Protein AF-A0AAW1T222-F1 (afdb_monomer_lite)

Structure (mmCIF, N/CA/C/O backbone):
data_AF-A0AAW1T222-F1
#
_entry.id   AF-A0AAW1T222-F1
#
loop_
_atom_site.group_PDB
_atom_site.id
_atom_site.type_symbol
_atom_site.label_atom_id
_atom_site.label_alt_id
_atom_site.label_comp_id
_atom_site.label_asym_id
_atom_site.label_entity_id
_atom_site.label_seq_id
_atom_site.pdbx_PDB_ins_code
_atom_site.Cartn_x
_atom_site.Cartn_y
_atom_site.Cartn_z
_atom_site.occupancy
_atom_site.B_iso_or_equiv
_atom_site.auth_seq_id
_atom_site.auth_comp_id
_atom_site.auth_asym_id
_atom_site.auth_atom_id
_atom_site.pdbx_PDB_model_num
ATOM 1 N N . MET A 1 1 ? 51.261 -24.667 -32.903 1.00 33.09 1 MET A N 1
ATOM 2 C CA . MET A 1 1 ? 51.144 -23.563 -33.872 1.00 33.09 1 MET A CA 1
ATOM 3 C C . MET A 1 1 ? 50.035 -23.963 -34.821 1.00 33.09 1 MET A C 1
ATOM 5 O O . MET A 1 1 ? 50.268 -24.843 -35.637 1.00 33.09 1 MET A O 1
ATOM 9 N N . GLY A 1 2 ? 48.823 -23.452 -34.602 1.00 39.09 2 GLY A N 1
ATOM 10 C CA . GLY A 1 2 ? 47.799 -23.446 -35.649 1.00 39.09 2 GLY A CA 1
ATOM 11 C C . GLY A 1 2 ? 48.072 -22.274 -36.590 1.00 39.09 2 GLY A C 1
ATOM 12 O O . GLY A 1 2 ? 48.846 -21.382 -36.234 1.00 39.09 2 GLY A O 1
ATOM 13 N N . GLU A 1 3 ? 47.483 -22.294 -37.777 1.00 41.88 3 GLU A N 1
ATOM 14 C CA . GLU A 1 3 ? 47.611 -21.197 -38.736 1.00 41.88 3 GLU A CA 1
ATOM 15 C C . GLU A 1 3 ? 46.814 -19.981 -38.229 1.00 41.88 3 GLU A C 1
ATOM 17 O O . GLU A 1 3 ? 45.659 -20.112 -37.825 1.00 41.88 3 GLU A O 1
ATOM 22 N N . GLU A 1 4 ? 47.445 -18.802 -38.193 1.00 57.38 4 GLU A N 1
ATOM 23 C CA . GLU A 1 4 ? 46.769 -17.541 -37.858 1.00 57.38 4 GLU A CA 1
ATOM 24 C C . GLU A 1 4 ? 45.898 -17.169 -39.067 1.00 57.38 4 GLU A C 1
ATOM 26 O O . GLU A 1 4 ? 46.411 -16.701 -40.083 1.00 57.38 4 GLU A O 1
ATOM 31 N N . VAL A 1 5 ? 44.596 -17.473 -39.000 1.00 68.50 5 VAL A N 1
ATOM 32 C CA . VAL A 1 5 ? 43.645 -17.220 -40.094 1.00 68.50 5 VAL A CA 1
ATOM 33 C C . VAL A 1 5 ? 43.501 -15.711 -40.283 1.00 68.50 5 VAL A C 1
ATOM 35 O O . VAL A 1 5 ? 42.857 -15.028 -39.488 1.00 68.50 5 VAL A O 1
ATOM 38 N N . VAL A 1 6 ? 44.136 -15.185 -41.330 1.00 77.69 6 VAL A N 1
ATOM 39 C CA . VAL A 1 6 ? 44.062 -13.768 -41.692 1.00 77.69 6 VAL A CA 1
ATOM 40 C C . VAL A 1 6 ? 42.811 -13.529 -42.529 1.00 77.69 6 VAL A C 1
ATOM 42 O O . VAL A 1 6 ? 42.679 -14.069 -43.627 1.00 77.69 6 VAL A O 1
ATOM 45 N N . TYR A 1 7 ? 41.918 -12.687 -42.016 1.00 81.62 7 TYR A N 1
ATOM 46 C CA . TYR A 1 7 ? 40.734 -12.223 -42.729 1.00 81.62 7 TYR A CA 1
ATOM 47 C C . TYR A 1 7 ? 41.057 -10.960 -43.552 1.00 81.62 7 TYR A C 1
ATOM 49 O O . TYR A 1 7 ? 41.559 -9.986 -42.973 1.00 81.62 7 TYR A O 1
ATOM 57 N N . PRO A 1 8 ? 40.778 -10.950 -44.871 1.00 84.81 8 PRO A N 1
ATOM 58 C CA . PRO A 1 8 ? 40.837 -9.748 -45.704 1.00 84.81 8 PRO A CA 1
ATOM 59 C C . PRO A 1 8 ? 39.902 -8.650 -45.188 1.00 84.81 8 PRO A C 1
ATOM 61 O O . PRO A 1 8 ? 38.829 -8.936 -44.658 1.00 84.81 8 PRO A O 1
ATOM 64 N N . LEU A 1 9 ? 40.277 -7.378 -45.348 1.00 83.62 9 LEU A N 1
ATOM 65 C CA . LEU A 1 9 ? 39.460 -6.269 -44.832 1.00 83.62 9 LEU A CA 1
ATOM 66 C C . LEU A 1 9 ? 38.203 -5.964 -45.662 1.00 83.62 9 LEU A C 1
ATOM 68 O O . LEU A 1 9 ? 37.303 -5.297 -45.157 1.00 83.62 9 LEU A O 1
ATOM 72 N N . ASP A 1 10 ? 38.134 -6.419 -46.912 1.00 82.88 10 ASP A N 1
ATOM 73 C CA . ASP A 1 10 ? 37.019 -6.164 -47.832 1.00 82.88 10 ASP A CA 1
ATOM 74 C C . ASP A 1 10 ? 35.800 -7.072 -47.596 1.00 82.88 10 ASP A C 1
ATOM 76 O O . ASP A 1 10 ? 34.720 -6.781 -48.112 1.00 82.88 10 ASP A O 1
ATOM 80 N N . GLN A 1 11 ? 35.940 -8.123 -46.779 1.00 84.81 11 GLN A N 1
ATOM 81 C CA . GLN A 1 11 ? 34.818 -8.978 -46.379 1.00 84.81 11 GLN A CA 1
ATOM 82 C C . GLN A 1 11 ? 33.854 -8.286 -45.395 1.00 84.81 11 GLN A C 1
ATOM 84 O O . GLN A 1 11 ? 32.690 -8.673 -45.324 1.00 84.81 11 GLN A O 1
ATOM 89 N N . PHE A 1 12 ? 34.339 -7.302 -44.625 1.00 88.12 12 PHE A N 1
ATOM 90 C CA . PHE A 1 12 ? 33.607 -6.694 -43.511 1.00 88.12 12 PHE A CA 1
ATOM 91 C C . PHE A 1 12 ? 32.762 -5.497 -43.972 1.00 88.12 12 PHE A C 1
ATOM 93 O O . PHE A 1 12 ? 33.281 -4.500 -44.483 1.00 88.12 12 PHE A O 1
ATOM 100 N N . ALA A 1 13 ? 31.451 -5.564 -43.755 1.00 86.06 13 ALA A N 1
ATOM 101 C CA . ALA A 1 13 ? 30.512 -4.504 -44.104 1.00 86.06 13 ALA A CA 1
ATOM 102 C C . ALA A 1 13 ? 30.487 -3.369 -43.064 1.00 86.06 13 ALA A C 1
ATOM 104 O O . ALA A 1 13 ? 30.820 -3.544 -41.895 1.00 86.06 13 ALA A O 1
ATOM 105 N N . VAL A 1 14 ? 30.029 -2.1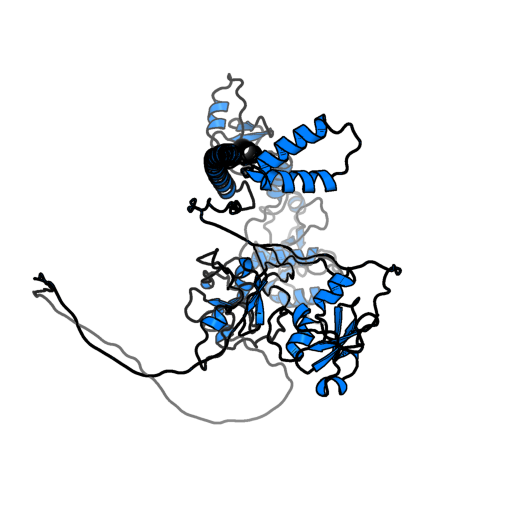81 -43.471 1.00 83.19 14 VAL A N 1
ATOM 106 C CA . VAL A 1 14 ? 29.699 -1.101 -42.522 1.00 83.19 14 VAL A CA 1
ATOM 107 C C . VAL A 1 14 ? 28.505 -1.524 -41.658 1.00 83.19 14 VAL A C 1
ATOM 109 O O . VAL A 1 14 ? 27.576 -2.161 -42.149 1.00 83.19 14 VAL A O 1
ATOM 112 N N . ASP A 1 15 ? 28.539 -1.147 -40.380 1.00 82.38 15 ASP A N 1
ATOM 113 C CA . ASP A 1 15 ? 27.592 -1.519 -39.323 1.00 82.38 15 ASP A CA 1
ATOM 114 C C . ASP A 1 15 ? 27.614 -3.023 -38.932 1.00 82.38 15 ASP A C 1
ATOM 116 O O . ASP A 1 15 ? 26.733 -3.509 -38.206 1.00 82.38 15 ASP A O 1
ATOM 120 N N . GLU A 1 16 ? 28.652 -3.756 -39.357 1.00 86.06 16 GLU A N 1
ATOM 121 C CA . GLU A 1 16 ? 28.957 -5.132 -38.941 1.00 86.06 16 GLU A CA 1
ATOM 122 C C . GLU A 1 16 ? 29.683 -5.181 -37.585 1.00 86.06 16 GLU A C 1
ATOM 124 O O . GLU A 1 16 ? 30.552 -4.354 -37.291 1.00 86.06 16 GLU A O 1
ATOM 129 N N . LEU A 1 17 ? 29.328 -6.168 -36.757 1.00 88.50 17 LEU A N 1
ATOM 130 C CA . LEU A 1 17 ? 29.951 -6.415 -35.457 1.00 88.50 17 LEU A CA 1
ATOM 131 C C . LEU A 1 17 ? 31.226 -7.248 -35.616 1.00 88.50 17 LEU A C 1
ATOM 133 O O . LEU A 1 17 ? 31.202 -8.340 -36.182 1.00 88.50 17 LEU A O 1
ATOM 137 N N . VAL A 1 18 ? 32.328 -6.752 -35.060 1.00 90.38 18 VAL A N 1
ATOM 138 C CA . VAL A 1 18 ? 33.657 -7.359 -35.190 1.00 90.38 18 VAL A CA 1
ATOM 139 C C . VAL A 1 18 ? 34.406 -7.354 -33.864 1.00 90.38 18 VAL A C 1
ATOM 141 O O . VAL A 1 18 ? 34.163 -6.531 -32.979 1.00 90.38 18 VAL A O 1
ATOM 144 N N . LEU A 1 19 ? 35.374 -8.253 -33.739 1.00 87.94 19 LEU A N 1
ATOM 145 C CA . LEU A 1 19 ? 36.413 -8.170 -32.724 1.00 87.94 19 LEU A CA 1
ATOM 146 C C . LEU A 1 19 ? 37.629 -7.479 -33.331 1.00 87.94 19 LEU A C 1
ATOM 148 O O . LEU A 1 19 ? 38.175 -7.947 -34.324 1.00 87.94 19 LEU A O 1
ATOM 152 N N . ALA A 1 20 ? 38.077 -6.381 -32.730 1.00 88.00 20 ALA A N 1
ATOM 153 C CA . ALA A 1 20 ? 39.248 -5.645 -33.199 1.00 88.00 20 ALA A CA 1
ATOM 154 C C . ALA A 1 20 ? 40.284 -5.497 -32.084 1.00 88.00 20 ALA A C 1
ATOM 156 O O . ALA A 1 20 ? 39.931 -5.420 -30.908 1.00 88.00 20 ALA A O 1
ATOM 157 N N . ARG A 1 21 ? 41.568 -5.424 -32.439 1.00 84.31 21 ARG A N 1
ATOM 158 C CA . ARG A 1 21 ? 42.637 -5.042 -31.503 1.00 84.31 21 ARG A CA 1
ATOM 159 C C . ARG A 1 21 ? 43.310 -3.741 -31.927 1.00 84.31 21 ARG A C 1
ATOM 161 O O . ARG A 1 21 ? 43.140 -3.240 -33.039 1.00 84.31 21 ARG A O 1
ATOM 168 N N . ASN A 1 22 ? 44.043 -3.151 -30.996 1.00 72.31 22 ASN A N 1
ATOM 169 C CA . ASN A 1 22 ? 44.872 -1.982 -31.250 1.00 72.31 22 ASN A CA 1
ATOM 170 C C . ASN A 1 22 ? 46.234 -2.413 -31.830 1.00 72.31 22 ASN A C 1
ATOM 172 O O . ASN A 1 22 ? 46.587 -3.588 -31.815 1.00 72.31 22 ASN A O 1
ATOM 176 N N . VAL A 1 23 ? 47.037 -1.458 -32.307 1.00 59.34 23 VAL A N 1
ATOM 177 C CA . VAL A 1 23 ? 48.331 -1.736 -32.970 1.00 59.34 23 VAL A CA 1
ATOM 178 C C . VAL A 1 23 ? 49.370 -2.365 -32.013 1.00 59.34 23 VAL A C 1
ATOM 180 O O . VAL A 1 23 ? 50.325 -3.003 -32.457 1.00 59.34 23 VAL A O 1
ATOM 183 N N . ASN A 1 24 ? 49.172 -2.245 -30.695 1.00 60.25 24 ASN A N 1
ATOM 184 C CA . ASN A 1 24 ? 49.902 -3.024 -29.694 1.00 60.25 24 ASN A CA 1
ATOM 185 C C . ASN A 1 24 ? 49.435 -4.488 -29.712 1.00 60.25 24 ASN A C 1
ATOM 187 O O . ASN A 1 24 ? 48.393 -4.811 -29.151 1.00 60.25 24 ASN A O 1
ATOM 191 N N . ARG A 1 25 ? 50.254 -5.396 -30.258 1.00 55.06 25 ARG A N 1
ATOM 192 C CA . ARG A 1 25 ? 49.974 -6.850 -30.305 1.00 55.06 25 ARG A CA 1
ATOM 193 C C . ARG A 1 25 ? 49.871 -7.554 -28.936 1.00 55.06 25 ARG A C 1
ATOM 195 O O . ARG A 1 25 ? 49.596 -8.747 -28.898 1.00 55.06 25 ARG A O 1
ATOM 202 N N . GLU A 1 26 ? 50.096 -6.839 -27.834 1.00 59.03 26 GLU A N 1
ATOM 203 C CA . GLU A 1 26 ? 49.889 -7.317 -26.456 1.00 59.03 26 GLU A CA 1
ATOM 204 C C . GLU A 1 26 ? 48.487 -6.972 -25.906 1.00 59.03 26 GLU A C 1
ATOM 206 O O . GLU A 1 26 ? 48.083 -7.502 -24.870 1.00 59.03 26 GLU A O 1
ATOM 211 N N . GLU A 1 27 ? 47.724 -6.104 -26.582 1.00 62.50 27 GLU A N 1
ATOM 212 C CA . GLU A 1 27 ? 46.329 -5.809 -26.236 1.00 62.50 27 GLU A CA 1
ATOM 213 C C . GLU A 1 27 ? 45.403 -6.890 -26.842 1.00 62.50 27 GLU A C 1
ATOM 215 O O . GLU A 1 27 ? 45.505 -7.182 -28.038 1.00 62.50 27 GLU A O 1
ATOM 220 N N . PRO A 1 28 ? 44.505 -7.513 -26.050 1.00 72.50 28 PRO A N 1
ATOM 221 C CA . PRO A 1 28 ? 43.578 -8.520 -26.560 1.00 72.50 28 PRO A CA 1
ATOM 222 C C . PRO A 1 28 ? 42.492 -7.889 -27.437 1.00 72.50 28 PRO A C 1
ATOM 224 O O . PRO A 1 28 ? 42.252 -6.680 -27.395 1.00 72.50 28 PRO A O 1
ATOM 227 N N . PHE A 1 29 ? 41.801 -8.733 -28.200 1.00 82.50 29 PHE A N 1
ATOM 228 C CA . PHE A 1 29 ? 40.665 -8.314 -29.011 1.00 82.50 29 PHE A CA 1
ATOM 229 C C . PHE A 1 29 ? 39.520 -7.763 -28.144 1.00 82.50 29 PHE A C 1
ATOM 231 O O . PHE A 1 29 ? 39.229 -8.268 -27.058 1.00 82.50 29 PHE A O 1
ATOM 238 N N . TRP A 1 30 ? 38.875 -6.710 -28.640 1.00 85.19 30 TRP A N 1
ATOM 239 C CA . TRP A 1 30 ? 37.830 -5.951 -27.960 1.00 85.19 30 TRP A CA 1
ATOM 240 C C . TRP A 1 30 ? 36.596 -5.819 -28.871 1.00 85.19 30 TRP A C 1
ATOM 242 O O . TRP A 1 30 ? 36.770 -5.655 -30.085 1.00 85.19 30 TRP A O 1
ATOM 252 N N . PRO A 1 31 ? 35.360 -5.863 -28.335 1.00 88.00 31 PRO A N 1
ATOM 253 C CA . PRO A 1 31 ? 34.158 -5.755 -29.158 1.00 88.00 31 PRO A CA 1
ATOM 254 C C . PRO A 1 31 ? 34.028 -4.385 -29.834 1.00 88.00 31 PRO A C 1
ATOM 256 O O . PRO A 1 31 ? 34.168 -3.337 -29.194 1.00 88.00 31 PRO A O 1
ATOM 259 N N . ALA A 1 32 ? 33.746 -4.390 -31.133 1.00 89.50 32 ALA A N 1
ATOM 260 C CA . ALA A 1 32 ? 33.695 -3.203 -31.973 1.00 89.50 32 ALA A CA 1
ATOM 261 C C . ALA A 1 32 ? 32.631 -3.319 -33.078 1.00 89.50 32 ALA A C 1
ATOM 263 O O . ALA A 1 32 ? 32.049 -4.377 -33.317 1.00 89.50 32 ALA A O 1
ATOM 264 N N . ILE A 1 33 ? 32.393 -2.205 -33.765 1.00 89.62 33 ILE A N 1
ATOM 265 C CA . ILE A 1 33 ? 31.571 -2.123 -34.976 1.00 89.62 33 ILE A CA 1
ATOM 266 C C . ILE A 1 33 ? 32.353 -1.413 -36.082 1.00 89.62 33 ILE A C 1
ATOM 268 O O . ILE A 1 33 ? 33.114 -0.474 -35.818 1.00 89.62 33 ILE A O 1
ATOM 272 N N . VAL A 1 34 ? 32.182 -1.870 -37.319 1.00 89.75 34 VAL A N 1
ATOM 273 C CA . VAL A 1 34 ? 32.767 -1.256 -38.517 1.00 89.75 34 VAL A CA 1
ATOM 274 C C . VAL A 1 34 ? 31.995 0.012 -38.868 1.00 89.75 34 VAL A C 1
ATOM 276 O O . VAL A 1 34 ? 30.774 -0.020 -39.005 1.00 89.75 34 VAL A O 1
ATOM 279 N N . VAL A 1 35 ? 32.691 1.137 -39.035 1.00 85.75 35 VAL A N 1
ATOM 280 C CA . VAL A 1 35 ? 32.060 2.457 -39.193 1.00 85.75 35 VAL A CA 1
ATOM 281 C C . VAL A 1 35 ? 32.476 3.139 -40.493 1.00 85.75 35 VAL A C 1
ATOM 283 O O . VAL A 1 35 ? 33.652 3.163 -40.849 1.00 85.75 35 VAL A O 1
ATOM 286 N N . ASP A 1 36 ? 31.526 3.771 -41.189 1.00 82.88 36 ASP A N 1
ATOM 287 C CA . ASP A 1 36 ? 31.843 4.638 -42.331 1.00 82.88 36 ASP A CA 1
ATOM 288 C C . ASP A 1 36 ? 32.633 5.868 -41.834 1.00 82.88 36 ASP A C 1
ATOM 290 O O . ASP A 1 36 ? 32.078 6.704 -41.105 1.00 82.88 36 ASP A O 1
ATOM 294 N N . PRO A 1 37 ? 33.911 6.043 -42.223 1.00 76.12 37 PRO A N 1
ATOM 295 C CA . PRO A 1 37 ? 34.722 7.125 -41.691 1.00 76.12 37 PRO A CA 1
ATOM 296 C C . PRO A 1 37 ? 34.322 8.499 -42.235 1.00 76.12 37 PRO A C 1
ATOM 298 O O . PRO A 1 37 ? 34.623 9.503 -41.599 1.00 76.12 37 PRO A O 1
ATOM 301 N N . ALA A 1 38 ? 33.642 8.595 -43.378 1.00 73.38 38 ALA A N 1
ATOM 302 C CA . ALA A 1 38 ? 33.171 9.869 -43.911 1.00 73.38 38 ALA A CA 1
ATOM 303 C C . ALA A 1 38 ? 31.903 10.360 -43.192 1.00 73.38 38 ALA A C 1
ATOM 305 O O . ALA A 1 38 ? 31.750 11.573 -43.011 1.00 73.38 38 ALA A O 1
ATOM 306 N N . LYS A 1 39 ? 31.025 9.434 -42.774 1.00 70.56 39 LYS A N 1
ATOM 307 C CA . LYS A 1 39 ? 29.716 9.726 -42.157 1.00 70.56 39 LYS A CA 1
ATOM 308 C C . LYS A 1 39 ? 29.706 9.652 -40.625 1.00 70.56 39 LYS A C 1
ATOM 310 O O . LYS A 1 39 ? 29.118 10.524 -39.991 1.00 70.56 39 LYS A O 1
ATOM 315 N N . GLN A 1 40 ? 30.314 8.620 -40.038 1.00 70.38 40 GLN A N 1
ATOM 316 C CA . GLN A 1 40 ? 30.174 8.285 -38.614 1.00 70.38 40 GLN A CA 1
ATOM 317 C C . GLN A 1 40 ? 31.371 8.746 -37.761 1.00 70.38 40 GLN A C 1
ATOM 319 O O . GLN A 1 40 ? 31.199 9.153 -36.609 1.00 70.38 40 GLN A O 1
ATOM 324 N N . ALA A 1 41 ? 32.595 8.717 -38.303 1.00 71.25 41 ALA A N 1
ATOM 325 C CA . ALA A 1 41 ? 33.795 9.015 -37.518 1.00 71.25 41 ALA A CA 1
ATOM 326 C C . ALA A 1 41 ? 33.982 10.528 -37.232 1.00 71.25 41 ALA A C 1
ATOM 328 O O . ALA A 1 41 ? 33.844 11.372 -38.126 1.00 71.25 41 ALA A O 1
ATOM 329 N N . PRO A 1 42 ? 34.373 10.919 -36.001 1.00 70.25 42 PRO A N 1
ATOM 330 C CA . PRO A 1 42 ? 34.600 12.320 -35.651 1.00 70.25 42 PRO A CA 1
ATOM 331 C C . PRO A 1 42 ? 35.822 12.896 -36.381 1.00 70.25 42 PRO A C 1
ATOM 333 O O . PRO A 1 42 ? 36.771 12.184 -36.707 1.00 70.25 42 PRO A O 1
ATOM 336 N N . GLU A 1 43 ? 35.850 14.215 -36.596 1.00 70.31 43 GLU A N 1
ATOM 337 C CA . GLU A 1 43 ? 36.864 14.885 -37.432 1.00 70.31 43 GLU A CA 1
ATOM 338 C C . GLU A 1 43 ? 38.322 14.558 -37.056 1.00 70.31 43 GLU A C 1
ATOM 340 O O . GLU A 1 43 ? 39.156 14.389 -37.942 1.00 70.31 43 GLU A O 1
ATOM 345 N N . ARG A 1 44 ? 38.629 14.382 -35.763 1.00 74.06 44 ARG A N 1
ATOM 346 C CA . ARG A 1 44 ? 39.961 13.953 -35.297 1.00 74.06 44 ARG A CA 1
ATOM 347 C C . ARG A 1 44 ? 40.403 12.619 -35.916 1.00 74.06 44 ARG A C 1
ATOM 349 O O . ARG A 1 44 ? 41.574 12.477 -36.242 1.00 74.06 44 ARG A O 1
ATOM 356 N N . VAL A 1 45 ? 39.484 11.663 -36.057 1.00 77.25 45 VAL A N 1
ATOM 357 C CA . VAL A 1 45 ? 39.744 10.334 -36.638 1.00 77.25 45 VAL A CA 1
ATOM 358 C C . VAL A 1 45 ? 39.829 10.436 -38.161 1.00 77.25 45 VAL A C 1
ATOM 360 O O . VAL A 1 45 ? 40.747 9.875 -38.750 1.00 77.25 45 VAL A O 1
ATOM 363 N N . ARG A 1 46 ? 38.964 11.247 -38.790 1.00 78.44 46 ARG A N 1
ATOM 364 C CA . ARG A 1 46 ? 38.991 11.524 -40.242 1.00 78.44 46 ARG A CA 1
ATOM 365 C C . ARG A 1 46 ? 40.298 12.184 -40.698 1.00 78.44 46 ARG A C 1
ATOM 367 O O . ARG A 1 46 ? 40.859 11.800 -41.716 1.00 78.44 46 ARG A O 1
ATOM 374 N N . ARG A 1 47 ? 40.843 13.114 -39.904 1.00 74.06 47 ARG A N 1
ATOM 375 C CA . ARG A 1 47 ? 42.180 13.719 -40.103 1.00 74.06 47 ARG A CA 1
ATOM 376 C C . ARG A 1 47 ? 43.349 12.736 -39.914 1.00 74.06 47 ARG A C 1
ATOM 378 O O . ARG A 1 47 ? 44.488 13.110 -40.168 1.00 74.06 47 ARG A O 1
ATOM 385 N N . GLN A 1 48 ? 43.082 11.521 -39.435 1.00 77.19 48 GLN A N 1
ATOM 386 C CA . GLN A 1 48 ? 44.055 10.446 -39.207 1.00 77.19 48 GLN A CA 1
ATOM 387 C C . GLN A 1 48 ? 43.760 9.214 -40.085 1.00 77.19 48 GLN A C 1
ATOM 389 O O . GLN A 1 48 ? 44.266 8.131 -39.798 1.00 77.19 48 GLN A O 1
ATOM 394 N N . MET A 1 49 ? 42.939 9.378 -41.131 1.00 78.69 49 MET A N 1
ATOM 395 C CA . MET A 1 49 ? 42.606 8.328 -42.091 1.00 78.69 49 MET A CA 1
ATOM 396 C C . MET A 1 49 ? 43.860 7.778 -42.768 1.00 78.69 49 MET A C 1
ATOM 398 O O . MET A 1 49 ? 44.688 8.537 -43.272 1.00 78.69 49 MET A O 1
ATOM 402 N N . GLN A 1 50 ? 43.970 6.454 -42.784 1.00 77.94 50 GLN A N 1
ATOM 403 C CA . GLN A 1 50 ? 45.021 5.727 -43.485 1.00 77.94 50 GLN A CA 1
ATOM 404 C C . GLN A 1 50 ? 44.401 5.005 -44.688 1.00 77.94 50 GLN A C 1
ATOM 406 O O . GLN A 1 50 ? 43.266 4.538 -44.570 1.00 77.94 50 GLN A O 1
ATOM 411 N N . PRO A 1 51 ? 45.101 4.919 -45.833 1.00 75.38 51 PRO A N 1
ATOM 412 C CA . PRO A 1 51 ? 44.689 4.027 -46.910 1.00 75.38 51 PRO A CA 1
ATOM 413 C C . PRO A 1 51 ? 44.744 2.571 -46.431 1.00 75.38 51 PRO A C 1
ATOM 415 O O . PRO A 1 51 ? 45.471 2.254 -45.487 1.00 75.38 51 PRO A O 1
ATOM 418 N N . ASP A 1 52 ? 43.971 1.710 -47.091 1.00 81.81 52 ASP A N 1
ATOM 419 C CA . ASP A 1 52 ? 44.036 0.249 -46.953 1.00 81.81 52 ASP A CA 1
ATOM 420 C C . ASP A 1 52 ? 43.853 -0.253 -45.501 1.00 81.81 52 ASP A C 1
ATOM 422 O O . ASP A 1 52 ? 44.431 -1.254 -45.077 1.00 81.81 52 ASP A O 1
ATOM 426 N N . ARG A 1 53 ? 43.038 0.473 -44.717 1.00 86.00 53 ARG A N 1
ATOM 427 C CA . ARG A 1 53 ? 42.689 0.160 -43.324 1.00 86.00 53 ARG A CA 1
ATOM 428 C C . ARG A 1 53 ? 41.206 0.349 -43.038 1.00 86.00 53 ARG A C 1
ATOM 430 O O . ARG A 1 53 ? 40.598 1.329 -43.471 1.00 86.00 53 ARG A O 1
ATOM 437 N N . LEU A 1 54 ? 40.654 -0.544 -42.224 1.00 88.38 54 LEU A N 1
ATOM 438 C CA . LEU A 1 54 ? 39.256 -0.514 -41.805 1.00 88.38 54 LEU A CA 1
ATOM 439 C C . LEU A 1 54 ? 39.083 0.429 -40.607 1.00 88.38 54 LEU A C 1
ATOM 441 O O . LEU A 1 54 ? 39.869 0.386 -39.657 1.00 88.38 54 LEU A O 1
ATOM 445 N N . CYS A 1 55 ? 38.063 1.289 -40.638 1.00 89.19 55 CYS A N 1
ATOM 446 C CA . CYS A 1 55 ? 37.720 2.132 -39.494 1.00 89.19 55 CYS A CA 1
ATOM 447 C C . CYS A 1 55 ? 36.733 1.384 -38.597 1.00 89.19 55 CYS A C 1
ATOM 449 O O . CYS A 1 55 ? 35.648 1.012 -39.043 1.00 89.19 55 CYS A O 1
ATOM 451 N N . VAL A 1 56 ? 37.099 1.181 -37.333 1.00 89.56 56 VAL A N 1
ATOM 452 C CA . VAL A 1 56 ? 36.244 0.515 -36.342 1.00 89.56 56 VAL A CA 1
ATOM 453 C C . VAL A 1 56 ? 36.121 1.367 -35.083 1.00 89.56 56 VAL A C 1
ATOM 455 O O . VAL A 1 56 ? 37.052 2.088 -34.706 1.00 89.56 56 VAL A O 1
ATOM 458 N N . MET A 1 57 ? 34.961 1.292 -34.435 1.00 88.81 57 MET A N 1
ATOM 459 C CA . MET A 1 57 ? 34.670 1.947 -33.161 1.00 88.81 57 MET A CA 1
ATOM 460 C C . MET A 1 57 ? 34.468 0.886 -32.078 1.00 88.81 57 MET A C 1
ATOM 462 O O . MET A 1 57 ? 33.662 -0.024 -32.252 1.00 88.81 57 MET A O 1
ATOM 466 N N . PHE A 1 58 ? 35.168 1.018 -30.953 1.00 88.06 58 PHE A N 1
ATOM 467 C CA . PHE A 1 58 ? 35.048 0.094 -29.823 1.00 88.06 58 PHE A CA 1
ATOM 468 C C . PHE A 1 58 ? 33.798 0.375 -28.983 1.00 88.06 58 PHE A C 1
ATOM 470 O O . PHE A 1 58 ? 33.453 1.538 -28.752 1.00 88.06 58 PHE A O 1
ATOM 477 N N . TYR A 1 59 ? 33.161 -0.683 -28.482 1.00 84.19 59 TYR A N 1
ATOM 478 C CA . TYR A 1 59 ? 32.078 -0.599 -27.500 1.00 84.19 59 TYR A CA 1
ATOM 479 C C . TYR A 1 59 ? 32.604 -0.406 -26.069 1.00 84.19 59 TYR A C 1
ATOM 481 O O . TYR A 1 59 ? 33.767 -0.692 -25.764 1.00 84.19 59 TYR A O 1
ATOM 489 N N . GLY A 1 60 ? 31.733 0.083 -25.183 1.00 76.12 60 GLY A N 1
ATOM 490 C CA . GLY A 1 60 ? 32.068 0.414 -23.798 1.00 76.12 60 GLY A CA 1
ATOM 491 C C . GLY A 1 60 ? 32.733 1.795 -23.620 1.00 76.12 60 GLY A C 1
ATOM 492 O O . GLY A 1 60 ? 32.757 2.626 -24.537 1.00 76.12 60 GLY A O 1
ATOM 493 N N . PRO A 1 61 ? 33.239 2.101 -22.410 1.00 73.62 61 PRO A N 1
ATOM 494 C CA . PRO A 1 61 ? 33.772 3.419 -22.074 1.00 73.62 61 PRO A CA 1
ATOM 495 C C . PRO A 1 61 ? 35.183 3.643 -22.640 1.00 73.62 61 PRO A C 1
ATOM 497 O O . PRO A 1 61 ? 36.080 2.821 -22.468 1.00 73.62 61 PRO A O 1
ATOM 500 N N . ALA A 1 62 ? 35.407 4.810 -23.251 1.00 73.31 62 ALA A N 1
ATOM 501 C CA . ALA A 1 62 ? 36.705 5.180 -23.815 1.00 73.31 62 ALA A CA 1
ATOM 502 C C . ALA A 1 62 ? 37.823 5.247 -22.754 1.00 73.31 62 ALA A C 1
ATOM 504 O O . ALA A 1 62 ? 37.644 5.801 -21.663 1.00 73.31 62 ALA A O 1
ATOM 505 N N . ALA A 1 63 ? 39.025 4.797 -23.124 1.00 66.19 63 ALA A N 1
ATOM 506 C CA . ALA A 1 63 ? 40.217 4.785 -22.271 1.00 66.19 63 ALA A CA 1
ATOM 507 C C . ALA A 1 63 ? 40.664 6.196 -21.835 1.00 66.19 63 ALA A C 1
ATOM 509 O O . ALA A 1 63 ? 41.396 6.361 -20.858 1.00 66.19 63 ALA A O 1
ATOM 510 N N . ASN A 1 64 ? 40.201 7.239 -22.532 1.00 64.69 64 ASN A N 1
ATOM 511 C CA . ASN A 1 64 ? 40.328 8.627 -22.103 1.00 64.69 64 ASN A CA 1
ATOM 512 C C . ASN A 1 64 ? 38.939 9.258 -21.913 1.00 64.69 64 ASN A C 1
ATOM 514 O O . ASN A 1 64 ? 38.231 9.522 -22.883 1.00 64.69 64 ASN A O 1
ATOM 518 N N . LYS A 1 65 ? 38.610 9.601 -20.662 1.00 57.03 65 LYS A N 1
ATOM 519 C CA . LYS A 1 65 ? 37.316 10.166 -20.231 1.00 57.03 65 LYS A CA 1
ATOM 520 C C . LYS A 1 65 ? 36.937 11.521 -20.859 1.00 57.03 65 LYS A C 1
ATOM 522 O O . LYS A 1 65 ? 35.841 12.010 -20.619 1.00 57.03 65 LYS A O 1
ATOM 527 N N . VAL A 1 66 ? 37.821 12.144 -21.644 1.00 53.47 66 VAL A N 1
ATOM 528 C CA . VAL A 1 66 ? 37.551 13.391 -22.391 1.00 53.47 66 VAL A CA 1
ATOM 529 C C . VAL A 1 66 ? 36.816 13.127 -23.721 1.00 53.47 66 VAL A C 1
ATOM 531 O O . VAL A 1 66 ? 36.316 14.066 -24.340 1.00 53.47 66 VAL A O 1
ATOM 534 N N . ARG A 1 67 ? 36.730 11.869 -24.183 1.00 59.44 67 ARG A N 1
ATOM 535 C CA . ARG A 1 67 ? 36.065 11.470 -25.439 1.00 59.44 67 ARG A CA 1
ATOM 536 C C . ARG A 1 67 ? 35.022 10.359 -25.199 1.00 59.44 67 ARG A C 1
ATOM 538 O O . ARG A 1 67 ? 35.229 9.549 -24.305 1.00 59.44 67 ARG A O 1
ATOM 545 N N . PRO A 1 68 ? 33.918 10.298 -25.974 1.00 58.75 68 PRO A N 1
ATOM 546 C CA . PRO A 1 68 ? 32.804 9.381 -25.689 1.00 58.75 68 PRO A CA 1
ATOM 547 C C . PRO A 1 68 ? 33.060 7.925 -26.115 1.00 58.75 68 PRO A C 1
ATOM 549 O O . PRO A 1 68 ? 32.524 7.000 -25.506 1.00 58.75 68 PRO A O 1
ATOM 552 N N . ARG A 1 69 ? 33.864 7.721 -27.166 1.00 75.88 69 ARG A N 1
ATOM 553 C CA . ARG A 1 69 ? 34.224 6.417 -27.740 1.00 75.88 69 ARG A CA 1
ATOM 554 C C . ARG A 1 69 ? 35.652 6.436 -28.277 1.00 75.88 69 ARG A C 1
ATOM 556 O O . ARG A 1 69 ? 36.186 7.504 -28.606 1.00 75.88 69 ARG A O 1
ATOM 563 N N . ASP A 1 70 ? 36.244 5.251 -28.359 1.00 82.06 70 ASP A N 1
ATOM 564 C CA . ASP A 1 70 ? 37.535 5.005 -28.994 1.00 82.06 70 ASP A CA 1
ATOM 565 C C . ASP A 1 70 ? 37.363 4.386 -30.387 1.00 82.06 70 ASP A C 1
ATOM 567 O O . ASP A 1 70 ? 36.377 3.713 -30.671 1.00 82.06 70 ASP A O 1
ATOM 571 N N . PHE A 1 71 ? 38.327 4.668 -31.263 1.00 86.81 71 PHE A N 1
ATOM 572 C CA . PHE A 1 71 ? 38.343 4.258 -32.668 1.00 86.81 71 PHE A CA 1
ATOM 573 C C . PHE A 1 71 ? 39.766 3.837 -33.035 1.00 86.81 71 PHE A C 1
ATOM 575 O O . PHE A 1 71 ? 40.712 4.523 -32.625 1.00 86.81 71 PHE A O 1
ATOM 582 N N . CYS A 1 72 ? 39.928 2.801 -33.858 1.00 87.19 72 CYS A N 1
ATOM 583 C CA . CYS A 1 72 ? 41.210 2.487 -34.493 1.00 87.19 72 CYS A CA 1
ATOM 584 C C . CYS A 1 72 ? 41.084 2.354 -36.019 1.00 87.19 72 CYS A C 1
ATOM 586 O O . CYS A 1 72 ? 39.991 2.290 -36.584 1.00 87.19 72 CYS A O 1
ATOM 588 N N . TRP A 1 73 ? 42.246 2.368 -36.673 1.00 87.88 73 TRP A N 1
ATOM 589 C CA . TRP A 1 73 ? 42.414 2.046 -38.086 1.00 87.88 73 TRP A CA 1
ATOM 590 C C . TRP A 1 73 ? 43.090 0.678 -38.151 1.00 87.88 73 TRP A C 1
ATOM 592 O O . TRP A 1 73 ? 44.317 0.571 -38.025 1.00 87.88 73 TRP A O 1
ATOM 602 N N . ALA A 1 74 ? 42.275 -0.365 -38.252 1.00 86.62 74 ALA A N 1
ATOM 603 C CA . ALA A 1 74 ? 42.724 -1.746 -38.209 1.00 86.62 74 ALA A CA 1
ATOM 604 C C . ALA A 1 74 ? 43.278 -2.198 -39.571 1.00 86.62 74 ALA A C 1
ATOM 606 O O . ALA A 1 74 ? 42.922 -1.660 -40.620 1.00 86.62 74 ALA A O 1
ATOM 607 N N . GLN A 1 75 ? 44.185 -3.169 -39.529 1.00 86.94 75 GLN A N 1
ATOM 608 C CA . GLN A 1 75 ? 44.812 -3.825 -40.681 1.00 86.94 75 GLN A CA 1
ATOM 609 C C . GLN A 1 75 ? 44.393 -5.303 -40.716 1.00 86.94 75 GLN A C 1
ATOM 611 O O . GLN A 1 75 ? 43.821 -5.804 -39.745 1.00 86.94 75 GLN A O 1
ATOM 616 N N . GLU A 1 76 ? 44.705 -6.007 -41.802 1.00 85.38 76 GLU A N 1
ATOM 617 C CA . GLU A 1 76 ? 44.513 -7.460 -41.895 1.00 85.38 76 GLU A CA 1
ATOM 618 C C . GLU A 1 76 ? 45.164 -8.186 -40.701 1.00 85.38 76 GLU A C 1
ATOM 620 O O . GLU A 1 76 ? 46.288 -7.876 -40.295 1.00 85.38 76 GLU A O 1
ATOM 625 N N . GLY A 1 77 ? 44.426 -9.122 -40.099 1.00 82.38 77 GLY A N 1
ATOM 626 C CA . GLY A 1 77 ? 44.835 -9.839 -38.884 1.00 82.38 77 GLY A CA 1
ATOM 627 C C . GLY A 1 77 ? 44.636 -9.082 -37.560 1.00 82.38 77 GLY A C 1
ATOM 628 O O . GLY A 1 77 ? 44.820 -9.681 -36.504 1.00 82.38 77 GLY A O 1
ATOM 629 N N . ASP A 1 78 ? 44.225 -7.807 -37.576 1.00 85.44 78 ASP A N 1
ATOM 630 C CA . ASP A 1 78 ? 43.824 -7.056 -36.369 1.00 85.44 78 ASP A CA 1
ATOM 631 C C . ASP A 1 78 ? 42.289 -6.900 -36.236 1.00 85.44 78 ASP A C 1
ATOM 633 O O . ASP A 1 78 ? 41.817 -6.227 -35.315 1.00 85.44 78 ASP A O 1
ATOM 637 N N . VAL A 1 79 ? 41.520 -7.559 -37.116 1.00 87.75 79 VAL A N 1
ATOM 638 C CA . VAL A 1 79 ? 40.048 -7.685 -37.100 1.00 87.75 79 VAL A CA 1
ATOM 639 C C . VAL A 1 79 ? 39.653 -9.155 -37.289 1.00 87.75 79 VAL A C 1
ATOM 641 O O . VAL A 1 79 ? 40.246 -9.840 -38.123 1.00 87.75 79 VAL A O 1
ATOM 644 N N . LEU A 1 80 ? 38.647 -9.623 -36.548 1.00 88.12 80 LEU A N 1
ATOM 645 C CA . LEU A 1 80 ? 38.003 -10.935 -36.679 1.00 88.12 80 LEU A CA 1
ATOM 646 C C . LEU A 1 80 ? 36.468 -10.749 -36.739 1.00 88.12 80 LEU A C 1
ATOM 648 O O . LEU A 1 80 ? 35.957 -9.837 -36.076 1.00 88.12 80 LEU A O 1
ATOM 652 N N . PRO A 1 81 ? 35.713 -11.591 -37.472 1.00 86.25 81 PRO A N 1
ATOM 653 C CA . PRO A 1 81 ? 34.247 -11.584 -37.411 1.00 86.25 81 PRO A CA 1
ATOM 654 C C . PRO A 1 81 ? 33.777 -11.912 -35.987 1.00 86.25 81 PRO A C 1
ATOM 656 O O . PRO A 1 81 ? 34.352 -12.784 -35.341 1.00 86.25 81 PRO A O 1
ATOM 659 N N . LEU A 1 82 ? 32.755 -11.225 -35.461 1.00 83.56 82 LEU A N 1
ATOM 660 C CA . LEU A 1 82 ? 32.321 -11.484 -34.081 1.00 83.56 82 LEU A CA 1
ATOM 661 C C . LEU A 1 82 ? 31.736 -12.897 -33.918 1.00 83.56 82 LEU A C 1
ATOM 663 O O . LEU A 1 82 ? 32.103 -13.594 -32.973 1.00 83.56 82 LEU A O 1
ATOM 667 N N . SER A 1 83 ? 30.863 -13.313 -34.843 1.00 76.44 83 SER A N 1
ATOM 668 C CA . SER A 1 83 ? 30.091 -14.568 -34.791 1.00 76.44 83 SER A CA 1
ATOM 669 C C . SER A 1 83 ? 30.941 -15.801 -34.497 1.00 76.44 83 SER A C 1
ATOM 671 O O . SER A 1 83 ? 30.567 -16.635 -33.676 1.00 76.44 83 SER A O 1
ATOM 673 N N . ASP A 1 84 ? 32.099 -15.888 -35.145 1.00 76.00 84 ASP A N 1
ATOM 674 C CA . ASP A 1 84 ? 32.913 -17.103 -35.208 1.00 76.00 84 ASP A CA 1
ATOM 675 C C . ASP A 1 84 ? 33.822 -17.249 -33.971 1.00 76.00 84 ASP A C 1
ATOM 677 O O . ASP A 1 84 ? 34.429 -18.296 -33.760 1.00 76.00 84 ASP A O 1
ATOM 681 N N . TYR A 1 85 ? 33.890 -16.200 -33.138 1.00 72.31 85 TYR A N 1
ATOM 682 C CA . TYR A 1 85 ? 34.758 -16.089 -31.963 1.00 72.31 85 TYR A CA 1
ATOM 683 C C . TYR A 1 85 ? 34.000 -15.665 -30.684 1.00 72.31 85 TYR A C 1
ATOM 685 O O . TYR A 1 85 ? 34.633 -15.319 -29.685 1.00 72.31 85 TYR A O 1
ATOM 693 N N . LEU A 1 86 ? 32.658 -15.711 -30.665 1.00 67.31 86 LEU A N 1
ATOM 694 C CA . LEU A 1 86 ? 31.839 -15.402 -29.476 1.00 67.31 86 LEU A CA 1
ATOM 695 C C . LEU A 1 86 ? 32.173 -16.303 -28.269 1.00 67.31 86 LEU A C 1
ATOM 697 O O . LEU A 1 86 ? 32.329 -15.806 -27.151 1.00 67.31 86 LEU A O 1
ATOM 701 N N . ASP A 1 87 ? 32.348 -17.609 -28.480 1.00 63.66 87 ASP A N 1
ATOM 702 C CA . ASP A 1 87 ? 32.700 -18.557 -27.408 1.00 63.66 87 ASP A CA 1
ATOM 703 C C . ASP A 1 87 ? 34.150 -18.362 -26.914 1.00 63.66 87 ASP A C 1
ATOM 705 O O . ASP A 1 87 ? 34.443 -18.454 -25.714 1.00 63.66 87 ASP A O 1
ATOM 709 N N . ASP A 1 88 ? 35.063 -17.995 -27.818 1.00 65.69 88 ASP A N 1
ATOM 710 C CA . ASP A 1 88 ? 36.442 -17.617 -27.483 1.00 65.69 88 ASP A CA 1
ATOM 711 C C . ASP A 1 88 ? 36.501 -16.288 -26.710 1.00 65.69 88 ASP A C 1
ATOM 713 O O . ASP A 1 88 ? 37.367 -16.101 -25.851 1.00 65.69 88 ASP A O 1
ATOM 717 N N . LEU A 1 89 ? 35.569 -15.366 -26.958 1.00 64.44 89 LEU A N 1
ATOM 718 C CA . LEU A 1 89 ? 35.435 -14.098 -26.239 1.00 64.44 89 LEU A CA 1
ATOM 719 C C . LEU A 1 89 ? 34.974 -14.322 -24.788 1.00 64.44 89 LEU A C 1
ATOM 721 O O . LEU A 1 89 ? 35.535 -13.739 -23.855 1.00 64.44 89 LEU A O 1
ATOM 725 N N . GLN A 1 90 ? 34.014 -15.230 -24.576 1.00 59.88 90 GLN A N 1
ATOM 726 C CA . GLN A 1 90 ? 33.616 -15.683 -23.235 1.00 59.88 90 GLN A CA 1
ATOM 727 C C . GLN A 1 90 ? 34.759 -16.430 -22.523 1.00 59.88 90 GLN A C 1
ATOM 729 O O . GLN A 1 90 ? 34.976 -16.254 -21.320 1.00 59.88 90 GLN A O 1
ATOM 734 N N . SER A 1 91 ? 35.553 -17.203 -23.267 1.00 59.56 91 SER A N 1
ATOM 735 C CA . SER A 1 91 ? 36.735 -17.895 -22.739 1.00 59.56 91 SER A CA 1
ATOM 736 C C . SER A 1 91 ? 37.852 -16.919 -22.332 1.00 59.56 91 SER A C 1
ATOM 738 O O . SER A 1 91 ? 38.455 -17.071 -21.267 1.00 59.56 91 SER A O 1
ATOM 740 N N . GLN A 1 92 ? 38.077 -15.850 -23.103 1.00 60.38 92 GLN A N 1
ATOM 741 C CA . GLN A 1 92 ? 38.991 -14.756 -22.744 1.00 60.38 92 GLN A CA 1
ATOM 742 C C . GLN A 1 92 ? 38.531 -14.002 -21.484 1.00 60.38 92 GLN A C 1
ATOM 744 O O . GLN A 1 92 ? 39.357 -13.676 -20.624 1.00 60.38 92 GLN A O 1
ATOM 749 N N . HIS A 1 93 ? 37.221 -13.786 -21.320 1.00 52.38 93 HIS A N 1
ATOM 750 C CA . HIS A 1 93 ? 36.638 -13.207 -20.103 1.00 52.38 93 HIS A CA 1
ATOM 751 C C . HIS A 1 93 ? 36.922 -14.068 -18.855 1.00 52.38 93 HIS A C 1
ATOM 753 O O . HIS A 1 93 ? 37.260 -13.531 -17.800 1.00 52.38 93 HIS A O 1
ATOM 759 N N . ALA A 1 94 ? 36.888 -15.402 -18.971 1.00 48.25 94 ALA A N 1
ATOM 760 C CA . ALA A 1 94 ? 37.203 -16.308 -17.860 1.00 48.25 94 ALA A CA 1
ATOM 761 C C . ALA A 1 94 ? 38.681 -16.259 -17.410 1.00 48.25 94 ALA A C 1
ATOM 763 O O . ALA A 1 94 ? 38.970 -16.479 -16.229 1.00 48.25 94 ALA A O 1
ATOM 764 N N . ILE A 1 95 ? 39.611 -15.952 -18.323 1.00 51.50 95 ILE A N 1
ATOM 765 C CA . ILE A 1 95 ? 41.052 -15.831 -18.036 1.00 51.50 95 ILE A CA 1
ATOM 766 C C . ILE A 1 95 ? 41.362 -14.524 -17.286 1.00 51.50 95 ILE A C 1
ATOM 768 O O . ILE A 1 95 ? 42.200 -14.507 -16.382 1.00 51.50 95 ILE A O 1
ATOM 772 N N . ARG A 1 96 ? 40.671 -13.424 -17.612 1.00 52.84 96 ARG A N 1
ATOM 773 C CA . ARG A 1 96 ? 40.921 -12.081 -17.050 1.00 52.84 96 ARG A CA 1
ATOM 774 C C . ARG A 1 96 ? 40.043 -11.785 -15.830 1.00 52.84 96 ARG A C 1
ATOM 776 O O . ARG A 1 96 ? 39.349 -10.778 -15.766 1.00 52.84 96 ARG A O 1
ATOM 783 N N . LYS A 1 97 ? 40.097 -12.668 -14.829 1.00 43.50 97 LYS A N 1
ATOM 784 C CA . LYS A 1 97 ? 39.238 -12.635 -13.626 1.00 43.50 97 LYS A CA 1
ATOM 785 C C . LYS A 1 97 ? 39.513 -11.479 -12.639 1.00 43.50 97 LYS A C 1
ATOM 787 O O . LYS A 1 97 ? 38.935 -11.456 -11.555 1.00 43.50 97 LYS A O 1
ATOM 792 N N . ASP A 1 98 ? 40.385 -10.541 -13.001 1.00 43.19 98 ASP A N 1
ATOM 793 C CA . ASP A 1 98 ? 40.710 -9.328 -12.248 1.00 43.19 98 ASP A CA 1
ATOM 794 C C . ASP A 1 98 ? 40.834 -8.148 -13.233 1.00 43.19 98 ASP A C 1
ATOM 796 O O . ASP A 1 98 ? 41.794 -8.075 -14.003 1.00 43.19 98 ASP A O 1
ATOM 800 N N . ARG A 1 99 ? 39.832 -7.251 -13.192 1.00 51.03 99 ARG A N 1
ATOM 801 C CA . ARG A 1 99 ? 39.617 -6.050 -14.038 1.00 51.03 99 ARG A CA 1
ATOM 802 C C . ARG A 1 99 ? 39.359 -6.277 -15.544 1.00 51.03 99 ARG A C 1
ATOM 804 O O . ARG A 1 99 ? 39.892 -7.183 -16.165 1.00 51.03 99 ARG A O 1
ATOM 811 N N . ASP A 1 100 ? 38.560 -5.444 -16.222 1.00 58.00 100 ASP A N 1
ATOM 812 C CA . ASP A 1 100 ? 37.855 -4.207 -15.824 1.00 58.00 100 ASP A CA 1
ATOM 813 C C . ASP A 1 100 ? 36.392 -4.244 -16.309 1.00 58.00 100 ASP A C 1
ATOM 815 O O . ASP A 1 100 ? 36.113 -4.717 -17.410 1.00 58.00 100 ASP A O 1
ATOM 819 N N . GLY A 1 101 ? 35.462 -3.649 -15.548 1.00 63.38 101 GLY A N 1
ATOM 820 C CA . GLY A 1 101 ? 34.029 -3.597 -15.906 1.00 63.38 101 GLY A CA 1
ATOM 821 C C . GLY A 1 101 ? 33.708 -2.851 -17.213 1.00 63.38 101 GLY A C 1
ATOM 822 O O . GLY A 1 101 ? 32.606 -2.971 -17.736 1.00 63.38 101 GLY A O 1
ATOM 823 N N . ALA A 1 102 ? 34.684 -2.132 -17.776 1.00 71.31 102 ALA A N 1
ATOM 824 C CA . ALA A 1 102 ? 34.619 -1.572 -19.124 1.00 71.31 102 ALA A CA 1
ATOM 825 C C . ALA A 1 102 ? 34.441 -2.650 -20.211 1.00 71.31 102 ALA A C 1
ATOM 827 O O . ALA A 1 102 ? 33.754 -2.404 -21.199 1.00 71.31 102 ALA A O 1
ATOM 828 N N . PHE A 1 103 ? 35.033 -3.837 -20.027 1.00 75.06 103 PHE A N 1
ATOM 829 C CA . PHE A 1 103 ? 34.885 -4.951 -20.966 1.00 75.06 103 PHE A CA 1
ATOM 830 C C . PHE A 1 103 ? 33.493 -5.580 -20.852 1.00 75.06 103 PHE A C 1
ATOM 832 O O . PHE A 1 103 ? 32.840 -5.799 -21.864 1.00 75.06 103 PHE A O 1
ATOM 839 N N . THR A 1 104 ? 32.988 -5.778 -19.629 1.00 73.44 104 THR A N 1
ATOM 840 C CA . THR A 1 104 ? 31.610 -6.243 -19.392 1.00 73.44 104 THR A CA 1
ATOM 841 C C . THR A 1 104 ? 30.588 -5.307 -20.045 1.00 73.44 104 THR A C 1
ATOM 843 O O . THR A 1 104 ? 29.725 -5.774 -20.776 1.00 73.44 104 THR A O 1
ATOM 846 N N . GLN A 1 105 ? 30.759 -3.987 -19.901 1.00 73.38 105 GLN A N 1
ATOM 847 C CA . GLN A 1 105 ? 29.915 -2.988 -20.572 1.00 73.38 105 GLN A CA 1
ATOM 848 C C . GLN A 1 105 ? 30.013 -3.047 -22.105 1.00 73.38 105 GLN A C 1
ATOM 850 O O . GLN A 1 105 ? 29.008 -2.875 -22.785 1.00 73.38 105 GLN A O 1
ATOM 855 N N . ALA A 1 106 ? 31.195 -3.322 -22.670 1.00 79.38 106 ALA A N 1
ATOM 856 C CA . ALA A 1 106 ? 31.343 -3.510 -24.114 1.00 79.38 106 ALA A CA 1
ATOM 857 C C . ALA A 1 106 ? 30.585 -4.753 -24.623 1.00 79.38 106 ALA A C 1
ATOM 859 O O . ALA A 1 106 ? 29.992 -4.713 -25.698 1.00 79.38 106 ALA A O 1
ATOM 860 N N . ILE A 1 107 ? 30.567 -5.833 -23.835 1.00 76.81 107 ILE A N 1
ATOM 861 C CA . ILE A 1 107 ? 29.804 -7.056 -24.122 1.00 76.81 107 ILE A CA 1
ATOM 862 C C . ILE A 1 107 ? 28.289 -6.809 -23.988 1.00 76.81 107 ILE A C 1
ATOM 864 O O . ILE A 1 107 ? 27.525 -7.250 -24.844 1.00 76.81 107 ILE A O 1
ATOM 868 N N . GLU A 1 108 ? 27.845 -6.077 -22.963 1.00 75.31 108 GLU A N 1
ATOM 869 C CA . GLU A 1 108 ? 26.437 -5.684 -22.776 1.00 75.31 108 GLU A CA 1
ATOM 870 C C . GLU A 1 108 ? 25.929 -4.796 -23.928 1.00 75.31 108 GLU A C 1
ATOM 872 O O . GLU A 1 108 ? 24.848 -5.038 -24.465 1.00 75.31 108 GLU A O 1
ATOM 877 N N . GLU A 1 109 ? 26.724 -3.809 -24.365 1.00 76.50 109 GLU A N 1
ATOM 878 C CA . GLU A 1 109 ? 26.398 -2.958 -25.521 1.00 76.50 109 GLU A CA 1
ATOM 879 C C . GLU A 1 109 ? 26.249 -3.770 -26.823 1.00 76.50 109 GLU A C 1
ATOM 881 O O . GLU A 1 109 ? 25.364 -3.472 -27.626 1.00 76.50 109 GLU A O 1
ATOM 886 N N . VAL A 1 110 ? 27.048 -4.826 -27.015 1.00 78.69 110 VAL A N 1
ATOM 887 C CA . VAL A 1 110 ? 26.945 -5.726 -28.179 1.00 78.69 110 VAL A CA 1
ATOM 888 C C . VAL A 1 110 ? 25.666 -6.564 -28.159 1.00 78.69 110 VAL A C 1
ATOM 890 O O . VAL A 1 110 ? 24.948 -6.569 -29.158 1.00 78.69 110 VAL A O 1
ATOM 893 N N . HIS A 1 111 ? 25.315 -7.192 -27.031 1.00 75.75 111 HIS A N 1
ATOM 894 C CA . HIS A 1 111 ? 24.086 -7.997 -26.929 1.00 75.75 111 HIS A CA 1
ATOM 895 C C . HIS A 1 111 ? 22.823 -7.170 -27.241 1.00 75.75 111 HIS A C 1
ATOM 897 O O . HIS A 1 111 ? 21.885 -7.669 -27.860 1.00 75.75 111 HIS A O 1
ATOM 903 N N . LEU A 1 112 ? 22.798 -5.885 -26.866 1.00 69.44 112 LEU A N 1
ATOM 904 C CA . LEU A 1 112 ? 21.698 -4.971 -27.206 1.00 69.44 112 LEU A CA 1
ATOM 905 C C . LEU A 1 112 ? 21.624 -4.677 -28.718 1.00 69.44 112 LEU A C 1
ATOM 907 O O . LEU A 1 112 ? 20.531 -4.578 -29.281 1.00 69.44 112 LEU A O 1
ATOM 911 N N . VAL A 1 113 ? 22.773 -4.573 -29.390 1.00 72.00 113 VAL A N 1
ATOM 912 C CA . VAL A 1 113 ? 22.881 -4.339 -30.842 1.00 72.00 113 VAL A CA 1
ATOM 913 C C . VAL A 1 113 ? 22.531 -5.591 -31.663 1.00 72.00 113 VAL A C 1
ATOM 915 O O . VAL A 1 113 ? 21.999 -5.465 -32.772 1.00 72.00 113 VAL A O 1
ATOM 918 N N . GLU A 1 114 ? 22.769 -6.788 -31.124 1.00 68.88 114 GLU A N 1
ATOM 919 C CA . GLU A 1 114 ? 22.275 -8.060 -31.674 1.00 68.88 114 GLU A CA 1
ATOM 920 C C . GLU A 1 114 ? 20.766 -8.235 -31.450 1.00 68.88 114 GLU A C 1
ATOM 922 O O . GLU A 1 114 ? 20.048 -8.608 -32.377 1.00 68.88 114 GLU A O 1
ATOM 927 N N . ALA A 1 115 ? 20.249 -7.840 -30.281 1.00 66.94 115 ALA A N 1
ATOM 928 C CA . ALA A 1 115 ? 18.814 -7.798 -29.975 1.00 66.94 115 ALA A CA 1
ATOM 929 C C . ALA A 1 115 ? 18.024 -6.712 -30.750 1.00 66.94 115 ALA A C 1
ATOM 931 O O . ALA A 1 115 ? 16.843 -6.489 -30.484 1.00 66.94 115 ALA A O 1
ATOM 932 N N . GLY A 1 116 ? 18.652 -6.037 -31.720 1.00 59.53 116 GLY A N 1
ATOM 933 C CA . GLY A 1 116 ? 18.004 -5.115 -32.658 1.00 59.53 116 GLY A CA 1
ATOM 934 C C . GLY A 1 116 ? 17.931 -3.649 -32.216 1.00 59.53 116 GLY A C 1
ATOM 935 O O . GLY A 1 116 ? 17.438 -2.816 -32.978 1.00 59.53 116 GLY A O 1
ATOM 936 N N . PHE A 1 117 ? 18.453 -3.283 -31.041 1.00 61.00 117 PHE A N 1
ATOM 937 C CA . PHE A 1 117 ? 18.441 -1.902 -30.538 1.00 61.00 117 PHE A CA 1
ATOM 938 C C . PHE A 1 117 ? 19.575 -1.070 -31.171 1.00 61.00 117 PHE A C 1
ATOM 940 O O . PHE A 1 117 ? 20.574 -0.750 -30.530 1.00 61.00 117 PHE A O 1
ATOM 947 N N . ARG A 1 118 ? 19.440 -0.752 -32.468 1.00 59.66 118 ARG A N 1
ATOM 948 C CA . ARG A 1 118 ? 20.549 -0.284 -33.326 1.00 59.66 118 ARG A CA 1
ATOM 949 C C . ARG A 1 118 ? 20.690 1.225 -33.578 1.00 59.66 118 ARG A C 1
ATOM 951 O O . ARG A 1 118 ? 21.684 1.615 -34.185 1.00 59.66 118 ARG A O 1
ATOM 958 N N . GLU A 1 119 ? 19.777 2.089 -33.124 1.00 49.69 119 GLU A N 1
ATOM 959 C CA . GLU A 1 119 ? 19.817 3.525 -33.471 1.00 49.69 119 GLU A CA 1
ATOM 960 C C . GLU A 1 119 ? 19.970 4.496 -32.276 1.00 49.69 119 GLU A C 1
ATOM 962 O O . GLU A 1 119 ? 19.232 4.363 -31.299 1.00 49.69 119 GLU A O 1
ATOM 967 N N . PRO A 1 120 ? 20.802 5.566 -32.368 1.00 47.72 120 PRO A N 1
ATOM 968 C CA . PRO A 1 120 ? 21.838 5.853 -33.373 1.00 47.72 120 PRO A CA 1
ATOM 969 C C . PRO A 1 120 ? 23.241 6.127 -32.787 1.00 47.72 120 PRO A C 1
ATOM 971 O O . PRO A 1 120 ? 23.430 6.954 -31.888 1.00 47.72 120 PRO A O 1
ATOM 974 N N . LEU A 1 121 ? 24.267 5.530 -33.403 1.00 44.19 121 LEU A N 1
ATOM 975 C CA . LEU A 1 121 ? 25.688 5.767 -33.113 1.00 44.19 121 LEU A CA 1
ATOM 976 C C . LEU A 1 121 ? 26.193 7.131 -33.639 1.00 44.19 121 LEU A C 1
ATOM 978 O O . LEU A 1 121 ? 27.030 7.203 -34.533 1.00 44.19 121 LEU A O 1
ATOM 982 N N . ILE A 1 122 ? 25.718 8.245 -33.065 1.00 40.78 122 ILE A N 1
ATOM 983 C CA . ILE A 1 122 ? 26.233 9.600 -33.367 1.00 40.78 122 ILE A CA 1
ATOM 984 C C . ILE A 1 122 ? 26.646 10.329 -32.079 1.00 40.78 122 ILE A C 1
ATOM 986 O O . ILE A 1 122 ? 26.060 11.330 -31.653 1.00 40.78 122 ILE A O 1
ATOM 990 N N . GLY A 1 123 ? 27.739 9.851 -31.474 1.00 41.03 123 GLY A N 1
ATOM 991 C CA . GLY A 1 123 ? 28.351 10.449 -30.277 1.00 41.03 123 GLY A CA 1
ATOM 992 C C . GLY A 1 123 ? 28.785 11.917 -30.440 1.00 41.03 123 GLY A C 1
ATOM 993 O O . GLY A 1 123 ? 28.942 12.626 -29.447 1.00 41.03 123 GLY A O 1
ATOM 994 N N . ALA A 1 124 ? 28.925 12.402 -31.680 1.00 37.56 124 ALA A N 1
ATOM 995 C CA . ALA A 1 124 ? 29.216 13.803 -31.982 1.00 37.56 124 ALA A CA 1
ATOM 996 C C . ALA A 1 124 ? 28.050 14.747 -31.629 1.00 37.56 124 ALA A C 1
ATOM 998 O O . ALA A 1 124 ? 28.283 15.812 -31.064 1.00 37.56 124 ALA A O 1
ATOM 999 N N . MET A 1 125 ? 26.799 14.349 -31.897 1.00 35.50 125 MET A N 1
ATOM 1000 C CA . MET A 1 125 ? 25.632 15.131 -31.468 1.00 35.50 125 MET A CA 1
ATOM 1001 C C . MET A 1 125 ? 25.289 14.883 -30.001 1.00 35.50 125 MET A C 1
ATOM 1003 O O . MET A 1 125 ? 24.813 15.803 -29.344 1.00 35.50 125 MET A O 1
ATOM 1007 N N . ALA A 1 126 ? 25.571 13.691 -29.460 1.00 39.59 126 ALA A N 1
ATOM 1008 C CA . ALA A 1 126 ? 25.381 13.416 -28.037 1.00 39.59 126 ALA A CA 1
ATOM 1009 C C . ALA A 1 126 ? 26.189 14.385 -27.154 1.00 39.59 126 ALA A C 1
ATOM 1011 O O . ALA A 1 126 ? 25.606 15.007 -26.274 1.00 39.59 126 ALA A O 1
ATOM 1012 N N . ALA A 1 127 ? 27.481 14.592 -27.437 1.00 40.97 127 ALA A N 1
ATOM 1013 C CA . ALA A 1 127 ? 28.354 15.427 -26.607 1.00 40.97 127 ALA A CA 1
ATOM 1014 C C . ALA A 1 127 ? 27.930 16.910 -26.546 1.00 40.97 127 ALA A C 1
ATOM 1016 O O . ALA A 1 127 ? 27.956 17.514 -25.472 1.00 40.97 127 ALA A O 1
ATOM 1017 N N . ASP A 1 128 ? 27.509 17.514 -27.663 1.00 39.56 128 ASP A N 1
ATOM 1018 C CA . ASP A 1 128 ? 27.019 18.901 -27.645 1.00 39.56 128 ASP A CA 1
ATOM 1019 C C . ASP A 1 128 ? 25.567 19.004 -27.152 1.00 39.56 128 ASP A C 1
ATOM 1021 O O . ASP A 1 128 ? 25.234 19.962 -26.454 1.00 39.56 128 ASP A O 1
ATOM 1025 N N . ARG A 1 129 ? 24.721 17.990 -27.395 1.00 40.81 129 ARG A N 1
ATOM 1026 C CA . ARG A 1 129 ? 23.384 17.883 -26.784 1.00 40.81 129 ARG A CA 1
ATOM 1027 C C . ARG A 1 129 ? 23.492 17.839 -25.259 1.00 40.81 129 ARG A C 1
ATOM 1029 O O . ARG A 1 129 ? 22.845 18.627 -24.580 1.00 40.81 129 ARG A O 1
ATOM 1036 N N . GLU A 1 130 ? 24.362 16.992 -24.723 1.00 47.88 130 GLU A N 1
ATOM 1037 C CA . GLU A 1 130 ? 24.643 16.841 -23.291 1.00 47.88 130 GLU A CA 1
ATOM 1038 C C . GLU A 1 130 ? 25.216 18.131 -22.675 1.00 47.88 130 GLU A C 1
ATOM 1040 O O . GLU A 1 130 ? 24.768 18.559 -21.613 1.00 47.88 130 GLU A O 1
ATOM 1045 N N . ARG A 1 131 ? 26.095 18.851 -23.389 1.00 47.00 131 ARG A N 1
ATOM 1046 C CA . ARG A 1 131 ? 26.570 20.198 -23.000 1.00 47.00 131 ARG A CA 1
ATOM 1047 C C . ARG A 1 131 ? 25.501 21.295 -23.041 1.00 47.00 131 ARG A C 1
ATOM 1049 O O . ARG A 1 131 ? 25.694 22.333 -22.405 1.00 47.00 131 ARG A O 1
ATOM 1056 N N . LEU A 1 132 ? 24.423 21.111 -23.803 1.00 47.78 132 LEU A N 1
ATOM 1057 C CA . LEU A 1 132 ? 23.300 22.050 -23.894 1.00 47.78 132 LEU A CA 1
ATOM 1058 C C . LEU A 1 132 ? 22.210 21.727 -22.860 1.00 47.78 132 LEU A C 1
ATOM 1060 O O . LEU A 1 132 ? 21.678 22.655 -22.250 1.00 47.78 132 LEU A O 1
ATOM 1064 N N . TYR A 1 133 ? 21.972 20.445 -22.557 1.00 51.50 133 TYR A N 1
ATOM 1065 C CA . TYR A 1 133 ? 21.228 20.017 -21.363 1.00 51.50 133 TYR A CA 1
ATOM 1066 C C . TYR A 1 133 ? 21.924 20.486 -20.077 1.00 51.50 133 TYR A C 1
ATOM 1068 O O . TYR A 1 133 ? 21.280 21.109 -19.241 1.00 51.50 133 TYR A O 1
ATOM 1076 N N . ALA A 1 134 ? 23.250 20.333 -19.965 1.00 49.16 134 ALA A N 1
ATOM 1077 C CA . ALA A 1 134 ? 24.061 20.832 -18.843 1.00 49.16 134 ALA A CA 1
ATOM 1078 C C . ALA A 1 134 ? 24.193 22.375 -18.769 1.00 49.16 134 ALA A C 1
ATOM 1080 O O . ALA A 1 134 ? 25.001 22.899 -18.001 1.00 49.16 134 ALA A O 1
ATOM 1081 N N . LYS A 1 135 ? 23.431 23.110 -19.590 1.00 54.69 135 LYS A N 1
ATOM 1082 C CA . LYS A 1 135 ? 23.285 24.576 -19.567 1.00 54.69 135 LYS A CA 1
ATOM 1083 C C . LYS A 1 135 ? 21.816 25.011 -19.661 1.00 54.69 135 LYS A C 1
ATOM 1085 O O . LYS A 1 135 ? 21.550 26.152 -20.038 1.00 54.69 135 LYS A O 1
ATOM 1090 N N . ASP A 1 136 ? 20.886 24.094 -19.389 1.00 55.66 136 ASP A N 1
ATOM 1091 C CA . ASP A 1 136 ? 19.437 24.319 -19.374 1.00 55.66 136 ASP A CA 1
ATOM 1092 C C . ASP A 1 136 ? 18.850 24.888 -20.681 1.00 55.66 136 ASP A C 1
ATOM 1094 O O . ASP A 1 136 ? 17.793 25.521 -20.716 1.00 55.66 136 ASP A O 1
ATOM 1098 N N . LYS A 1 137 ? 19.518 24.611 -21.809 1.00 65.56 137 LYS A N 1
ATOM 1099 C CA . LYS A 1 137 ? 19.162 25.132 -23.137 1.00 65.56 137 LYS A CA 1
ATOM 1100 C C . LYS A 1 137 ? 18.185 24.235 -23.894 1.00 65.56 137 LYS A C 1
ATOM 1102 O O . LYS A 1 137 ? 18.393 23.934 -25.065 1.00 65.56 137 LYS A O 1
ATOM 1107 N N . TYR A 1 138 ? 17.109 23.811 -23.236 1.00 72.25 138 TYR A N 1
ATOM 1108 C CA . TYR A 1 138 ? 16.075 22.954 -23.824 1.00 72.25 138 TYR A CA 1
ATOM 1109 C C . TYR A 1 138 ? 14.677 23.282 -23.290 1.00 72.25 138 TYR A C 1
ATOM 1111 O O . TYR A 1 138 ? 14.509 23.764 -22.169 1.00 72.25 138 TYR A O 1
ATOM 1119 N N . CYS A 1 139 ? 13.656 23.006 -24.100 1.00 76.50 139 CYS A N 1
ATOM 1120 C CA . CYS A 1 139 ? 12.264 23.183 -23.707 1.00 76.50 139 CYS A CA 1
ATOM 1121 C C . CYS A 1 139 ? 11.721 21.939 -22.992 1.00 76.50 139 CYS A C 1
ATOM 1123 O O . CYS A 1 139 ? 11.380 20.958 -23.650 1.00 76.50 139 CYS A O 1
ATOM 1125 N N . ARG A 1 140 ? 11.536 22.029 -21.667 1.00 71.06 140 ARG A N 1
ATOM 1126 C CA . ARG A 1 140 ? 11.018 20.976 -20.755 1.00 71.06 140 ARG A CA 1
ATOM 1127 C C . ARG A 1 140 ? 9.628 20.378 -21.075 1.00 71.06 140 ARG A C 1
ATOM 1129 O O . ARG A 1 140 ? 9.100 19.620 -20.269 1.00 71.06 140 ARG A O 1
ATOM 1136 N N . VAL A 1 141 ? 8.990 20.761 -22.182 1.00 75.50 141 VAL A N 1
ATOM 1137 C CA . VAL A 1 141 ? 7.676 20.238 -22.620 1.00 75.50 141 VAL A CA 1
ATOM 1138 C C . VAL A 1 141 ? 7.794 19.367 -23.876 1.00 75.50 141 VAL A C 1
ATOM 1140 O O . VAL A 1 141 ? 6.928 18.538 -24.133 1.00 75.50 141 VAL A O 1
ATOM 1143 N N . CYS A 1 142 ? 8.862 19.527 -24.663 1.00 75.56 142 CYS A N 1
ATOM 1144 C CA . CYS A 1 142 ? 9.082 18.752 -25.888 1.00 75.56 142 CYS A CA 1
ATOM 1145 C C . CYS A 1 142 ? 10.528 18.253 -26.051 1.00 75.56 142 CYS A C 1
ATOM 1147 O O . CYS A 1 142 ? 10.876 17.778 -27.130 1.00 75.56 142 CYS A O 1
ATOM 1149 N N . ASP A 1 143 ? 11.375 18.466 -25.038 1.00 69.69 143 ASP A N 1
ATOM 1150 C CA . ASP A 1 143 ? 12.804 18.136 -24.958 1.00 69.69 143 ASP A CA 1
ATOM 1151 C C . ASP A 1 143 ? 13.629 18.469 -26.211 1.00 69.69 143 ASP A C 1
ATOM 1153 O O . ASP A 1 143 ? 14.616 17.819 -26.552 1.00 69.69 143 ASP A O 1
ATOM 1157 N N . LYS A 1 144 ? 13.254 19.566 -26.877 1.00 70.25 144 LYS A N 1
ATOM 1158 C CA . LYS A 1 144 ? 14.038 20.157 -27.964 1.00 70.25 144 LYS A CA 1
ATOM 1159 C C . LYS A 1 144 ? 14.996 21.192 -27.395 1.00 70.25 144 LYS A C 1
ATOM 1161 O O . LYS A 1 144 ? 14.578 22.125 -26.706 1.00 70.25 144 LYS A O 1
ATOM 1166 N N . VAL A 1 145 ? 16.275 21.000 -27.700 1.00 64.69 145 VAL A N 1
ATOM 1167 C CA . VAL A 1 145 ? 17.359 21.957 -27.457 1.00 64.69 145 VAL A CA 1
ATOM 1168 C C . VAL A 1 145 ? 17.144 23.198 -28.331 1.00 64.69 145 VAL A C 1
ATOM 1170 O O . VAL A 1 145 ? 16.789 23.053 -29.500 1.00 64.69 145 VAL A O 1
ATOM 1173 N N . TRP A 1 146 ? 17.348 24.395 -27.773 1.00 65.19 146 TRP A N 1
ATOM 1174 C CA . TRP A 1 146 ? 17.108 25.677 -28.455 1.00 65.19 146 TRP A CA 1
ATOM 1175 C C . TRP A 1 146 ? 18.405 26.453 -28.725 1.00 65.19 146 TRP A C 1
ATOM 1177 O O . TRP A 1 146 ? 19.405 26.304 -28.014 1.00 65.19 146 TRP A O 1
ATOM 1187 N N . MET A 1 147 ? 18.396 27.289 -29.764 1.00 57.03 147 MET A N 1
ATOM 1188 C CA . MET A 1 147 ? 19.529 28.118 -30.181 1.00 57.03 147 MET A CA 1
ATOM 1189 C C . MET A 1 147 ? 19.305 29.595 -29.811 1.00 57.03 147 MET A C 1
ATOM 1191 O O . MET A 1 147 ? 18.186 30.081 -29.930 1.00 57.03 147 MET A O 1
ATOM 1195 N N . PRO A 1 148 ? 20.346 30.376 -29.446 1.00 56.12 148 PRO A N 1
ATOM 1196 C CA . PRO A 1 148 ? 20.214 31.796 -29.062 1.00 56.12 148 PRO A CA 1
ATOM 1197 C C . PRO A 1 148 ? 19.549 32.748 -30.081 1.00 56.12 148 PRO A C 1
ATOM 1199 O O . PRO A 1 148 ? 19.377 33.928 -29.789 1.00 56.12 148 PRO A O 1
ATOM 1202 N N . THR A 1 149 ? 19.215 32.264 -31.276 1.00 58.97 149 THR A N 1
ATOM 1203 C CA . THR A 1 149 ? 18.465 32.952 -32.335 1.00 58.97 149 THR A CA 1
ATOM 1204 C C . THR A 1 149 ? 16.943 32.830 -32.214 1.00 58.97 149 THR A C 1
ATOM 1206 O O . THR A 1 149 ? 16.226 33.562 -32.900 1.00 58.97 149 THR A O 1
ATOM 1209 N N . ASP A 1 150 ? 16.442 31.909 -31.389 1.00 65.25 150 ASP A N 1
ATOM 1210 C CA . ASP A 1 150 ? 15.049 31.462 -31.425 1.00 65.25 150 ASP A CA 1
ATOM 1211 C C . ASP A 1 150 ? 14.131 32.426 -30.660 1.00 65.25 150 ASP A C 1
ATOM 1213 O O . ASP A 1 150 ? 14.178 32.543 -29.438 1.00 65.25 150 ASP A O 1
ATOM 1217 N N . LYS A 1 151 ? 13.265 33.137 -31.393 1.00 68.94 151 LYS A N 1
ATOM 1218 C CA . LYS A 1 151 ? 12.417 34.220 -30.851 1.00 68.94 151 LYS A CA 1
ATOM 1219 C C . LYS A 1 151 ? 11.071 33.761 -30.278 1.00 68.94 151 LYS A C 1
ATOM 1221 O O . LYS A 1 151 ? 10.292 34.589 -29.818 1.00 68.94 151 LYS A O 1
ATOM 1226 N N . ASN A 1 152 ? 10.784 32.461 -30.315 1.00 82.00 152 ASN A N 1
ATOM 1227 C CA . ASN A 1 152 ? 9.458 31.903 -30.030 1.00 82.00 152 ASN A CA 1
ATOM 1228 C C . ASN A 1 152 ? 9.386 31.253 -28.636 1.00 82.00 152 ASN A C 1
ATOM 1230 O O . ASN A 1 152 ? 8.703 30.243 -28.471 1.00 82.00 152 ASN A O 1
ATOM 1234 N N . MET A 1 153 ? 10.117 31.778 -27.646 1.00 80.94 153 MET A N 1
ATOM 1235 C CA . MET A 1 153 ? 10.239 31.175 -26.311 1.00 80.94 153 MET A CA 1
ATOM 1236 C C . MET A 1 153 ? 10.087 32.186 -25.169 1.00 80.94 153 MET A C 1
ATOM 1238 O O . MET A 1 153 ? 10.465 33.346 -25.310 1.00 80.94 153 MET A O 1
ATOM 1242 N N . VAL A 1 154 ? 9.589 31.719 -24.019 1.00 83.19 154 VAL A N 1
ATOM 1243 C CA . VAL A 1 154 ? 9.432 32.504 -22.779 1.00 83.19 154 VAL A CA 1
ATOM 1244 C C . VAL A 1 154 ? 10.113 31.797 -21.612 1.00 83.19 154 VAL A C 1
ATOM 1246 O O . VAL A 1 154 ? 9.845 30.616 -21.377 1.00 83.19 154 VAL A O 1
ATOM 1249 N N . GLY A 1 155 ? 10.968 32.514 -20.882 1.00 81.44 155 GLY A N 1
ATOM 1250 C CA . GLY A 1 155 ? 11.546 32.068 -19.612 1.00 81.44 155 GLY A CA 1
ATOM 1251 C C . GLY A 1 155 ? 10.526 32.130 -18.470 1.00 81.44 155 GLY A C 1
ATOM 1252 O O . GLY A 1 155 ? 9.725 33.054 -18.403 1.00 81.44 155 GLY A O 1
ATOM 1253 N N . CYS A 1 156 ? 10.529 31.130 -17.591 1.00 83.06 156 CYS A N 1
ATOM 1254 C CA . CYS A 1 156 ? 9.609 31.018 -16.457 1.00 83.06 156 CYS A CA 1
ATOM 1255 C C . CYS A 1 156 ? 10.124 31.754 -15.207 1.00 83.06 156 CYS A C 1
ATOM 1257 O O . CYS A 1 156 ? 11.126 31.320 -14.644 1.00 83.06 156 CYS A O 1
ATOM 1259 N N . ASP A 1 157 ? 9.376 32.734 -14.682 1.00 84.75 157 ASP A N 1
ATOM 1260 C CA . ASP A 1 157 ? 9.708 33.593 -13.516 1.00 84.75 157 ASP A CA 1
ATOM 1261 C C . ASP A 1 157 ? 9.870 32.869 -12.148 1.00 84.75 157 ASP A C 1
ATOM 1263 O O . ASP A 1 157 ? 9.871 33.488 -11.086 1.00 84.75 157 ASP A O 1
ATOM 1267 N N . GLU A 1 158 ? 9.955 31.538 -12.138 1.00 80.25 158 GLU A N 1
ATOM 1268 C CA . GLU A 1 158 ? 10.172 30.704 -10.942 1.00 80.25 158 GLU A CA 1
ATOM 1269 C C . GLU A 1 158 ? 11.354 29.733 -11.086 1.00 80.25 158 GLU A C 1
ATOM 1271 O O . GLU A 1 158 ? 11.886 29.258 -10.084 1.00 80.25 158 GLU A O 1
ATOM 1276 N N . CYS A 1 159 ? 11.752 29.389 -12.313 1.00 78.06 159 CYS A N 1
ATOM 1277 C CA . CYS A 1 159 ? 12.781 28.372 -12.548 1.00 78.06 159 CYS A CA 1
ATOM 1278 C C . CYS A 1 159 ? 13.686 28.658 -13.750 1.00 78.06 159 CYS A C 1
ATOM 1280 O O . CYS A 1 159 ? 14.484 27.799 -14.107 1.00 78.06 159 CYS A O 1
ATOM 1282 N N . ASP A 1 160 ? 13.535 29.816 -14.397 1.00 75.75 160 ASP A N 1
ATOM 1283 C CA . ASP A 1 160 ? 14.328 30.315 -15.527 1.00 75.75 160 ASP A CA 1
ATOM 1284 C C . ASP A 1 160 ? 14.337 29.436 -16.798 1.00 75.75 160 ASP A C 1
ATOM 1286 O O . ASP A 1 160 ? 14.961 29.789 -17.801 1.00 75.75 160 ASP A O 1
ATOM 1290 N N . PHE A 1 161 ? 13.588 28.324 -16.821 1.00 78.69 161 PHE A N 1
ATOM 1291 C CA . PHE A 1 161 ? 13.450 27.461 -17.999 1.00 78.69 161 PHE A CA 1
ATOM 1292 C C . PHE A 1 161 ? 12.579 28.079 -19.089 1.00 78.69 161 PHE A C 1
ATOM 1294 O O . PHE A 1 161 ? 11.520 28.652 -18.823 1.00 78.69 161 PHE A O 1
ATOM 1301 N N . TRP A 1 162 ? 13.009 27.872 -20.333 1.00 82.50 162 TRP A N 1
ATOM 1302 C CA . TRP A 1 162 ? 12.409 28.460 -21.525 1.00 82.50 162 TRP A CA 1
ATOM 1303 C C . TRP A 1 162 ? 11.421 27.501 -22.195 1.00 82.50 162 TRP A C 1
ATOM 1305 O O . TRP A 1 162 ? 11.728 26.334 -22.446 1.00 82.50 162 TRP A O 1
ATOM 1315 N N . ILE A 1 163 ? 10.222 27.996 -22.504 1.00 83.06 163 ILE A N 1
ATOM 1316 C CA . ILE A 1 163 ? 9.117 27.225 -23.091 1.00 83.06 163 ILE A CA 1
ATOM 1317 C C . ILE A 1 163 ? 8.701 27.842 -24.429 1.00 83.06 163 ILE A C 1
ATOM 1319 O O . ILE A 1 163 ? 8.535 29.057 -24.506 1.00 83.06 163 ILE A O 1
ATOM 1323 N N . HIS A 1 164 ? 8.521 27.026 -25.474 1.00 85.12 164 HIS A N 1
ATOM 1324 C CA . HIS A 1 164 ? 8.066 27.511 -26.784 1.00 85.12 164 HIS A CA 1
ATOM 1325 C C . HIS A 1 164 ? 6.599 27.979 -26.771 1.00 85.12 164 HIS A C 1
ATOM 1327 O O . HIS A 1 164 ? 5.764 27.373 -26.099 1.00 85.12 164 HIS A O 1
ATOM 1333 N N . ASP A 1 165 ? 6.255 28.953 -27.621 1.00 83.88 165 ASP A N 1
ATOM 1334 C CA . ASP A 1 165 ? 4.879 29.445 -27.836 1.00 83.88 165 ASP A CA 1
ATOM 1335 C C . ASP A 1 165 ? 3.890 28.328 -28.231 1.00 83.88 165 ASP A C 1
ATOM 1337 O O . ASP A 1 165 ? 2.726 28.328 -27.844 1.00 83.88 165 ASP A O 1
ATOM 1341 N N . HIS A 1 166 ? 4.360 27.347 -28.997 1.00 85.69 166 HIS A N 1
ATOM 1342 C CA . HIS A 1 166 ? 3.581 26.190 -29.432 1.00 85.69 166 HIS A CA 1
ATOM 1343 C C . HIS A 1 166 ? 3.627 25.010 -28.447 1.00 85.69 166 HIS A C 1
ATOM 1345 O O . HIS A 1 166 ? 2.998 23.989 -28.707 1.00 85.69 166 HIS A O 1
ATOM 1351 N N . CYS A 1 167 ? 4.374 25.122 -27.342 1.00 83.50 167 CYS A N 1
ATOM 1352 C CA . CYS A 1 167 ? 4.399 24.125 -26.266 1.00 83.50 167 CYS A CA 1
ATOM 1353 C C . CYS A 1 167 ? 3.546 24.530 -25.053 1.00 83.50 167 CYS A C 1
ATOM 1355 O O . CYS A 1 167 ? 3.221 23.669 -24.242 1.00 83.50 167 CYS A O 1
ATOM 1357 N N . ASP A 1 168 ? 3.171 25.805 -24.918 1.00 87.62 168 ASP A N 1
ATOM 1358 C CA . ASP A 1 168 ? 2.217 26.251 -23.904 1.00 87.62 168 ASP A CA 1
ATOM 1359 C C . ASP A 1 168 ? 1.446 27.502 -24.352 1.00 87.62 168 ASP A C 1
ATOM 1361 O O . ASP A 1 168 ? 2.031 28.495 -24.786 1.00 87.62 168 ASP A O 1
ATOM 1365 N N . GLU A 1 169 ? 0.120 27.493 -24.198 1.00 86.88 169 GLU A N 1
ATOM 1366 C CA . GLU A 1 169 ? -0.720 28.615 -24.633 1.00 86.88 169 GLU A CA 1
ATOM 1367 C C . GLU A 1 169 ? -0.444 29.898 -23.831 1.00 86.88 169 GLU A C 1
ATOM 1369 O O . GLU A 1 169 ? -0.502 30.997 -24.387 1.00 86.88 169 GLU A O 1
ATOM 1374 N N . GLN A 1 170 ? -0.057 29.796 -22.552 1.00 85.06 170 GLN A N 1
ATOM 1375 C CA . GLN A 1 170 ? 0.298 30.984 -21.770 1.00 85.06 170 GLN A CA 1
ATOM 1376 C C . GLN A 1 170 ? 1.645 31.578 -22.212 1.00 85.06 170 GLN A C 1
ATOM 1378 O O . GLN A 1 170 ? 1.756 32.802 -22.265 1.00 85.06 170 GLN A O 1
ATOM 1383 N N . ALA A 1 171 ? 2.617 30.763 -22.648 1.00 85.44 171 ALA A N 1
ATOM 1384 C CA . ALA A 1 171 ? 3.834 31.266 -23.303 1.00 85.44 171 ALA A CA 1
ATOM 1385 C C . ALA A 1 171 ? 3.500 32.041 -24.595 1.00 85.44 171 ALA A C 1
ATOM 1387 O O . ALA A 1 171 ? 4.032 33.125 -24.844 1.00 85.44 171 ALA A O 1
ATOM 1388 N N . LYS A 1 172 ? 2.542 31.539 -25.386 1.00 86.38 172 LYS A N 1
ATOM 1389 C CA . LYS A 1 172 ? 2.040 32.208 -26.600 1.00 86.38 172 LYS A CA 1
ATOM 1390 C C . LYS A 1 172 ? 1.370 33.552 -26.335 1.00 86.38 172 LYS A C 1
ATOM 1392 O O . LYS A 1 172 ? 1.440 34.450 -27.176 1.00 86.38 172 LYS A O 1
ATOM 1397 N N . LEU A 1 173 ? 0.697 33.687 -25.195 1.00 85.50 173 LEU A N 1
ATOM 1398 C CA . LEU A 1 173 ? 0.075 34.937 -24.759 1.00 85.50 173 LEU A CA 1
ATOM 1399 C C . LEU A 1 173 ? 1.110 35.914 -24.182 1.00 85.50 173 LEU A C 1
ATOM 1401 O O . LEU A 1 173 ? 1.029 37.106 -24.473 1.00 85.50 173 LEU A O 1
ATOM 1405 N N . ALA A 1 174 ? 2.106 35.423 -23.441 1.00 84.12 174 ALA A N 1
ATOM 1406 C CA . ALA A 1 174 ? 3.200 36.236 -22.910 1.00 84.12 174 ALA A CA 1
ATOM 1407 C C . ALA A 1 174 ? 4.060 36.859 -24.030 1.00 84.12 174 ALA A C 1
ATOM 1409 O O . ALA A 1 174 ? 4.285 38.066 -24.013 1.00 84.12 174 ALA A O 1
ATOM 1410 N N . LEU A 1 175 ? 4.428 36.095 -25.071 1.00 81.44 175 LEU A N 1
ATOM 1411 C CA . LEU A 1 175 ? 5.157 36.622 -26.245 1.00 81.44 175 LEU A CA 1
ATOM 1412 C C . LEU A 1 175 ? 4.412 37.731 -26.997 1.00 81.44 175 LEU A C 1
ATOM 1414 O O . LEU A 1 175 ? 5.040 38.585 -27.618 1.00 81.44 175 LEU A O 1
ATOM 1418 N N . LYS A 1 176 ? 3.076 37.708 -26.978 1.00 79.38 176 LYS A N 1
ATOM 1419 C CA . LYS A 1 176 ? 2.239 38.697 -27.673 1.00 79.38 176 LYS A CA 1
ATOM 1420 C C . LYS A 1 176 ? 1.985 39.955 -26.847 1.00 79.38 176 LYS A C 1
ATOM 1422 O O . LYS A 1 176 ? 1.728 41.005 -27.426 1.00 79.38 176 LYS A O 1
ATOM 1427 N N . ASN A 1 177 ? 2.066 39.856 -25.522 1.00 71.38 177 ASN A N 1
ATOM 1428 C CA . ASN A 1 177 ? 1.778 40.939 -24.587 1.00 71.38 177 ASN A CA 1
ATOM 1429 C C . ASN A 1 177 ? 3.067 41.460 -23.935 1.00 71.38 177 ASN A C 1
ATOM 1431 O O . ASN A 1 177 ? 3.202 41.460 -22.712 1.00 71.38 177 ASN A O 1
ATOM 1435 N N . THR A 1 178 ? 3.995 41.978 -24.746 1.00 61.41 178 THR A N 1
ATOM 1436 C CA . THR A 1 178 ? 5.277 42.577 -24.305 1.00 61.41 178 THR A CA 1
ATOM 1437 C C . THR A 1 178 ? 5.123 43.895 -23.519 1.00 61.41 178 THR A C 1
ATOM 1439 O O . THR A 1 178 ? 6.038 44.713 -23.478 1.00 61.41 178 THR A O 1
ATOM 1442 N N . SER A 1 179 ? 3.940 44.145 -22.959 1.00 60.16 179 SER A N 1
ATOM 1443 C CA . SER A 1 179 ? 3.522 45.367 -22.271 1.00 60.16 179 SER A CA 1
ATOM 1444 C C . SER A 1 179 ? 2.717 45.076 -20.996 1.00 60.16 179 SER A C 1
ATOM 1446 O O . SER A 1 179 ? 2.021 45.957 -20.498 1.00 60.16 179 SER A O 1
ATOM 1448 N N . SER A 1 180 ? 2.745 43.836 -20.494 1.00 59.41 180 SER A N 1
ATOM 1449 C CA . SER A 1 180 ? 2.140 43.473 -19.211 1.00 59.41 180 SER A CA 1
ATOM 1450 C C . SER A 1 180 ? 3.174 42.858 -18.275 1.00 59.41 180 SER A C 1
ATOM 1452 O O . SER A 1 180 ? 3.694 41.790 -18.588 1.00 59.41 180 SER A O 1
ATOM 1454 N N . ASP A 1 181 ? 3.369 43.464 -17.101 1.00 70.06 181 ASP A N 1
ATOM 1455 C CA . ASP A 1 181 ? 4.215 42.971 -15.996 1.00 70.06 181 ASP A CA 1
ATOM 1456 C C . ASP A 1 181 ? 3.606 41.738 -15.286 1.00 70.06 181 ASP A C 1
ATOM 1458 O O . ASP A 1 181 ? 3.555 41.644 -14.059 1.00 70.06 181 ASP A O 1
ATOM 1462 N N . LYS A 1 182 ? 3.047 40.799 -16.057 1.00 78.31 182 LYS A N 1
ATOM 1463 C CA . LYS A 1 182 ? 2.453 39.560 -15.554 1.00 78.31 182 LYS A CA 1
ATOM 1464 C C . LYS A 1 182 ? 3.488 38.440 -15.666 1.00 78.31 182 LYS A C 1
ATOM 1466 O O . LYS A 1 182 ? 3.803 38.070 -16.796 1.00 78.31 182 LYS A O 1
ATOM 1471 N N . PRO A 1 183 ? 3.973 37.876 -14.545 1.00 83.00 183 PRO A N 1
ATOM 1472 C CA . PRO A 1 183 ? 4.939 36.789 -14.593 1.00 83.00 183 PRO A CA 1
ATOM 1473 C C . PRO A 1 183 ? 4.330 35.548 -15.252 1.00 83.00 183 PRO A C 1
ATOM 1475 O O . PRO A 1 183 ? 3.166 35.198 -15.020 1.00 83.00 183 PRO A O 1
ATOM 1478 N N . TYR A 1 184 ? 5.136 34.881 -16.067 1.00 85.94 184 TYR A N 1
ATOM 1479 C CA . TYR A 1 184 ? 4.820 33.632 -16.730 1.00 85.94 184 TYR A CA 1
ATOM 1480 C C . TYR A 1 184 ? 5.398 32.456 -15.937 1.00 85.94 184 TYR A C 1
ATOM 1482 O O . TYR A 1 184 ? 6.601 32.347 -15.704 1.00 85.94 184 TYR A O 1
ATOM 1490 N N . PHE A 1 185 ? 4.531 31.511 -15.577 1.00 86.50 185 PHE A N 1
ATOM 1491 C CA . PHE A 1 185 ? 4.931 30.258 -14.944 1.00 86.50 185 PHE A CA 1
ATOM 1492 C C . PHE A 1 185 ? 4.732 29.102 -15.924 1.00 86.50 185 PHE A C 1
ATOM 1494 O O . PHE A 1 185 ? 3.639 28.926 -16.465 1.00 86.50 185 PHE A O 1
ATOM 1501 N N . CYS A 1 186 ? 5.771 28.293 -16.141 1.00 84.88 186 CYS A N 1
ATOM 1502 C CA . CYS A 1 186 ? 5.704 27.115 -17.006 1.00 84.88 186 CYS A CA 1
ATOM 1503 C C . CYS A 1 186 ? 4.738 26.046 -16.454 1.00 84.88 186 CYS A C 1
ATOM 1505 O O . CYS A 1 186 ? 4.489 26.026 -15.244 1.00 84.88 186 CYS A O 1
ATOM 1507 N N . PRO A 1 187 ? 4.242 25.105 -17.287 1.00 84.56 187 PRO A N 1
ATOM 1508 C CA . PRO A 1 187 ? 3.309 24.060 -16.849 1.00 84.56 187 PRO A CA 1
ATOM 1509 C C . PRO A 1 187 ? 3.746 23.303 -15.582 1.00 84.56 187 PRO A C 1
ATOM 1511 O O . PRO A 1 187 ? 2.923 23.047 -14.705 1.00 84.56 187 PRO A O 1
ATOM 1514 N N . VAL A 1 188 ? 5.047 23.023 -15.434 1.00 82.69 188 VAL A N 1
ATOM 1515 C CA . VAL A 1 188 ? 5.613 22.340 -14.256 1.00 82.69 188 VAL A CA 1
ATOM 1516 C C . VAL A 1 188 ? 5.510 23.200 -12.988 1.00 82.69 188 VAL A C 1
ATOM 1518 O O . VAL A 1 188 ? 5.125 22.695 -11.936 1.00 82.69 188 VAL A O 1
ATOM 1521 N N . CYS A 1 189 ? 5.816 24.497 -13.068 1.00 82.12 189 CYS A N 1
ATOM 1522 C CA . CYS A 1 189 ? 5.697 25.420 -11.934 1.00 82.12 189 CYS A CA 1
ATOM 1523 C C . CYS A 1 189 ? 4.231 25.710 -11.578 1.00 82.12 189 CYS A C 1
ATOM 1525 O O . CYS A 1 189 ? 3.884 25.729 -10.399 1.00 82.12 189 CYS A O 1
ATOM 1527 N N . ARG A 1 190 ? 3.338 25.826 -12.572 1.00 87.38 190 ARG A N 1
ATOM 1528 C CA . ARG A 1 190 ? 1.886 25.934 -12.328 1.00 87.38 190 ARG A CA 1
ATOM 1529 C C . ARG A 1 190 ? 1.357 24.702 -11.590 1.00 87.38 190 ARG A C 1
ATOM 1531 O O . ARG A 1 190 ? 0.767 24.852 -10.523 1.00 87.38 190 ARG A O 1
ATOM 1538 N N . GLY A 1 191 ? 1.689 23.498 -12.065 1.00 85.12 191 GLY A N 1
ATOM 1539 C CA . GLY A 1 191 ? 1.341 22.243 -11.391 1.00 85.12 191 GLY A CA 1
ATOM 1540 C C . GLY A 1 191 ? 1.880 22.153 -9.957 1.00 85.12 191 GLY A C 1
ATOM 1541 O O . GLY A 1 191 ? 1.145 21.763 -9.051 1.00 85.12 191 GLY A O 1
ATOM 1542 N N . LYS A 1 192 ? 3.123 22.596 -9.710 1.00 83.56 192 LYS A N 1
ATOM 1543 C CA . LYS A 1 192 ? 3.697 22.688 -8.353 1.00 83.56 192 LYS A CA 1
ATOM 1544 C C . LYS A 1 192 ? 2.943 23.668 -7.447 1.00 83.56 192 LYS A C 1
ATOM 1546 O O . LYS A 1 192 ? 2.700 23.339 -6.288 1.00 83.56 192 LYS A O 1
ATOM 1551 N N . ARG A 1 193 ? 2.541 24.842 -7.949 1.00 85.31 193 ARG A N 1
ATOM 1552 C CA . ARG A 1 193 ? 1.743 25.819 -7.180 1.00 85.31 193 ARG A CA 1
ATOM 1553 C C . ARG A 1 193 ? 0.348 25.295 -6.858 1.00 85.31 193 ARG A C 1
ATOM 1555 O O . ARG A 1 193 ? -0.103 25.433 -5.725 1.00 85.31 193 ARG A O 1
ATOM 1562 N N . GLU A 1 194 ? -0.314 24.652 -7.816 1.00 85.19 194 GLU A N 1
ATOM 1563 C CA . GLU A 1 194 ? -1.614 24.009 -7.596 1.00 85.19 194 GLU A CA 1
ATOM 1564 C C . GLU A 1 194 ? -1.523 22.862 -6.580 1.00 85.19 194 GLU A C 1
ATOM 1566 O O . GLU A 1 194 ? -2.391 22.734 -5.717 1.00 85.19 194 GLU A O 1
ATOM 1571 N N . ALA A 1 195 ? -0.462 22.051 -6.645 1.00 84.81 195 ALA A N 1
ATOM 1572 C CA . ALA A 1 195 ? -0.176 21.007 -5.665 1.00 84.81 195 ALA A CA 1
ATOM 1573 C C . ALA A 1 195 ? 0.049 21.584 -4.257 1.00 84.81 195 ALA A C 1
ATOM 1575 O O . ALA A 1 195 ? -0.574 21.126 -3.299 1.00 84.81 195 ALA A O 1
ATOM 1576 N N . ALA A 1 196 ? 0.875 22.628 -4.136 1.00 84.19 196 ALA A N 1
ATOM 1577 C CA . ALA A 1 196 ? 1.128 23.310 -2.869 1.00 84.19 196 ALA A CA 1
ATOM 1578 C C . ALA A 1 196 ? -0.149 23.936 -2.278 1.00 84.19 196 ALA A C 1
ATOM 1580 O O . ALA A 1 196 ? -0.390 23.807 -1.080 1.00 84.19 196 ALA A O 1
ATOM 1581 N N . GLY A 1 197 ? -1.004 24.544 -3.110 1.00 87.69 197 GLY A N 1
ATOM 1582 C CA . GLY A 1 197 ? -2.300 25.083 -2.685 1.00 87.69 197 GLY A CA 1
ATOM 1583 C C . GLY A 1 197 ? -3.268 24.003 -2.188 1.00 87.69 197 GLY A C 1
ATOM 1584 O O . GLY A 1 197 ? -3.886 24.169 -1.137 1.00 87.69 197 GLY A O 1
ATOM 1585 N N . LYS A 1 198 ? -3.353 22.861 -2.888 1.00 87.38 198 LYS A N 1
ATOM 1586 C CA . LYS A 1 198 ? -4.148 21.694 -2.455 1.00 87.38 198 LYS A CA 1
ATOM 1587 C C . LYS A 1 198 ? -3.652 21.135 -1.116 1.00 87.38 198 LYS A C 1
ATOM 1589 O O . LYS A 1 198 ? -4.466 20.829 -0.248 1.00 87.38 198 LYS A O 1
ATOM 1594 N N . LEU A 1 199 ? -2.333 21.047 -0.926 1.00 87.06 199 LEU A N 1
ATOM 1595 C CA . LEU A 1 199 ? -1.725 20.570 0.318 1.00 87.06 199 LEU A CA 1
ATOM 1596 C C . LEU A 1 199 ? -1.921 21.558 1.483 1.00 87.06 199 LEU A C 1
ATOM 1598 O O . LEU A 1 199 ? -2.214 21.133 2.599 1.00 87.06 199 LEU A O 1
ATOM 1602 N N . ALA A 1 200 ? -1.829 22.868 1.234 1.00 90.00 200 ALA A N 1
ATOM 1603 C CA . ALA A 1 200 ? -2.119 23.897 2.233 1.00 90.00 200 ALA A CA 1
ATOM 1604 C C . ALA A 1 200 ? -3.577 23.819 2.721 1.00 90.00 200 ALA A C 1
ATOM 1606 O O . ALA A 1 200 ? -3.812 23.711 3.923 1.00 90.00 200 ALA A O 1
ATOM 1607 N N . ALA A 1 201 ? -4.543 23.755 1.797 1.00 89.94 201 ALA A N 1
ATOM 1608 C CA . ALA A 1 201 ? -5.960 23.610 2.135 1.00 89.94 201 ALA A CA 1
ATOM 1609 C C . ALA A 1 201 ? -6.258 22.306 2.905 1.00 89.94 201 ALA A C 1
ATOM 1611 O O . ALA A 1 201 ? -7.102 22.288 3.801 1.00 89.94 201 ALA A O 1
ATOM 1612 N N . LEU A 1 202 ? -5.550 21.210 2.600 1.00 91.50 202 LEU A N 1
ATOM 1613 C CA . LEU A 1 202 ? -5.665 19.955 3.349 1.00 91.50 202 LEU A CA 1
ATOM 1614 C C . LEU A 1 202 ? -5.151 20.089 4.793 1.00 91.50 202 LEU A C 1
ATOM 1616 O O . LEU A 1 202 ? -5.801 19.602 5.718 1.00 91.50 202 LEU A O 1
ATOM 1620 N N . ASN A 1 203 ? -4.025 20.780 4.994 1.00 89.19 203 ASN A N 1
ATOM 1621 C CA . ASN A 1 203 ? -3.473 21.055 6.323 1.00 89.19 203 ASN A CA 1
ATOM 1622 C C . ASN A 1 203 ? -4.405 21.960 7.151 1.00 89.19 203 ASN A C 1
ATOM 1624 O O . ASN A 1 203 ? -4.612 21.709 8.338 1.00 89.19 203 ASN A O 1
ATOM 1628 N N . GLU A 1 204 ? -5.018 22.973 6.530 1.00 92.56 204 GLU A N 1
ATOM 1629 C CA . GLU A 1 204 ? -6.034 23.824 7.166 1.00 92.56 204 GLU A CA 1
ATOM 1630 C C . GLU A 1 204 ? -7.275 23.016 7.578 1.00 92.56 204 GLU A C 1
ATOM 1632 O O . GLU A 1 204 ? -7.736 23.125 8.717 1.00 92.56 204 GLU A O 1
ATOM 1637 N N . ALA A 1 205 ? -7.770 22.133 6.704 1.00 91.19 205 ALA A N 1
ATOM 1638 C CA . ALA A 1 205 ? -8.875 21.229 7.022 1.00 91.19 205 ALA A CA 1
ATOM 1639 C C . ALA A 1 205 ? -8.524 20.254 8.166 1.00 91.19 205 ALA A C 1
ATOM 1641 O O . ALA A 1 205 ? -9.356 20.006 9.040 1.00 91.19 205 ALA A O 1
ATOM 1642 N N . GLN A 1 206 ? -7.284 19.751 8.223 1.00 90.81 206 GLN A N 1
ATOM 1643 C CA . GLN A 1 206 ? -6.802 18.908 9.323 1.00 90.81 206 GLN A CA 1
ATOM 1644 C C . GLN A 1 206 ? -6.716 19.673 10.654 1.00 90.81 206 GLN A C 1
ATOM 1646 O O . GLN A 1 206 ? -7.057 19.127 11.708 1.00 90.81 206 GLN A O 1
ATOM 1651 N N . ALA A 1 207 ? -6.290 20.938 10.622 1.00 90.75 207 ALA A N 1
ATOM 1652 C CA . ALA A 1 207 ? -6.252 21.803 11.798 1.00 90.75 207 ALA A CA 1
ATOM 1653 C C . ALA A 1 207 ? -7.670 22.104 12.317 1.00 90.75 207 ALA A C 1
ATOM 1655 O O . ALA A 1 207 ? -7.936 21.914 13.504 1.00 90.75 207 ALA A O 1
ATOM 1656 N N . ALA A 1 208 ? -8.600 22.467 11.427 1.00 90.75 208 ALA A N 1
ATOM 1657 C CA . ALA A 1 208 ? -10.005 22.700 11.767 1.00 90.75 208 ALA A CA 1
ATOM 1658 C C . ALA A 1 208 ? -10.682 21.445 12.351 1.00 90.75 208 ALA A C 1
ATOM 1660 O O . ALA A 1 208 ? -11.378 21.527 13.362 1.00 90.75 208 ALA A O 1
ATOM 1661 N N . LEU A 1 209 ? -10.420 20.268 11.771 1.00 90.06 209 LEU A N 1
ATOM 1662 C CA . LEU A 1 209 ? -10.876 18.979 12.298 1.00 90.06 209 LEU A CA 1
ATOM 1663 C C . LEU A 1 209 ? -10.296 18.683 13.693 1.00 90.06 209 LEU A C 1
ATOM 1665 O O . LEU A 1 209 ? -10.975 18.098 14.535 1.00 90.06 209 LEU A O 1
ATOM 1669 N N . THR A 1 210 ? -9.052 19.088 13.958 1.00 88.81 210 THR A N 1
ATOM 1670 C CA . THR A 1 210 ? -8.393 18.879 15.257 1.00 88.81 210 THR A CA 1
ATOM 1671 C C . THR A 1 210 ? -8.978 19.783 16.347 1.00 88.81 210 THR A C 1
ATOM 1673 O O . THR A 1 210 ? -9.235 19.304 17.452 1.00 88.81 210 THR A O 1
ATOM 1676 N N . ASP A 1 211 ? -9.237 21.058 16.041 1.00 89.88 211 ASP A N 1
ATOM 1677 C CA . ASP A 1 211 ? -9.844 22.014 16.981 1.00 89.88 211 ASP A CA 1
ATOM 1678 C C . ASP A 1 211 ? -11.317 21.676 17.282 1.00 89.88 211 ASP A C 1
ATOM 1680 O O . ASP A 1 211 ? -11.737 21.647 18.441 1.00 89.88 211 ASP A O 1
ATOM 1684 N N . ALA A 1 212 ? -12.083 21.288 16.256 1.00 89.50 212 ALA A N 1
ATOM 1685 C CA . ALA A 1 212 ? -13.499 20.936 16.369 1.00 89.50 212 ALA A CA 1
ATOM 1686 C C . ALA A 1 212 ? -13.785 19.608 17.111 1.00 89.50 212 ALA A C 1
ATOM 1688 O O . ALA A 1 212 ? -14.940 19.177 17.167 1.00 89.50 212 ALA A O 1
ATOM 1689 N N . GLN A 1 213 ? -12.778 18.915 17.662 1.00 88.56 213 GLN A N 1
ATOM 1690 C CA . GLN A 1 213 ? -12.957 17.575 18.228 1.00 88.56 213 GLN A CA 1
ATOM 1691 C C . GLN A 1 213 ? -13.876 17.576 19.480 1.00 88.56 213 GLN A C 1
ATOM 1693 O O . GLN A 1 213 ? -13.508 18.101 20.538 1.00 88.56 213 GLN A O 1
ATOM 1698 N N . PRO A 1 214 ? -15.063 16.932 19.426 1.00 90.06 214 PRO A N 1
ATOM 1699 C CA . PRO A 1 214 ? -16.118 17.126 20.419 1.00 90.06 214 PRO A CA 1
ATOM 1700 C C . PRO A 1 214 ? -15.797 16.434 21.750 1.00 90.06 214 PRO A C 1
ATOM 1702 O O . PRO A 1 214 ? -15.631 15.210 21.842 1.00 90.06 214 PRO A O 1
ATOM 1705 N N . ARG A 1 215 ? -15.756 17.218 22.833 1.00 87.38 215 ARG A N 1
ATOM 1706 C CA . ARG A 1 215 ? -15.418 16.723 24.177 1.00 87.38 215 ARG A CA 1
ATOM 1707 C C . ARG A 1 215 ? -16.564 15.885 24.754 1.00 87.38 215 ARG A C 1
ATOM 1709 O O . ARG A 1 215 ? -17.704 16.338 24.816 1.00 87.38 215 ARG A O 1
ATOM 1716 N N . LYS A 1 216 ? -16.242 14.670 25.225 1.00 85.69 216 LYS A N 1
ATOM 1717 C CA . LYS A 1 216 ? -17.204 13.699 25.791 1.00 85.69 216 LYS A CA 1
ATOM 1718 C C . LYS A 1 216 ? -18.100 14.360 26.860 1.00 85.69 216 LYS A C 1
ATOM 1720 O O . LYS A 1 216 ? -17.555 15.005 27.759 1.00 85.69 216 LYS A O 1
ATOM 1725 N N . PRO A 1 217 ? -19.431 14.161 26.820 1.00 90.69 217 PRO A N 1
ATOM 1726 C CA . PRO A 1 217 ? -20.367 14.897 27.662 1.00 90.69 217 PRO A CA 1
ATOM 1727 C C . PRO A 1 217 ? -20.210 14.522 29.138 1.00 90.69 217 PRO A C 1
ATOM 1729 O O . PRO A 1 217 ? -19.933 13.368 29.491 1.00 90.69 217 PRO A O 1
ATOM 1732 N N . SER A 1 218 ? -20.403 15.502 30.018 1.00 89.94 218 SER A N 1
ATOM 1733 C CA . SER A 1 218 ? -20.303 15.282 31.461 1.00 89.94 218 SER A CA 1
ATOM 1734 C C . SER A 1 218 ? -21.593 14.690 32.032 1.00 89.94 218 SER A C 1
ATOM 1736 O O . SER A 1 218 ? -22.671 15.267 31.911 1.00 89.94 218 SER A O 1
ATOM 1738 N N . SER A 1 219 ? -21.482 13.537 32.698 1.00 92.12 219 SER A N 1
ATOM 1739 C CA . SER A 1 219 ? -22.593 12.928 33.436 1.00 92.12 219 SER A CA 1
ATOM 1740 C C . SER A 1 219 ? -22.965 13.746 34.678 1.00 92.12 219 SER A C 1
ATOM 1742 O O . SER A 1 219 ? -22.137 14.486 35.213 1.00 92.12 219 SER A O 1
ATOM 1744 N N . ALA A 1 220 ? -24.189 13.564 35.184 1.00 91.25 220 ALA A N 1
ATOM 1745 C CA . ALA A 1 220 ? -24.710 14.288 36.349 1.00 91.25 220 ALA A CA 1
ATOM 1746 C C . ALA A 1 220 ? -23.758 14.229 37.560 1.00 91.25 220 ALA A C 1
ATOM 1748 O O . ALA A 1 220 ? -23.423 15.263 38.135 1.00 91.25 220 ALA A O 1
ATOM 1749 N N . TYR A 1 221 ? -23.220 13.038 37.854 1.00 90.62 221 TYR A N 1
ATOM 1750 C CA . TYR A 1 221 ? -22.209 12.835 38.895 1.00 90.62 221 TYR A CA 1
ATOM 1751 C C . TYR A 1 221 ? -20.913 13.627 38.654 1.00 90.62 221 TYR A C 1
ATOM 1753 O O . TYR A 1 221 ? -20.360 14.173 39.599 1.00 90.62 221 TYR A O 1
ATOM 1761 N N . LYS A 1 222 ? -20.417 13.730 37.410 1.00 91.31 222 LYS A N 1
ATOM 1762 C CA . LYS A 1 222 ? -19.200 14.508 37.098 1.00 91.31 222 LYS A CA 1
ATOM 1763 C C . LYS A 1 222 ? -19.416 16.011 37.267 1.00 91.31 222 LYS A C 1
ATOM 1765 O O . LYS A 1 222 ? -18.523 16.700 37.752 1.00 91.31 222 LYS A O 1
ATOM 1770 N N . LEU A 1 223 ? -20.589 16.502 36.870 1.00 92.06 223 LEU A N 1
ATOM 1771 C CA . LEU A 1 223 ? -20.968 17.908 37.017 1.00 92.06 223 LEU A CA 1
ATOM 1772 C C . LEU A 1 223 ? -21.070 18.276 38.501 1.00 92.06 223 LEU A C 1
ATOM 1774 O O . LEU A 1 223 ? -20.398 19.204 38.942 1.00 92.06 223 LEU A O 1
ATOM 1778 N N . PHE A 1 224 ? -21.800 17.470 39.277 1.00 93.38 224 PHE A N 1
ATOM 1779 C CA . PHE A 1 224 ? -21.852 17.568 40.734 1.00 93.38 224 PHE A CA 1
ATOM 1780 C C . PHE A 1 224 ? -20.460 17.490 41.376 1.00 93.38 224 PHE A C 1
ATOM 1782 O O . PHE A 1 224 ? -20.098 18.368 42.153 1.00 93.38 224 PHE A O 1
ATOM 1789 N N . ALA A 1 225 ? -19.649 16.489 41.021 1.00 88.69 225 ALA A N 1
ATOM 1790 C CA . ALA A 1 225 ? -18.312 16.311 41.579 1.00 88.69 225 ALA A CA 1
ATOM 1791 C C . ALA A 1 225 ? -17.426 17.540 41.339 1.00 88.69 225 ALA A C 1
ATOM 1793 O O . ALA A 1 225 ? -16.774 17.995 42.271 1.00 88.69 225 ALA A O 1
ATOM 1794 N N . SER A 1 226 ? -17.446 18.123 40.135 1.00 88.38 226 SER A N 1
ATOM 1795 C CA . SER A 1 226 ? -16.701 19.355 39.844 1.00 88.38 226 SER A CA 1
ATOM 1796 C C . SER A 1 226 ? -17.219 20.559 40.641 1.00 88.38 226 SER A C 1
ATOM 1798 O O . SER A 1 226 ? -16.430 21.405 41.055 1.00 88.38 226 SER A O 1
ATOM 1800 N N . GLU A 1 227 ? -18.529 20.646 40.878 1.00 90.19 227 GLU A N 1
ATOM 1801 C CA . GLU A 1 227 ? -19.164 21.741 41.621 1.00 90.19 227 GLU A CA 1
ATOM 1802 C C . GLU A 1 227 ? -18.838 21.668 43.123 1.00 90.19 227 GLU A C 1
ATOM 1804 O O . GLU A 1 227 ? -18.368 22.659 43.686 1.00 90.19 227 GLU A O 1
ATOM 1809 N N . ILE A 1 228 ? -18.943 20.480 43.733 1.00 85.50 228 ILE A N 1
ATOM 1810 C CA . ILE A 1 228 ? -18.532 20.226 45.125 1.00 85.50 228 ILE A CA 1
ATOM 1811 C C . ILE A 1 228 ? -17.015 20.371 45.299 1.00 85.50 228 ILE A C 1
ATOM 1813 O O . ILE A 1 228 ? -16.579 21.000 46.258 1.00 85.50 228 ILE A O 1
ATOM 1817 N N . GLN A 1 229 ? -16.192 19.872 44.369 1.00 84.38 229 GLN A N 1
ATOM 1818 C CA . GLN A 1 229 ? -14.736 20.086 44.406 1.00 84.38 229 GLN A CA 1
ATOM 1819 C C . GLN A 1 229 ? -14.395 21.581 44.390 1.00 84.38 229 GLN A C 1
ATOM 1821 O O . GLN A 1 229 ? -13.590 22.035 45.197 1.00 84.38 229 GLN A O 1
ATOM 1826 N N . LYS A 1 230 ? -15.059 22.377 43.542 1.00 85.38 230 LYS A N 1
ATOM 1827 C CA . LYS A 1 230 ? -14.879 23.838 43.499 1.00 85.38 230 LYS A CA 1
ATOM 1828 C C . LYS A 1 230 ? -15.401 24.565 44.738 1.00 85.38 230 LYS A C 1
ATOM 1830 O O . LYS A 1 230 ? -14.988 25.700 44.948 1.00 85.38 230 LYS A O 1
ATOM 1835 N N . GLN A 1 231 ? -16.343 24.009 45.496 1.00 82.44 231 GLN A N 1
ATOM 1836 C CA . GLN A 1 231 ? -16.765 24.558 46.793 1.00 82.44 231 GLN A CA 1
ATOM 1837 C C . GLN A 1 231 ? -15.726 24.204 47.860 1.00 82.44 231 GLN A C 1
ATOM 1839 O O . GLN A 1 231 ? -15.083 25.089 48.412 1.00 82.44 231 GLN A O 1
ATOM 1844 N N . TYR A 1 232 ? -15.417 22.917 48.007 1.00 75.88 232 TYR A N 1
ATOM 1845 C CA . TYR A 1 232 ? -14.451 22.416 48.979 1.00 75.88 232 TYR A CA 1
ATOM 1846 C C . TYR A 1 232 ? -13.047 23.031 48.816 1.00 75.88 232 TYR A C 1
ATOM 1848 O O . TYR A 1 232 ? -12.404 23.341 49.808 1.00 75.88 232 TYR A O 1
ATOM 1856 N N . SER A 1 233 ? -12.577 23.299 47.591 1.00 73.75 233 SER A N 1
ATOM 1857 C CA . SER A 1 233 ? -11.307 24.014 47.351 1.00 73.75 233 SER A CA 1
ATOM 1858 C C . SER A 1 233 ? -11.342 25.528 47.631 1.00 73.75 233 SER A C 1
ATOM 1860 O O . SER A 1 233 ? -10.287 26.158 47.604 1.00 73.75 233 SER A O 1
ATOM 1862 N N . ARG A 1 234 ? -12.516 26.125 47.878 1.00 74.31 234 ARG A N 1
ATOM 1863 C CA . ARG A 1 234 ? -12.657 27.487 48.427 1.00 74.31 234 ARG A CA 1
ATOM 1864 C C . ARG A 1 234 ? -12.736 27.466 49.953 1.00 74.31 234 ARG A C 1
ATOM 1866 O O . ARG A 1 234 ? -12.118 28.311 50.590 1.00 74.31 234 ARG A O 1
ATOM 1873 N N . ASP A 1 235 ? -13.444 26.488 50.512 1.00 70.25 235 ASP A N 1
ATOM 1874 C CA . ASP A 1 235 ? -13.719 26.408 51.950 1.00 70.25 235 ASP A CA 1
ATOM 1875 C C . ASP A 1 235 ? -12.538 25.797 52.739 1.00 70.25 235 ASP A C 1
ATOM 1877 O O . ASP A 1 235 ? -12.218 26.235 53.844 1.00 70.25 235 ASP A O 1
ATOM 1881 N N . ALA A 1 236 ? -11.838 24.809 52.167 1.00 61.72 236 ALA A N 1
ATOM 1882 C CA . ALA A 1 236 ? -10.688 24.145 52.780 1.00 61.72 236 ALA A CA 1
ATOM 1883 C C . ALA A 1 236 ? -9.365 24.843 52.412 1.00 61.72 236 ALA A C 1
ATOM 1885 O O . ALA A 1 236 ? -8.702 24.510 51.425 1.00 61.72 236 ALA A O 1
ATOM 1886 N N . GLY A 1 237 ? -8.946 25.804 53.239 1.00 57.22 237 GLY A N 1
ATOM 1887 C CA . GLY A 1 237 ? -7.704 26.560 53.053 1.00 57.22 237 GLY A CA 1
ATOM 1888 C C . GLY A 1 237 ? -6.433 25.695 53.032 1.00 57.22 237 GLY A C 1
ATOM 1889 O O . GLY A 1 237 ? -5.872 25.386 54.077 1.00 57.22 237 GLY A O 1
ATOM 1890 N N . ARG A 1 238 ? -5.944 25.357 51.828 1.00 52.44 238 ARG A N 1
ATOM 1891 C CA . ARG A 1 238 ? -4.611 24.782 51.508 1.00 52.44 238 ARG A CA 1
ATOM 1892 C C . ARG A 1 238 ? -4.159 23.492 52.234 1.00 52.44 238 ARG A C 1
ATOM 1894 O O . ARG A 1 238 ? -3.021 23.087 52.016 1.00 52.44 238 ARG A O 1
ATOM 1901 N N . GLY A 1 239 ? -5.006 22.820 53.022 1.00 55.09 239 GLY A N 1
ATOM 1902 C CA . GLY A 1 239 ? -4.584 21.697 53.886 1.00 55.09 239 GLY A CA 1
ATOM 1903 C C . GLY A 1 239 ? -5.285 20.337 53.727 1.00 55.09 239 GLY A C 1
ATOM 1904 O O . GLY A 1 239 ? -4.918 19.413 54.445 1.00 55.09 239 GLY A O 1
ATOM 1905 N N . ALA A 1 240 ? -6.286 20.178 52.853 1.00 57.03 240 ALA A N 1
ATOM 1906 C CA . ALA A 1 240 ? -7.094 18.947 52.793 1.00 57.03 240 ALA A CA 1
ATOM 1907 C C . ALA A 1 240 ? -6.579 17.901 51.779 1.00 57.03 240 ALA A C 1
ATOM 1909 O O . ALA A 1 240 ? -6.200 18.245 50.658 1.00 57.03 240 ALA A O 1
ATOM 1910 N N . GLU A 1 241 ? -6.611 16.612 52.146 1.00 58.84 241 GLU A N 1
ATOM 1911 C CA . GLU A 1 241 ? -6.118 15.515 51.301 1.00 58.84 241 GLU A CA 1
ATOM 1912 C C . GLU A 1 241 ? -7.117 15.131 50.186 1.00 58.84 241 GLU A C 1
ATOM 1914 O O . GLU A 1 241 ? -8.323 14.988 50.401 1.00 58.84 241 GLU A O 1
ATOM 1919 N N . LEU A 1 242 ? -6.606 14.882 48.973 1.00 58.53 242 LEU A N 1
ATOM 1920 C CA . LEU A 1 242 ? -7.401 14.516 47.788 1.00 58.53 242 LEU A CA 1
ATOM 1921 C C . LEU A 1 242 ? -8.245 13.231 47.969 1.00 58.53 242 LEU A C 1
ATOM 1923 O O . LEU A 1 242 ? -9.275 13.054 47.304 1.00 58.53 242 LEU A O 1
ATOM 1927 N N . ARG A 1 243 ? -7.828 12.332 48.874 1.00 58.94 243 ARG A N 1
ATOM 1928 C CA . ARG A 1 243 ? -8.579 11.120 49.238 1.00 58.94 243 ARG A CA 1
ATOM 1929 C C . ARG A 1 243 ? -9.903 11.437 49.921 1.00 58.94 243 ARG A C 1
ATOM 1931 O O . ARG A 1 243 ? -10.928 10.887 49.514 1.00 58.94 243 ARG A O 1
ATOM 1938 N N . ASP A 1 244 ? -9.896 12.335 50.900 1.00 69.12 244 ASP A N 1
ATOM 1939 C CA . ASP A 1 244 ? -11.098 12.680 51.658 1.00 69.12 244 ASP A CA 1
ATOM 1940 C C . ASP A 1 244 ? -12.111 13.406 50.779 1.00 69.12 244 ASP A C 1
ATOM 1942 O O . ASP A 1 244 ? -13.292 13.065 50.796 1.00 69.12 244 ASP A O 1
ATOM 1946 N N . LEU A 1 245 ? -11.650 14.304 49.904 1.00 74.38 245 LEU A N 1
ATOM 1947 C CA . LEU A 1 245 ? -12.503 14.981 48.925 1.00 74.38 245 LEU A CA 1
ATOM 1948 C C . LEU A 1 245 ? -13.260 13.991 48.018 1.00 74.38 245 LEU A C 1
ATOM 1950 O O . LEU A 1 245 ? -14.451 14.161 47.759 1.00 74.38 245 LEU A O 1
ATOM 1954 N N . SER A 1 246 ? -12.604 12.913 47.580 1.00 77.81 246 SER A N 1
ATOM 1955 C CA . SER A 1 246 ? -13.249 11.873 46.763 1.00 77.81 246 SER A CA 1
ATOM 1956 C C . SER A 1 246 ? -14.326 11.101 47.538 1.00 77.81 246 SER A C 1
ATOM 1958 O O . SER A 1 246 ? -15.356 10.732 46.969 1.00 77.81 246 SER A O 1
ATOM 1960 N N . LYS A 1 247 ? -14.117 10.888 48.844 1.00 82.44 247 LYS A N 1
ATOM 1961 C CA . LYS A 1 247 ? -15.095 10.258 49.738 1.00 82.44 247 LYS A CA 1
ATOM 1962 C C . LYS A 1 247 ? -16.279 11.190 50.019 1.00 82.44 247 LYS A C 1
ATOM 1964 O O . LYS A 1 247 ? -17.416 10.773 49.823 1.00 82.44 247 LYS A O 1
ATOM 1969 N N . VAL A 1 248 ? -16.014 12.450 50.375 1.00 82.06 248 VAL A N 1
ATOM 1970 C CA . VAL A 1 248 ? -17.023 13.499 50.618 1.00 82.06 248 VAL A CA 1
ATOM 1971 C C . VAL A 1 248 ? -17.938 13.671 49.405 1.00 82.06 248 VAL A C 1
ATOM 1973 O O . VAL A 1 248 ? -19.154 13.643 49.557 1.00 82.06 248 VAL A O 1
ATOM 1976 N N . VAL A 1 249 ? -17.390 13.756 48.187 1.00 86.50 249 VAL A N 1
ATOM 1977 C CA . VAL A 1 249 ? -18.202 13.801 46.955 1.00 86.50 249 VAL A CA 1
ATOM 1978 C C . VAL A 1 249 ? -19.082 12.550 46.818 1.00 86.50 249 VAL A C 1
ATOM 1980 O O . VAL A 1 249 ? -20.263 12.661 46.491 1.00 86.50 249 VAL A O 1
ATOM 1983 N N . GLY A 1 250 ? -18.546 11.358 47.094 1.00 86.06 250 GLY A N 1
ATOM 1984 C CA . GLY A 1 250 ? -19.309 10.110 47.027 1.00 86.06 250 GLY A CA 1
ATOM 1985 C C . GLY A 1 250 ? -20.446 10.018 48.053 1.00 86.06 250 GLY A C 1
ATOM 1986 O O . GLY A 1 250 ? -21.531 9.546 47.712 1.00 86.06 250 GLY A O 1
ATOM 1987 N N . ASP A 1 251 ? -20.214 10.467 49.288 1.00 85.56 251 ASP A N 1
ATOM 1988 C CA . ASP A 1 251 ? -21.216 10.486 50.360 1.00 85.56 251 ASP A CA 1
ATOM 1989 C C . ASP A 1 251 ? -22.287 11.561 50.114 1.00 85.56 251 ASP A C 1
ATOM 1991 O O . ASP A 1 251 ? -23.479 11.250 50.139 1.00 85.56 251 ASP A O 1
ATOM 1995 N N . THR A 1 252 ? -21.902 12.791 49.758 1.00 87.06 252 THR A N 1
ATOM 1996 C CA . THR A 1 252 ? -22.863 13.866 49.462 1.00 87.06 252 THR A CA 1
ATOM 1997 C C . THR A 1 252 ? -23.711 13.552 48.223 1.00 87.06 252 THR A C 1
ATOM 1999 O O . THR A 1 252 ? -24.902 13.847 48.228 1.00 87.06 252 THR A O 1
ATOM 2002 N N . TRP A 1 253 ? -23.173 12.875 47.193 1.00 89.38 253 TRP A N 1
ATOM 2003 C CA . TRP A 1 253 ? -23.984 12.414 46.049 1.00 89.38 253 TRP A CA 1
ATOM 2004 C C . TRP A 1 253 ? -25.069 11.406 46.459 1.00 89.38 253 TRP A C 1
ATOM 2006 O O . TRP A 1 253 ? -26.171 11.438 45.913 1.00 89.38 253 TRP A O 1
ATOM 2016 N N . ARG A 1 254 ? -24.784 10.524 47.430 1.00 89.62 254 ARG A N 1
ATOM 2017 C CA . ARG A 1 254 ? -25.780 9.590 47.988 1.00 89.62 254 ARG A CA 1
ATOM 2018 C C . ARG A 1 254 ? -26.847 10.297 48.830 1.00 89.62 254 ARG A C 1
ATOM 2020 O O . ARG A 1 254 ? -27.967 9.806 48.891 1.00 89.62 254 ARG A O 1
ATOM 2027 N N . GLY A 1 255 ? -26.505 11.423 49.459 1.00 87.94 255 GLY A N 1
ATOM 2028 C CA . GLY A 1 255 ? -27.411 12.220 50.295 1.00 87.94 255 GLY A CA 1
ATOM 2029 C C . GLY A 1 255 ? -28.293 13.236 49.554 1.00 87.94 255 GLY A C 1
ATOM 2030 O O . GLY A 1 255 ? -29.154 13.843 50.190 1.00 87.94 255 GLY A O 1
ATOM 2031 N N . LEU A 1 256 ? -28.099 13.443 48.244 1.00 89.88 256 LEU A N 1
ATOM 2032 C CA . LEU A 1 256 ? -28.886 14.397 47.447 1.00 89.88 256 LEU A CA 1
ATOM 2033 C C . LEU A 1 256 ? -30.382 14.063 47.444 1.00 89.88 256 LEU A C 1
ATOM 2035 O O . LEU A 1 256 ? -30.788 12.932 47.165 1.00 89.88 256 LEU A O 1
ATOM 2039 N N . ARG A 1 257 ? -31.224 15.082 47.637 1.00 91.44 257 ARG A N 1
ATOM 2040 C CA . ARG A 1 257 ? -32.680 14.956 47.499 1.00 91.44 257 ARG A CA 1
ATOM 2041 C C . ARG A 1 257 ? -33.051 14.783 46.017 1.00 91.44 257 ARG A C 1
ATOM 2043 O O . ARG A 1 257 ? -32.378 15.357 45.156 1.00 91.44 257 ARG A O 1
ATOM 2050 N N . PRO A 1 258 ? -34.167 14.105 45.676 1.00 90.69 258 PRO A N 1
ATOM 2051 C CA . PRO A 1 258 ? -34.554 13.866 44.280 1.00 90.69 258 PRO A CA 1
ATOM 2052 C C . PRO A 1 258 ? -34.600 15.127 43.399 1.00 90.69 258 PRO A C 1
ATOM 2054 O O . PRO A 1 258 ? -34.113 15.104 42.274 1.00 90.69 258 PRO A O 1
ATOM 2057 N N . LYS A 1 259 ? -35.095 16.259 43.928 1.00 89.06 259 LYS A N 1
ATOM 2058 C CA . LYS A 1 259 ? -35.122 17.552 43.211 1.00 89.06 259 LYS A CA 1
ATOM 2059 C C . LYS A 1 259 ? -33.724 18.118 42.922 1.00 89.06 259 LYS A C 1
ATOM 2061 O O . LYS A 1 259 ? -33.504 18.706 41.869 1.00 89.06 259 LYS A O 1
ATOM 2066 N N . GLU A 1 260 ? -32.782 17.941 43.845 1.00 88.62 260 GLU A N 1
ATOM 2067 C CA . GLU A 1 260 ? -31.399 18.417 43.702 1.00 88.62 260 GLU A CA 1
ATOM 2068 C C . GLU A 1 260 ? -30.630 17.537 42.713 1.00 88.62 260 GLU A C 1
ATOM 2070 O O . GLU A 1 260 ? -29.838 18.034 41.916 1.00 88.62 260 GLU A O 1
ATOM 2075 N N . ARG A 1 261 ? -30.911 16.230 42.712 1.00 89.50 261 ARG A N 1
ATOM 2076 C CA . ARG A 1 261 ? -30.362 15.278 41.746 1.00 89.50 261 ARG A CA 1
ATOM 2077 C C . ARG A 1 261 ? -30.894 15.508 40.327 1.00 89.50 261 ARG A C 1
ATOM 2079 O O . ARG A 1 261 ? -30.089 15.571 39.400 1.00 89.50 261 ARG A O 1
ATOM 2086 N N . GLU A 1 262 ? -32.201 15.718 40.156 1.00 92.50 262 GLU A N 1
ATOM 2087 C CA . GLU A 1 262 ? -32.816 16.048 38.857 1.00 92.50 262 GLU A CA 1
ATOM 2088 C C . GLU A 1 262 ? -32.204 17.319 38.236 1.00 92.50 262 GLU A C 1
ATOM 2090 O O . GLU A 1 262 ? -31.991 17.360 37.030 1.00 92.50 262 GLU A O 1
ATOM 2095 N N . HIS A 1 263 ? -31.798 18.319 39.030 1.00 92.88 263 HIS A N 1
ATOM 2096 C CA . HIS A 1 263 ? -31.043 19.485 38.531 1.00 92.88 263 HIS A CA 1
ATOM 2097 C C . HIS A 1 263 ? -29.702 19.101 37.876 1.00 92.88 263 HIS A C 1
ATOM 2099 O O . HIS A 1 263 ? -29.374 19.596 36.795 1.00 92.88 263 HIS A O 1
ATOM 2105 N N . TYR A 1 264 ? -28.937 18.176 38.465 1.00 92.81 264 TYR A N 1
ATOM 2106 C CA . TYR A 1 264 ? -27.705 17.666 37.844 1.00 92.81 264 TYR A CA 1
ATOM 2107 C C . TYR A 1 264 ? -27.980 16.755 36.643 1.00 92.81 264 TYR A C 1
ATOM 2109 O O . TYR A 1 264 ? -27.215 16.774 35.676 1.00 92.81 264 TYR A O 1
ATOM 2117 N N . GLU A 1 265 ? -29.076 15.996 36.659 1.00 92.50 265 GLU A N 1
ATOM 2118 C CA . GLU A 1 265 ? -29.502 15.190 35.513 1.00 92.50 265 GLU A CA 1
ATOM 2119 C C . GLU A 1 265 ? -29.977 16.081 34.346 1.00 92.50 265 GLU A C 1
ATOM 2121 O O . GLU A 1 265 ? -29.608 15.822 33.202 1.00 92.50 265 GLU A O 1
ATOM 2126 N N . GLN A 1 266 ? -30.640 17.213 34.603 1.00 94.38 266 GLN A N 1
ATOM 2127 C CA . GLN A 1 266 ? -30.953 18.234 33.594 1.00 94.38 266 GLN A CA 1
ATOM 2128 C C . GLN A 1 266 ? -29.704 18.947 33.056 1.00 94.38 266 GLN A C 1
ATOM 2130 O O . GLN A 1 266 ? -29.589 19.121 31.838 1.00 94.38 266 GLN A O 1
ATOM 2135 N N . LYS A 1 267 ? -28.734 19.310 33.914 1.00 92.88 267 LYS A N 1
ATOM 2136 C CA . LYS A 1 267 ? -27.419 19.810 33.460 1.00 92.88 267 LYS A CA 1
ATOM 2137 C C . LYS A 1 267 ? -26.738 18.785 32.528 1.00 92.88 267 LYS A C 1
ATOM 2139 O O . LYS A 1 267 ? -26.238 19.162 31.471 1.00 92.88 267 LYS A O 1
ATOM 2144 N N . ALA A 1 268 ? -26.794 17.490 32.855 1.00 93.38 268 ALA A N 1
ATOM 2145 C CA . ALA A 1 268 ? -26.231 16.414 32.031 1.00 93.38 268 ALA A CA 1
ATOM 2146 C C . ALA A 1 268 ? -26.995 16.171 30.712 1.00 93.38 268 ALA A C 1
ATOM 2148 O O . ALA A 1 268 ? -26.372 15.894 29.684 1.00 93.38 268 ALA A O 1
ATOM 2149 N N . ARG A 1 269 ? -28.330 16.316 30.698 1.00 92.62 269 ARG A N 1
ATOM 2150 C CA . ARG A 1 269 ? -29.142 16.284 29.464 1.00 92.62 269 ARG A CA 1
ATOM 2151 C C . ARG A 1 269 ? -28.733 17.420 28.513 1.00 92.62 269 ARG A C 1
ATOM 2153 O O . ARG A 1 269 ? -28.548 17.167 27.325 1.00 92.62 269 ARG A O 1
ATOM 2160 N N . LYS A 1 270 ? -28.493 18.635 29.031 1.00 93.56 270 LYS A N 1
ATOM 2161 C CA . LYS A 1 270 ? -27.981 19.780 28.245 1.00 93.56 270 LYS A CA 1
ATOM 2162 C C . LYS A 1 270 ? -26.568 19.536 27.697 1.00 93.56 270 LYS A C 1
ATOM 2164 O O . LYS A 1 270 ? -26.345 19.737 26.508 1.00 93.56 270 LYS A O 1
ATOM 2169 N N . GLU A 1 271 ? -25.649 19.026 28.517 1.00 91.38 271 GLU A N 1
ATOM 2170 C CA . GLU A 1 271 ? -24.302 18.613 28.076 1.00 91.38 271 GLU A CA 1
ATOM 2171 C C . GLU A 1 271 ? -24.335 17.540 26.976 1.00 91.38 271 GLU A C 1
ATOM 2173 O O . GLU A 1 271 ? -23.565 17.592 26.018 1.00 91.38 271 GLU A O 1
ATOM 2178 N N . THR A 1 272 ? -25.256 16.581 27.086 1.00 90.69 272 THR A N 1
ATOM 2179 C CA . THR A 1 272 ? -25.447 15.533 26.073 1.00 90.69 272 THR A CA 1
ATOM 2180 C C . THR A 1 272 ? -25.974 16.121 24.763 1.00 90.69 272 THR A C 1
ATOM 2182 O O . THR A 1 272 ? -25.486 15.754 23.697 1.00 90.69 272 THR A O 1
ATOM 2185 N N . ALA A 1 273 ? -26.916 17.069 24.822 1.00 92.44 273 ALA A N 1
ATOM 2186 C CA . ALA A 1 273 ? -27.408 17.774 23.639 1.00 92.44 273 ALA A CA 1
ATOM 2187 C C . ALA A 1 273 ? -26.295 18.583 22.946 1.00 92.44 273 ALA A C 1
ATOM 2189 O O . ALA A 1 273 ? -26.135 18.451 21.734 1.00 92.44 273 ALA A O 1
ATOM 2190 N N . ARG A 1 274 ? -25.481 19.331 23.713 1.00 93.62 274 ARG A N 1
ATOM 2191 C CA . ARG A 1 274 ? -24.315 20.083 23.209 1.00 93.62 274 ARG A CA 1
ATOM 2192 C C . ARG A 1 274 ? -23.341 19.170 22.455 1.00 93.62 274 ARG A C 1
ATOM 2194 O O . ARG A 1 274 ? -23.031 19.437 21.295 1.00 93.62 274 ARG A O 1
ATOM 2201 N N . TYR A 1 275 ? -22.934 18.061 23.077 1.00 92.00 275 TYR A N 1
ATOM 2202 C CA . TYR A 1 275 ? -22.047 17.074 22.453 1.00 92.00 275 TYR A CA 1
ATOM 2203 C C . TYR A 1 275 ? -22.627 16.487 21.154 1.00 92.00 275 TYR A C 1
ATOM 2205 O O . TYR A 1 275 ? -21.891 16.285 20.193 1.00 92.00 275 TYR A O 1
ATOM 2213 N N . LEU A 1 276 ? -23.940 16.235 21.090 1.00 90.31 276 LEU A N 1
ATOM 2214 C CA . LEU A 1 276 ? -24.590 15.719 19.879 1.00 90.31 276 LEU A CA 1
ATOM 2215 C C . LEU A 1 276 ? -24.692 16.762 18.750 1.00 90.31 276 LEU A C 1
ATOM 2217 O O . LEU A 1 276 ? -24.691 16.375 17.583 1.00 90.31 276 LEU A O 1
ATOM 2221 N N . SER A 1 277 ? -24.762 18.064 19.054 1.00 90.75 277 SER A N 1
ATOM 2222 C CA . SER A 1 277 ? -24.631 19.119 18.034 1.00 90.75 277 SER A CA 1
ATOM 2223 C C . SER A 1 277 ? -23.197 19.266 17.526 1.00 90.75 277 SER A C 1
ATOM 2225 O O . SER A 1 277 ? -22.996 19.198 16.316 1.00 90.75 277 SER A O 1
ATOM 2227 N N . GLU A 1 278 ? -22.218 19.382 18.428 1.00 92.75 278 GLU A N 1
ATOM 2228 C CA . GLU A 1 278 ? -20.793 19.505 18.078 1.00 92.75 278 GLU A CA 1
ATOM 2229 C C . GLU A 1 278 ? -20.313 18.295 17.278 1.00 92.75 278 GLU A C 1
ATOM 2231 O O . GLU A 1 278 ? -19.607 18.433 16.284 1.00 92.75 278 GLU A O 1
ATOM 2236 N N . ARG A 1 279 ? -20.752 17.089 17.660 1.00 91.94 279 ARG A N 1
ATOM 2237 C CA . ARG A 1 279 ? -20.384 15.872 16.942 1.00 91.94 279 ARG A CA 1
ATOM 2238 C C . ARG A 1 279 ? -20.908 15.836 15.509 1.00 91.94 279 ARG A C 1
ATOM 2240 O O . ARG A 1 279 ? -20.184 15.351 14.656 1.00 91.94 279 ARG A O 1
ATOM 2247 N N . ARG A 1 280 ? -22.102 16.361 15.210 1.00 90.44 280 ARG A N 1
ATOM 2248 C CA . ARG A 1 280 ? -22.562 16.440 13.809 1.00 90.44 280 ARG A CA 1
ATOM 2249 C C . ARG A 1 280 ? -21.667 17.363 12.982 1.00 90.44 280 ARG A C 1
ATOM 2251 O O . ARG A 1 280 ? -21.246 16.974 11.905 1.00 90.44 280 ARG A O 1
ATOM 2258 N N . GLN A 1 281 ? -21.303 18.522 13.532 1.00 90.62 281 GLN A N 1
ATOM 2259 C CA . GLN A 1 281 ? -20.374 19.454 12.882 1.00 90.62 281 GLN A CA 1
ATOM 2260 C C . GLN A 1 281 ? -18.994 18.812 12.654 1.00 90.62 281 GLN A C 1
ATOM 2262 O O . GLN A 1 281 ? -18.422 18.955 11.578 1.00 90.62 281 GLN A O 1
ATOM 2267 N N . TYR A 1 282 ? -18.491 18.046 13.627 1.00 92.06 282 TYR A N 1
ATOM 2268 C CA . TYR A 1 282 ? -17.259 17.266 13.491 1.00 92.06 282 TYR A CA 1
ATOM 2269 C C . TYR A 1 282 ? -17.366 16.150 12.441 1.00 92.06 282 TYR A C 1
ATOM 2271 O O . TYR A 1 282 ? -16.472 16.010 11.613 1.00 92.06 282 TYR A O 1
ATOM 2279 N N . ASP A 1 283 ? -18.451 15.371 12.450 1.00 90.12 283 ASP A N 1
ATOM 2280 C CA . ASP A 1 283 ? -18.673 14.266 11.512 1.00 90.12 283 ASP A CA 1
ATOM 2281 C C . ASP A 1 283 ? -18.839 14.798 10.058 1.00 90.12 283 ASP A C 1
ATOM 2283 O O . ASP A 1 283 ? -18.413 14.138 9.109 1.00 90.12 283 ASP A O 1
ATOM 2287 N N . ASP A 1 284 ? -19.356 16.021 9.868 1.00 90.81 284 ASP A N 1
ATOM 2288 C CA . ASP A 1 284 ? -19.401 16.710 8.565 1.00 90.81 284 ASP A CA 1
ATOM 2289 C C . ASP A 1 284 ? -18.038 17.297 8.138 1.00 90.81 284 ASP A C 1
ATOM 2291 O O . ASP A 1 284 ? -17.634 17.115 6.987 1.00 90.81 284 ASP A O 1
ATOM 2295 N N . LEU A 1 285 ? -17.270 17.913 9.049 1.00 91.62 285 LEU A N 1
ATOM 2296 C CA . LEU A 1 285 ? -15.884 18.343 8.778 1.00 91.62 285 LEU A CA 1
ATOM 2297 C C . LEU A 1 285 ? -14.976 17.154 8.422 1.00 91.62 285 LEU A C 1
ATOM 2299 O O . LEU A 1 285 ? -14.169 17.237 7.496 1.00 91.62 285 LEU A O 1
ATOM 2303 N N . GLN A 1 286 ? -15.142 16.024 9.115 1.00 92.56 286 GLN A N 1
ATOM 2304 C CA . GLN A 1 286 ? -14.438 14.770 8.840 1.00 92.56 286 GLN A CA 1
ATOM 2305 C C . GLN A 1 286 ? -14.722 14.270 7.418 1.00 92.56 286 GLN A C 1
ATOM 2307 O O . GLN A 1 286 ? -13.816 13.750 6.762 1.00 92.56 286 GLN A O 1
ATOM 2312 N N . ARG A 1 287 ? -15.953 14.447 6.922 1.00 91.56 287 ARG A N 1
ATOM 2313 C CA . ARG A 1 287 ? -16.346 14.104 5.550 1.00 91.56 287 ARG A CA 1
ATOM 2314 C C . ARG A 1 287 ? -15.605 14.973 4.531 1.00 91.56 287 ARG A C 1
ATOM 2316 O O . ARG A 1 287 ? -14.898 14.425 3.690 1.00 91.56 287 ARG A O 1
ATOM 2323 N N . MET A 1 288 ? -15.675 16.299 4.681 1.00 90.75 288 MET A N 1
ATOM 2324 C CA . MET A 1 288 ? -14.989 17.258 3.799 1.00 90.75 288 MET A CA 1
ATOM 2325 C C . MET A 1 288 ? -13.474 17.013 3.753 1.00 90.75 288 MET A C 1
ATOM 2327 O O . MET A 1 288 ? -12.887 16.947 2.675 1.00 90.75 288 MET A O 1
ATOM 2331 N N . TYR A 1 289 ? -12.843 16.797 4.913 1.00 92.88 289 TYR A N 1
ATOM 2332 C CA . TYR A 1 289 ? -11.425 16.440 4.997 1.00 92.88 289 TYR A CA 1
ATOM 2333 C C . TYR A 1 289 ? -11.109 15.136 4.246 1.00 92.88 289 TYR A C 1
ATOM 2335 O O . TYR A 1 289 ? -10.128 15.073 3.509 1.00 92.88 289 TYR A O 1
ATOM 2343 N N . THR A 1 290 ? -11.951 14.106 4.383 1.00 90.56 290 THR A N 1
ATOM 2344 C CA . THR A 1 290 ? -11.753 12.814 3.702 1.00 90.56 290 THR A CA 1
ATOM 2345 C C . THR A 1 290 ? -11.882 12.953 2.181 1.00 90.56 290 THR A C 1
ATOM 2347 O O . THR A 1 290 ? -11.074 12.386 1.447 1.00 90.56 290 THR A O 1
ATOM 2350 N N . GLU A 1 291 ? -12.844 13.742 1.697 1.00 91.06 291 GLU A N 1
ATOM 2351 C CA . GLU A 1 291 ? -13.026 14.047 0.270 1.00 91.06 291 GLU A CA 1
ATOM 2352 C C . GLU A 1 291 ? -11.813 14.807 -0.302 1.00 91.06 291 GLU A C 1
ATOM 2354 O O . GLU A 1 291 ? -11.251 14.405 -1.326 1.00 91.06 291 GLU A O 1
ATOM 2359 N N . MET A 1 292 ? -11.335 15.843 0.400 1.00 89.88 292 MET A N 1
ATOM 2360 C CA . MET A 1 292 ? -10.124 16.592 0.032 1.00 89.88 292 MET A CA 1
ATOM 2361 C C . MET A 1 292 ? -8.871 15.704 0.021 1.00 89.88 292 MET A C 1
ATOM 2363 O O . MET A 1 292 ? -8.086 15.754 -0.926 1.00 89.88 292 MET A O 1
ATOM 2367 N N . HIS A 1 293 ? -8.698 14.851 1.034 1.00 91.06 293 HIS A N 1
ATOM 2368 C CA . HIS A 1 293 ? -7.562 13.935 1.141 1.00 91.06 293 HIS A CA 1
ATOM 2369 C C . HIS A 1 293 ? -7.593 12.842 0.062 1.00 91.06 293 HIS A C 1
ATOM 2371 O O . HIS A 1 293 ? -6.544 12.472 -0.466 1.00 91.06 293 HIS A O 1
ATOM 2377 N N . SER A 1 294 ? -8.776 12.335 -0.302 1.00 88.25 294 SER A N 1
ATOM 2378 C CA . SER A 1 294 ? -8.918 11.370 -1.400 1.00 88.25 294 SER A CA 1
ATOM 2379 C C . SER A 1 294 ? -8.603 12.018 -2.750 1.00 88.25 294 SER A C 1
ATOM 2381 O O . SER A 1 294 ? -7.940 11.404 -3.582 1.00 88.25 294 SER A O 1
ATOM 2383 N N . SER A 1 295 ? -9.011 13.275 -2.954 1.00 88.44 295 SER A N 1
ATOM 2384 C CA . SER A 1 295 ? -8.664 14.062 -4.146 1.00 88.44 295 SER A CA 1
ATOM 2385 C C . SER A 1 295 ? -7.151 14.309 -4.252 1.00 88.44 295 SER A C 1
ATOM 2387 O O . SER A 1 295 ? -6.556 14.073 -5.302 1.00 88.44 295 SER A O 1
ATOM 2389 N N . ALA A 1 296 ? -6.496 14.690 -3.149 1.00 86.00 296 ALA A N 1
ATOM 2390 C CA . ALA A 1 296 ? -5.043 14.872 -3.096 1.00 86.00 296 ALA A CA 1
ATOM 2391 C C . ALA A 1 296 ? -4.264 13.561 -3.337 1.00 86.00 296 ALA A C 1
ATOM 2393 O O . ALA A 1 296 ? -3.270 13.569 -4.062 1.00 86.00 296 ALA A O 1
ATOM 2394 N N . PHE A 1 297 ? -4.744 12.434 -2.798 1.00 85.38 297 PHE A N 1
ATOM 2395 C CA . PHE A 1 297 ? -4.187 11.100 -3.051 1.00 85.38 297 PHE A CA 1
ATOM 2396 C C . PHE A 1 297 ? -4.302 10.701 -4.533 1.00 85.38 297 PHE A C 1
ATOM 2398 O O . PHE A 1 297 ? -3.299 10.362 -5.156 1.00 85.38 297 PHE A O 1
ATOM 2405 N N . HIS A 1 298 ? -5.486 10.825 -5.147 1.00 81.25 298 HIS A N 1
ATOM 2406 C CA . HIS A 1 298 ? -5.663 10.530 -6.578 1.00 81.25 298 HIS A CA 1
ATOM 2407 C C . HIS A 1 298 ? -4.896 11.485 -7.508 1.00 81.25 298 HIS A C 1
ATOM 2409 O O . HIS A 1 298 ? -4.569 11.107 -8.629 1.00 81.25 298 HIS A O 1
ATOM 2415 N N . ALA A 1 299 ? -4.571 12.695 -7.047 1.00 80.00 299 ALA A N 1
ATOM 2416 C CA . ALA A 1 299 ? -3.696 13.632 -7.750 1.00 80.00 299 ALA A CA 1
ATOM 2417 C C . ALA A 1 299 ? -2.188 13.343 -7.563 1.00 80.00 299 ALA A C 1
ATOM 2419 O O . ALA A 1 299 ? -1.366 14.142 -8.010 1.00 80.00 299 ALA A O 1
ATOM 2420 N N . GLY A 1 300 ? -1.811 12.244 -6.893 1.00 81.19 300 GLY A N 1
ATOM 2421 C CA . GLY A 1 300 ? -0.414 11.862 -6.658 1.00 81.19 300 GLY A CA 1
ATOM 2422 C C . GLY A 1 300 ? 0.331 12.763 -5.668 1.00 81.19 300 GLY A C 1
ATOM 2423 O O . GLY A 1 300 ? 1.558 12.776 -5.659 1.00 81.19 300 GLY A O 1
ATOM 2424 N N . LEU A 1 301 ? -0.389 13.543 -4.851 1.00 82.75 301 LEU A N 1
ATOM 2425 C CA . LEU A 1 301 ? 0.203 14.499 -3.903 1.00 82.75 301 LEU A CA 1
ATOM 2426 C C . LEU A 1 301 ? 0.468 13.896 -2.517 1.00 82.75 301 LEU A C 1
ATOM 2428 O O . LEU A 1 301 ? 1.066 14.555 -1.670 1.00 82.75 301 LEU A O 1
ATOM 2432 N N . LEU A 1 302 ? -0.015 12.675 -2.274 1.00 78.06 302 LEU A N 1
ATOM 2433 C CA . LEU A 1 302 ? 0.099 11.941 -1.016 1.00 78.06 302 LEU A CA 1
ATOM 2434 C C . LEU A 1 302 ? 0.337 10.462 -1.325 1.00 78.06 302 LEU A C 1
ATOM 2436 O O . LEU A 1 302 ? -0.364 9.887 -2.153 1.00 78.06 302 LEU A O 1
ATOM 2440 N N . GLU A 1 303 ? 1.268 9.834 -0.612 1.00 73.56 303 GLU A N 1
ATOM 2441 C CA . GLU A 1 303 ? 1.587 8.405 -0.763 1.00 73.56 303 GLU A CA 1
ATOM 2442 C C . GLU A 1 303 ? 0.562 7.488 -0.069 1.00 73.56 303 GLU A C 1
ATOM 2444 O O . GLU A 1 303 ? 0.505 6.290 -0.336 1.00 73.56 303 GLU A O 1
ATOM 2449 N N . GLN A 1 304 ? -0.255 8.038 0.837 1.00 67.06 304 GLN A N 1
ATOM 2450 C CA . GLN A 1 304 ? -1.141 7.278 1.722 1.00 67.06 304 GLN A CA 1
ATOM 2451 C C . GLN A 1 304 ? -2.618 7.607 1.476 1.00 67.06 304 GLN A C 1
ATOM 2453 O O . GLN A 1 304 ? -3.007 8.767 1.328 1.00 67.06 304 GLN A O 1
ATOM 2458 N N . LYS A 1 305 ? -3.457 6.568 1.478 1.00 69.69 305 LYS A N 1
ATOM 2459 C CA . LYS A 1 305 ? -4.922 6.676 1.425 1.00 69.69 305 LYS A CA 1
ATOM 2460 C C . LYS A 1 305 ? -5.456 7.147 2.794 1.00 69.69 305 LYS A C 1
ATOM 2462 O O . LYS A 1 305 ? -4.941 6.678 3.808 1.00 69.69 305 LYS A O 1
ATOM 2467 N N . PRO A 1 306 ? -6.483 8.019 2.870 1.00 65.38 306 PRO A N 1
ATOM 2468 C CA . PRO A 1 306 ? -6.986 8.517 4.153 1.00 65.38 306 PRO A CA 1
ATOM 2469 C C . PRO A 1 306 ? -7.528 7.400 5.060 1.00 65.38 306 PRO A C 1
ATOM 2471 O O . PRO A 1 306 ? -8.479 6.699 4.707 1.00 65.38 306 PRO A O 1
ATOM 2474 N N . GLU A 1 307 ? -6.964 7.273 6.264 1.00 56.38 307 GLU A N 1
ATOM 2475 C CA . GLU A 1 307 ? -7.470 6.368 7.301 1.00 56.38 307 GLU A CA 1
ATOM 2476 C C . GLU A 1 307 ? -8.760 6.908 7.942 1.00 56.38 307 GLU A C 1
ATOM 2478 O O . GLU A 1 307 ? -8.735 7.776 8.820 1.00 56.38 307 GLU A O 1
ATOM 2483 N N . LEU A 1 308 ? -9.903 6.326 7.576 1.00 52.62 308 LEU A N 1
ATOM 2484 C CA . LEU A 1 308 ? -11.178 6.531 8.269 1.00 52.62 308 LEU A CA 1
ATOM 2485 C C . LEU A 1 308 ? -11.173 5.849 9.648 1.00 52.62 308 LEU A C 1
ATOM 2487 O O . LEU A 1 308 ? -11.744 4.777 9.836 1.00 52.62 308 LEU A O 1
ATOM 2491 N N . LYS A 1 309 ? -10.533 6.478 10.639 1.00 47.72 309 LYS A N 1
ATOM 2492 C CA . LYS A 1 309 ? -10.489 5.986 12.025 1.00 47.72 309 LYS A CA 1
ATOM 2493 C C . LYS A 1 309 ? -11.887 6.055 12.666 1.00 47.72 309 LYS A C 1
ATOM 2495 O O . LYS A 1 309 ? -12.372 7.155 12.939 1.00 47.72 309 LYS A O 1
ATOM 2500 N N . PRO A 1 310 ? -12.555 4.916 12.951 1.00 43.00 310 PRO A N 1
ATOM 2501 C CA . PRO A 1 310 ? -13.937 4.925 13.419 1.00 43.00 310 PRO A CA 1
ATOM 2502 C C . PRO A 1 310 ? -14.021 5.513 14.831 1.00 43.00 310 PRO A C 1
ATOM 2504 O O . PRO A 1 310 ? -13.524 4.941 15.805 1.00 43.00 310 PRO A O 1
ATOM 2507 N N . ASN A 1 311 ? -14.671 6.671 14.955 1.00 47.44 311 ASN A N 1
ATOM 2508 C CA . ASN A 1 311 ? -14.812 7.387 16.219 1.00 47.44 311 ASN A CA 1
ATOM 2509 C C . ASN A 1 311 ? -15.679 6.571 17.202 1.00 47.44 311 ASN A C 1
ATOM 2511 O O . ASN A 1 311 ? -16.911 6.588 17.124 1.00 47.44 311 ASN A O 1
ATOM 2515 N N . LYS A 1 312 ? -15.030 5.857 18.143 1.00 39.53 312 LYS A N 1
ATOM 2516 C CA . LYS A 1 312 ? -15.621 4.882 19.098 1.00 39.53 312 LYS A CA 1
ATOM 2517 C C . LYS A 1 312 ? -16.580 5.495 20.150 1.00 39.53 312 LYS A C 1
ATOM 2519 O O . LYS A 1 312 ? -16.747 4.965 21.251 1.00 39.53 312 LYS A O 1
ATOM 2524 N N . GLY A 1 313 ? -17.229 6.619 19.847 1.00 40.97 313 GLY A N 1
ATOM 2525 C CA . GLY A 1 313 ? -18.310 7.203 20.636 1.00 40.97 313 GLY A CA 1
ATOM 2526 C C . GLY A 1 313 ? -19.623 6.438 20.452 1.00 40.97 313 GLY A C 1
ATOM 2527 O O . GLY A 1 313 ? -20.398 6.758 19.551 1.00 40.97 313 GLY A O 1
ATOM 2528 N N . ARG A 1 314 ? -19.877 5.454 21.324 1.00 33.34 314 ARG A N 1
ATOM 2529 C CA . ARG A 1 314 ? -21.138 4.689 21.401 1.00 33.34 314 ARG A CA 1
ATOM 2530 C C . ARG A 1 314 ? -22.365 5.627 21.425 1.00 33.34 314 ARG A C 1
ATOM 2532 O O . ARG A 1 314 ? -22.331 6.598 22.184 1.00 33.34 314 ARG A O 1
ATOM 2539 N N . PRO A 1 315 ? -23.451 5.342 20.678 1.00 36.34 315 PRO A N 1
ATOM 2540 C CA . PRO A 1 315 ? -24.676 6.135 20.762 1.00 36.34 315 PRO A CA 1
ATOM 2541 C C . PRO A 1 315 ? -25.267 6.097 22.184 1.00 36.34 315 PRO A C 1
ATOM 2543 O O . PRO A 1 315 ? -25.119 5.088 22.887 1.00 36.34 315 PRO A O 1
ATOM 2546 N N . PRO A 1 316 ? -25.940 7.172 22.635 1.00 36.91 316 PRO A N 1
ATOM 2547 C CA . PRO A 1 316 ? -26.576 7.192 23.946 1.00 36.91 316 PRO A CA 1
ATOM 2548 C C . PRO A 1 316 ? -27.692 6.140 24.009 1.00 36.91 316 PRO A C 1
ATOM 2550 O O . PRO A 1 316 ? -28.572 6.103 23.149 1.00 36.91 316 PRO A O 1
ATOM 2553 N N . LYS A 1 317 ? -27.688 5.299 25.054 1.00 32.97 317 LYS A N 1
ATOM 2554 C CA . LYS A 1 317 ? -28.863 4.478 25.382 1.00 32.97 317 LYS A CA 1
ATOM 2555 C C . LYS A 1 317 ? -30.059 5.410 25.616 1.00 32.97 317 LYS A C 1
ATOM 2557 O O . LYS A 1 317 ? -29.909 6.425 26.297 1.00 32.97 317 LYS A O 1
ATOM 2562 N N . ARG A 1 318 ? -31.242 5.040 25.109 1.00 28.83 318 ARG A N 1
ATOM 2563 C CA . ARG A 1 318 ? -32.501 5.668 25.542 1.00 28.83 318 ARG A CA 1
ATOM 2564 C C . ARG A 1 318 ? -32.623 5.558 27.073 1.00 28.83 318 ARG A C 1
ATOM 2566 O O . ARG A 1 318 ? -32.198 4.537 27.621 1.00 28.83 318 ARG A O 1
ATOM 2573 N N . PRO A 1 319 ? -33.181 6.571 27.758 1.00 32.62 319 PRO A N 1
ATOM 2574 C CA . PRO A 1 319 ? -33.510 6.438 29.169 1.00 32.62 319 PRO A CA 1
ATOM 2575 C C . PRO A 1 319 ? -34.561 5.336 29.344 1.00 32.62 319 PRO A C 1
ATOM 2577 O O . PRO A 1 319 ? -35.510 5.255 28.565 1.00 32.62 319 PRO A O 1
ATOM 2580 N N . ALA A 1 320 ? -34.365 4.503 30.359 1.00 33.72 320 ALA A N 1
ATOM 2581 C CA . ALA A 1 320 ? -35.380 3.610 30.900 1.00 33.72 320 ALA A CA 1
ATOM 2582 C C . ALA A 1 320 ? -35.813 4.158 32.265 1.00 33.72 320 ALA A C 1
ATOM 2584 O O . ALA A 1 320 ? -35.025 4.833 32.938 1.00 33.72 320 ALA A O 1
ATOM 2585 N N . GLU A 1 321 ? -37.060 3.900 32.644 1.00 30.44 321 GLU A N 1
ATOM 2586 C CA . GLU A 1 321 ? -37.625 4.350 33.916 1.00 30.44 321 GLU A CA 1
ATOM 2587 C C . GLU A 1 321 ? -37.007 3.613 35.115 1.00 30.44 321 GLU A C 1
ATOM 2589 O O . GLU A 1 321 ? -36.315 2.602 34.970 1.00 30.44 321 GLU A O 1
ATOM 2594 N N . GLN A 1 322 ? -37.185 4.189 36.303 1.00 34.25 322 GLN A N 1
ATOM 2595 C CA . GLN A 1 322 ? -36.563 3.732 37.544 1.00 34.25 322 GLN A CA 1
ATOM 2596 C C . GLN A 1 322 ? -37.575 2.961 38.387 1.00 34.25 322 GLN A C 1
ATOM 2598 O O . GLN A 1 322 ? -38.686 3.449 38.570 1.00 34.25 322 GLN A O 1
ATOM 2603 N N . ASP A 1 323 ? -37.141 1.867 39.011 1.00 28.36 323 ASP A N 1
ATOM 2604 C CA . ASP A 1 323 ? -37.661 1.504 40.330 1.00 28.36 323 ASP A CA 1
ATOM 2605 C C . ASP A 1 323 ? -36.581 0.833 41.209 1.00 28.36 323 ASP A C 1
ATOM 2607 O O . ASP A 1 323 ? -35.448 0.619 40.768 1.00 28.36 323 ASP A O 1
ATOM 2611 N N . SER A 1 324 ? -36.896 0.619 42.487 1.00 27.66 324 SER A N 1
ATOM 2612 C CA . SER A 1 324 ? -35.946 0.492 43.615 1.00 27.66 324 SER A CA 1
ATOM 2613 C C . SER A 1 324 ? -35.912 -0.935 44.222 1.00 27.66 324 SER A C 1
ATOM 2615 O O . SER A 1 324 ? -36.629 -1.799 43.722 1.00 27.66 324 SER A O 1
ATOM 2617 N N . PRO A 1 325 ? -35.209 -1.233 45.350 1.00 37.69 325 PRO A N 1
ATOM 2618 C CA . PRO A 1 325 ? -34.064 -0.596 46.034 1.00 37.69 325 PRO A CA 1
ATOM 2619 C C . PRO A 1 325 ? -32.874 -1.592 46.254 1.00 37.69 325 PRO A C 1
ATOM 2621 O O . PRO A 1 325 ? -32.833 -2.660 45.654 1.00 37.69 325 PRO A O 1
ATOM 2624 N N . ALA A 1 326 ? -31.892 -1.276 47.122 1.00 34.09 326 ALA A N 1
ATOM 2625 C CA . ALA A 1 326 ? -30.709 -2.118 47.418 1.00 34.09 326 ALA A CA 1
ATOM 2626 C C . ALA A 1 326 ? -30.428 -2.313 48.938 1.00 34.09 326 ALA A C 1
ATOM 2628 O O . ALA A 1 326 ? -30.831 -1.447 49.718 1.00 34.09 326 ALA A O 1
ATOM 2629 N N . PRO A 1 327 ? -29.676 -3.361 49.372 1.00 34.31 327 PRO A N 1
ATOM 2630 C CA . PRO A 1 327 ? -29.240 -3.515 50.774 1.00 34.31 327 PRO A CA 1
ATOM 2631 C C . PRO A 1 327 ? -27.713 -3.696 51.043 1.00 34.31 327 PRO A C 1
ATOM 2633 O O . PRO A 1 327 ? -27.053 -4.592 50.530 1.00 34.31 327 PRO A O 1
ATOM 2636 N N . SER A 1 328 ? -27.198 -2.879 51.972 1.00 29.03 328 SER A N 1
ATOM 2637 C CA . SER A 1 328 ? -26.333 -3.215 53.136 1.00 29.03 328 SER A CA 1
ATOM 2638 C C . SER A 1 328 ? -25.038 -4.075 53.060 1.00 29.03 328 SER A C 1
ATOM 2640 O O . SER A 1 328 ? -25.050 -5.286 53.245 1.00 29.03 328 SER A O 1
ATOM 2642 N N . ALA A 1 329 ? -23.897 -3.369 53.026 1.00 32.75 329 ALA A N 1
ATOM 2643 C CA . ALA A 1 329 ? -22.704 -3.433 53.914 1.00 32.75 329 ALA A CA 1
ATOM 2644 C C . ALA A 1 329 ? -22.219 -4.726 54.648 1.00 32.75 329 ALA A C 1
ATOM 2646 O O . ALA A 1 329 ? -22.958 -5.368 55.392 1.00 32.75 329 ALA A O 1
ATOM 2647 N N . LYS A 1 330 ? -20.881 -4.937 54.659 1.00 26.92 330 LYS A N 1
ATOM 2648 C CA . LYS A 1 330 ? -20.109 -5.696 55.687 1.00 26.92 330 LYS A CA 1
ATOM 2649 C C . LYS A 1 330 ? -18.777 -4.994 56.072 1.00 26.92 330 LYS A C 1
ATOM 2651 O O . LYS A 1 330 ? -18.378 -4.027 55.430 1.00 26.92 330 LYS A O 1
ATOM 2656 N N . ARG A 1 331 ? -18.145 -5.431 57.179 1.00 25.73 331 ARG A N 1
ATOM 2657 C CA . ARG A 1 331 ? -17.049 -4.759 57.942 1.00 25.73 331 ARG A CA 1
ATOM 2658 C C . ARG A 1 331 ? -15.610 -5.255 57.601 1.00 25.73 331 ARG A C 1
ATOM 2660 O O . ARG A 1 331 ? -15.491 -6.237 56.875 1.00 25.73 331 ARG A O 1
ATOM 2667 N N . PRO A 1 332 ? -14.530 -4.572 58.065 1.00 33.50 332 PRO A N 1
ATOM 2668 C CA . PRO A 1 332 ? -13.164 -4.722 57.524 1.00 33.50 332 PRO A CA 1
ATOM 2669 C C . PRO A 1 332 ? -12.300 -5.841 58.148 1.00 33.50 332 PRO A C 1
ATOM 2671 O O . PRO A 1 332 ? -12.650 -6.420 59.174 1.00 33.50 332 PRO A O 1
ATOM 2674 N N . ALA A 1 333 ? -11.134 -6.082 57.531 1.00 27.42 333 ALA A N 1
ATOM 2675 C CA . ALA A 1 333 ? -10.095 -7.042 57.931 1.00 27.42 333 ALA A CA 1
ATOM 2676 C C . ALA A 1 333 ? -8.890 -6.370 58.660 1.00 27.42 333 ALA A C 1
ATOM 2678 O O . ALA A 1 333 ? -8.720 -5.155 58.528 1.00 27.42 333 ALA A O 1
ATOM 2679 N N . PRO A 1 334 ? -8.070 -7.121 59.433 1.00 31.59 334 PRO A N 1
ATOM 2680 C CA . PRO A 1 334 ? -7.025 -6.578 60.321 1.00 31.59 334 PRO A CA 1
ATOM 2681 C C . PRO A 1 334 ? -5.656 -6.324 59.647 1.00 31.59 334 PRO A C 1
ATOM 2683 O O . PRO A 1 334 ? -5.474 -6.564 58.455 1.00 31.59 334 PRO A O 1
ATOM 2686 N N . SER A 1 335 ? -4.687 -5.816 60.422 1.00 30.88 335 SER A N 1
ATOM 2687 C CA . SER A 1 335 ? -3.438 -5.198 59.948 1.00 30.88 335 SER A CA 1
ATOM 2688 C C . SER A 1 335 ? -2.130 -5.908 60.356 1.00 30.88 335 SER A C 1
ATOM 2690 O O . SER A 1 335 ? -1.959 -6.331 61.496 1.00 30.88 335 SER A O 1
ATOM 2692 N N . GLY A 1 336 ? -1.149 -5.893 59.439 1.00 26.52 336 GLY A N 1
ATOM 2693 C CA . GLY A 1 336 ? 0.285 -6.138 59.694 1.00 26.52 336 GLY A CA 1
ATOM 2694 C C . GLY A 1 336 ? 0.797 -7.571 59.444 1.00 26.52 336 GLY A C 1
ATOM 2695 O O . GLY A 1 336 ? -0.010 -8.487 59.296 1.00 26.52 336 GLY A O 1
ATOM 2696 N N . PRO A 1 337 ? 2.132 -7.796 59.410 1.00 34.94 337 PRO A N 1
ATOM 2697 C CA . PRO A 1 337 ? 3.242 -6.831 59.464 1.00 34.94 337 PRO A CA 1
ATOM 2698 C C . PRO A 1 337 ? 3.960 -6.651 58.102 1.00 34.94 337 PRO A C 1
ATOM 2700 O O . PRO A 1 337 ? 3.624 -7.291 57.107 1.00 34.94 337 PRO A O 1
ATOM 2703 N N . SER A 1 338 ? 4.981 -5.788 58.045 1.00 35.38 338 SER A N 1
ATOM 2704 C CA . SER A 1 338 ? 5.799 -5.554 56.843 1.00 35.38 338 SER A CA 1
ATOM 2705 C C . SER A 1 338 ? 6.894 -6.613 56.625 1.00 35.38 338 SER A C 1
ATOM 2707 O O . SER A 1 338 ? 7.439 -7.183 57.571 1.00 35.38 338 SER A O 1
ATOM 2709 N N . ARG A 1 339 ? 7.264 -6.842 55.356 1.00 32.19 339 ARG A N 1
ATOM 2710 C CA . ARG A 1 339 ? 8.505 -7.517 54.926 1.00 32.19 339 ARG A CA 1
ATOM 2711 C C . ARG A 1 339 ? 9.059 -6.830 53.670 1.00 32.19 339 ARG A C 1
ATOM 2713 O O . ARG A 1 339 ? 8.304 -6.199 52.935 1.00 32.19 339 ARG A O 1
ATOM 2720 N N . GLY A 1 340 ? 10.375 -6.918 53.465 1.00 34.47 340 GLY A N 1
ATOM 2721 C CA . GLY A 1 340 ? 11.089 -6.253 52.365 1.00 34.47 340 GLY A CA 1
ATOM 2722 C C . GLY A 1 340 ? 10.768 -6.803 50.962 1.00 34.47 340 GLY A C 1
ATOM 2723 O O . GLY A 1 340 ? 10.038 -7.789 50.840 1.00 34.47 340 GLY A O 1
ATOM 2724 N N . PRO A 1 341 ? 11.314 -6.183 49.896 1.00 37.72 341 PRO A N 1
ATOM 2725 C CA . PRO A 1 341 ? 10.987 -6.526 48.512 1.00 37.72 341 PRO A CA 1
ATOM 2726 C C . PRO A 1 341 ? 11.284 -8.007 48.201 1.00 37.72 341 PRO A C 1
ATOM 2728 O O . PRO A 1 341 ? 12.367 -8.502 48.533 1.00 37.72 341 PRO A O 1
ATOM 2731 N N . PRO A 1 342 ? 10.346 -8.740 47.571 1.00 44.75 342 PRO A N 1
ATOM 2732 C CA . PRO A 1 342 ? 10.474 -10.179 47.384 1.00 44.75 342 PRO A CA 1
ATOM 2733 C C . PRO A 1 342 ? 11.530 -10.515 46.326 1.00 44.75 342 PRO A C 1
ATOM 2735 O O . PRO A 1 342 ? 11.386 -10.163 45.155 1.00 44.75 342 PRO A O 1
ATOM 2738 N N . LYS A 1 343 ? 12.562 -11.273 46.715 1.00 63.09 343 LYS A N 1
ATOM 2739 C CA . LYS A 1 343 ? 13.478 -11.911 45.757 1.00 63.09 343 LYS A CA 1
ATOM 2740 C C . LYS A 1 343 ? 12.683 -12.891 44.888 1.00 63.09 343 LYS A C 1
ATOM 2742 O O . LYS A 1 343 ? 12.072 -13.823 45.407 1.00 63.09 343 LYS A O 1
ATOM 2747 N N . ILE A 1 344 ? 12.684 -12.672 43.575 1.00 75.75 344 ILE A N 1
ATOM 2748 C CA . ILE A 1 344 ? 11.976 -13.519 42.608 1.00 75.75 344 ILE A CA 1
ATOM 2749 C C . ILE A 1 344 ? 12.697 -14.880 42.514 1.00 75.75 344 ILE A C 1
ATOM 2751 O O . ILE A 1 344 ? 13.909 -14.893 42.288 1.00 75.75 344 ILE A O 1
ATOM 2755 N N . PRO A 1 345 ? 12.001 -16.023 42.670 1.00 79.88 345 PRO A N 1
ATOM 2756 C CA . PRO A 1 345 ? 12.612 -17.344 42.517 1.00 79.88 345 PRO A CA 1
ATOM 2757 C C . PRO A 1 345 ? 13.107 -17.591 41.086 1.00 79.88 345 PRO A C 1
ATOM 2759 O O . PRO A 1 345 ? 12.411 -17.280 40.121 1.00 79.88 345 PRO A O 1
ATOM 2762 N N . ALA A 1 346 ? 14.287 -18.200 40.940 1.00 81.75 346 ALA A N 1
ATOM 2763 C CA . ALA A 1 346 ? 14.875 -18.494 39.628 1.00 81.75 346 ALA A CA 1
ATOM 2764 C C . ALA A 1 346 ? 14.119 -19.590 38.849 1.00 81.75 346 ALA A C 1
ATOM 2766 O O . ALA A 1 346 ? 14.039 -19.537 37.621 1.00 81.75 346 ALA A O 1
ATOM 2767 N N . LYS A 1 347 ? 13.560 -20.570 39.569 1.00 88.50 347 LYS A N 1
ATOM 2768 C CA . LYS A 1 347 ? 12.770 -21.702 39.066 1.00 88.50 347 LYS A CA 1
ATOM 2769 C C . LYS A 1 347 ? 11.547 -21.888 39.987 1.00 88.50 347 LYS A C 1
ATOM 2771 O O . LYS A 1 347 ? 11.674 -21.736 41.200 1.00 88.50 347 LYS A O 1
ATOM 2776 N N . VAL A 1 348 ? 10.376 -22.169 39.412 1.00 90.94 348 VAL A N 1
ATOM 2777 C CA . VAL A 1 348 ? 9.062 -22.288 40.080 1.00 90.94 348 VAL A CA 1
ATOM 2778 C C . VAL A 1 348 ? 8.343 -23.524 39.542 1.00 90.94 348 VAL A C 1
ATOM 2780 O O . VAL A 1 348 ? 8.241 -23.678 38.325 1.00 90.94 348 VAL A O 1
ATOM 2783 N N . ARG A 1 349 ? 7.834 -24.405 40.411 1.00 90.38 349 ARG A N 1
ATOM 2784 C CA . ARG A 1 349 ? 7.133 -25.623 39.964 1.00 90.38 349 ARG A CA 1
ATOM 2785 C C . ARG A 1 349 ? 5.681 -25.350 39.593 1.00 90.38 349 ARG A C 1
ATOM 2787 O O . ARG A 1 349 ? 4.938 -24.731 40.354 1.00 90.38 349 ARG A O 1
ATOM 2794 N N . VAL A 1 350 ? 5.290 -25.828 38.417 1.00 92.31 350 VAL A N 1
ATOM 2795 C CA . VAL A 1 350 ? 4.006 -25.554 37.767 1.00 92.31 350 VAL A CA 1
ATOM 2796 C C . VAL A 1 350 ? 3.386 -26.828 37.198 1.00 92.31 350 VAL A C 1
ATOM 2798 O O . VAL A 1 350 ? 4.097 -27.769 36.853 1.00 92.31 350 VAL A O 1
ATOM 2801 N N . LEU A 1 351 ? 2.062 -26.831 37.062 1.00 89.81 351 LEU A N 1
ATOM 2802 C CA . LEU A 1 351 ? 1.312 -27.798 36.267 1.00 89.81 351 LEU A CA 1
ATOM 2803 C C . LEU A 1 351 ? 0.561 -27.104 35.121 1.00 89.81 351 LEU A C 1
ATOM 2805 O O . LEU A 1 351 ? 0.171 -25.941 35.254 1.00 89.81 351 LEU A O 1
ATOM 2809 N N . CYS A 1 352 ? 0.312 -27.826 34.032 1.00 88.06 352 CYS A N 1
ATOM 2810 C CA . CYS A 1 352 ? -0.692 -27.492 33.022 1.00 88.06 352 CYS A CA 1
ATOM 2811 C C . CYS A 1 352 ? -1.436 -28.785 32.650 1.00 88.06 352 CYS A C 1
ATOM 2813 O O . CYS A 1 352 ? -0.802 -29.790 32.328 1.00 88.06 352 CYS A O 1
ATOM 2815 N N . GLY A 1 353 ? -2.767 -28.798 32.772 1.00 83.38 353 GLY A N 1
ATOM 2816 C CA . GLY A 1 353 ? -3.542 -30.044 32.720 1.00 83.38 353 GLY A CA 1
ATOM 2817 C C . GLY A 1 353 ? -3.093 -31.013 33.822 1.00 83.38 353 GLY A C 1
ATOM 2818 O O . GLY A 1 353 ? -3.246 -30.717 35.005 1.00 83.38 353 GLY A O 1
ATOM 2819 N N . THR A 1 354 ? -2.504 -32.142 33.430 1.00 82.62 354 THR A N 1
ATOM 2820 C CA . THR A 1 354 ? -1.870 -33.139 34.316 1.00 82.62 354 THR A CA 1
ATOM 2821 C C . THR A 1 354 ? -0.335 -33.084 34.308 1.00 82.62 354 THR A C 1
ATOM 2823 O O . THR A 1 354 ? 0.317 -33.733 35.129 1.00 82.62 354 THR A O 1
ATOM 2826 N N . THR A 1 355 ? 0.265 -32.325 33.389 1.00 88.88 355 THR A N 1
ATOM 2827 C CA . THR A 1 355 ? 1.708 -32.336 33.129 1.00 88.88 355 THR A CA 1
ATOM 2828 C C . THR A 1 355 ? 2.448 -31.348 34.020 1.00 88.88 355 THR A C 1
ATOM 2830 O O . THR A 1 355 ? 2.064 -30.184 34.147 1.00 88.88 355 THR A O 1
ATOM 2833 N N . HIS A 1 356 ? 3.549 -31.813 34.610 1.00 90.62 356 HIS A N 1
ATOM 2834 C CA . HIS A 1 356 ? 4.415 -31.026 35.482 1.00 90.62 356 HIS A CA 1
ATOM 2835 C C . HIS A 1 356 ? 5.539 -30.334 34.701 1.00 90.62 356 HIS A C 1
ATOM 2837 O O . HIS A 1 356 ? 6.011 -30.819 33.668 1.00 90.62 356 HIS A O 1
ATOM 2843 N N . GLY A 1 357 ? 5.982 -29.189 35.212 1.00 91.12 357 GLY A N 1
ATOM 2844 C CA . GLY A 1 357 ? 7.090 -28.434 34.650 1.00 91.12 357 GLY A CA 1
ATOM 2845 C C . GLY A 1 357 ? 7.699 -27.434 35.628 1.00 91.12 357 GLY A C 1
ATOM 2846 O O . GLY A 1 357 ? 7.191 -27.173 36.721 1.00 91.12 357 GLY A O 1
ATOM 2847 N N . LEU A 1 358 ? 8.811 -26.845 35.203 1.00 92.38 358 LEU A N 1
ATOM 2848 C CA . LEU A 1 358 ? 9.633 -25.939 35.988 1.00 92.38 358 LEU A CA 1
ATOM 2849 C C . LEU A 1 358 ? 9.779 -24.613 35.231 1.00 92.38 358 LEU A C 1
ATOM 2851 O O . LEU A 1 358 ? 10.568 -24.480 34.294 1.00 92.38 358 LEU A O 1
ATOM 2855 N N . PHE A 1 359 ? 8.960 -23.635 35.610 1.00 92.94 359 PHE A N 1
ATOM 2856 C CA . PHE A 1 359 ? 8.917 -22.307 35.005 1.00 92.94 359 PHE A CA 1
ATOM 2857 C C . PHE A 1 359 ? 10.065 -21.430 35.513 1.00 92.94 359 PHE A C 1
ATOM 2859 O O . PHE A 1 359 ? 10.346 -21.386 36.709 1.00 92.94 359 PHE A O 1
ATOM 2866 N N . MET A 1 360 ? 10.706 -20.699 34.604 1.00 91.62 360 MET A N 1
ATOM 2867 C CA . MET A 1 360 ? 11.778 -19.743 34.887 1.00 91.62 360 MET A CA 1
ATOM 2868 C C . MET A 1 360 ? 11.254 -18.314 34.661 1.00 91.62 360 MET A C 1
ATOM 2870 O O . MET A 1 360 ? 11.197 -17.876 33.505 1.00 91.62 360 MET A O 1
ATOM 2874 N N . PRO A 1 361 ? 10.869 -17.565 35.720 1.00 85.31 361 PRO A N 1
ATOM 2875 C CA . PRO A 1 361 ? 10.122 -16.310 35.576 1.00 85.31 361 PRO A CA 1
ATOM 2876 C C . PRO A 1 361 ? 10.831 -15.230 34.757 1.00 85.31 361 PRO A C 1
ATOM 2878 O O . PRO A 1 361 ? 10.181 -14.519 33.995 1.00 85.31 361 PRO A O 1
ATOM 2881 N N . VAL A 1 362 ? 12.159 -15.140 34.875 1.00 82.00 362 VAL A N 1
ATOM 2882 C CA . VAL A 1 362 ? 12.980 -14.156 34.148 1.00 82.00 362 VAL A CA 1
ATOM 2883 C C . VAL A 1 362 ? 13.125 -14.526 32.667 1.00 82.00 362 VAL A C 1
ATOM 2885 O O . VAL A 1 362 ? 13.016 -13.659 31.808 1.00 82.00 362 VAL A O 1
ATOM 2888 N N . LYS A 1 363 ? 13.322 -15.815 32.350 1.00 83.88 363 LYS A N 1
ATOM 2889 C CA . LYS A 1 363 ? 13.492 -16.296 30.966 1.00 83.88 363 LYS A CA 1
ATOM 2890 C C . LYS A 1 363 ? 12.179 -16.424 30.182 1.00 83.88 363 LYS A C 1
ATOM 2892 O O . LYS A 1 363 ? 12.228 -16.556 28.964 1.00 83.88 363 LYS A O 1
ATOM 2897 N N . ARG A 1 364 ? 11.022 -16.459 30.862 1.00 89.19 364 ARG A N 1
ATOM 2898 C CA . ARG A 1 364 ? 9.715 -16.836 30.277 1.00 89.19 364 ARG A CA 1
ATOM 2899 C C . ARG A 1 364 ? 9.827 -18.147 29.480 1.00 89.19 364 ARG A C 1
ATOM 2901 O O . ARG A 1 364 ? 9.595 -18.203 28.271 1.00 89.19 364 ARG A O 1
ATOM 2908 N N . ARG A 1 365 ? 10.230 -19.204 30.189 1.00 92.44 365 ARG A N 1
ATOM 2909 C CA . ARG A 1 365 ? 10.407 -20.575 29.685 1.00 92.44 365 ARG A CA 1
ATOM 2910 C C . ARG A 1 365 ? 9.914 -21.588 30.718 1.00 92.44 365 ARG A C 1
ATOM 2912 O O . ARG A 1 365 ? 9.996 -21.314 31.916 1.00 92.44 365 ARG A O 1
ATOM 2919 N N . VAL A 1 366 ? 9.409 -22.734 30.267 1.00 92.38 366 VAL A N 1
ATOM 2920 C CA . VAL A 1 366 ? 9.024 -23.882 31.102 1.00 92.38 366 VAL A CA 1
ATOM 2921 C C . VAL A 1 366 ? 9.850 -25.087 30.675 1.00 92.38 366 VAL A C 1
ATOM 2923 O O . VAL A 1 366 ? 9.810 -25.494 29.518 1.00 92.38 366 VAL A O 1
ATOM 2926 N N . GLN A 1 367 ? 10.581 -25.673 31.614 1.00 91.94 367 GLN A N 1
ATOM 2927 C CA . GLN A 1 367 ? 11.212 -26.973 31.433 1.00 91.94 367 GLN A CA 1
ATOM 2928 C C . GLN A 1 367 ? 10.189 -28.073 31.745 1.00 91.94 367 GLN A C 1
ATOM 2930 O O . GLN A 1 367 ? 9.637 -28.091 32.841 1.00 91.94 367 GLN A O 1
ATOM 2935 N N . CYS A 1 368 ? 9.908 -28.963 30.794 1.00 91.81 368 CYS A N 1
ATOM 2936 C CA . CYS A 1 368 ? 8.920 -30.028 30.962 1.00 91.81 368 CYS A CA 1
ATOM 2937 C C . CYS A 1 368 ? 9.471 -31.199 31.793 1.00 91.81 368 CYS A C 1
ATOM 2939 O O . CYS A 1 368 ? 10.599 -31.641 31.570 1.00 91.81 368 CYS A O 1
ATOM 2941 N N . GLU A 1 369 ? 8.656 -31.715 32.717 1.00 88.25 369 GLU A N 1
ATOM 2942 C CA . GLU A 1 369 ? 8.948 -32.890 33.552 1.00 88.25 369 GLU A CA 1
ATOM 2943 C C . GLU A 1 369 ? 8.081 -34.112 33.153 1.00 88.25 369 GLU A C 1
ATOM 2945 O O . GLU A 1 369 ? 7.939 -35.050 33.933 1.00 88.25 369 GLU A O 1
ATOM 2950 N N . CYS A 1 370 ? 7.485 -34.130 31.949 1.00 87.19 370 CYS A N 1
ATOM 2951 C CA . CYS A 1 370 ? 6.736 -35.291 31.445 1.00 87.19 370 CYS A CA 1
ATOM 2952 C C . CYS A 1 370 ? 7.668 -36.429 30.994 1.00 87.19 370 CYS A C 1
ATOM 2954 O O . CYS A 1 370 ? 8.777 -36.188 30.517 1.00 87.19 370 CYS A O 1
ATOM 2956 N N . GLU A 1 371 ? 7.194 -37.672 31.074 1.00 85.62 371 GLU A N 1
ATOM 2957 C CA . GLU A 1 371 ? 7.957 -38.887 30.749 1.00 85.62 371 GLU A CA 1
ATOM 2958 C C . GLU A 1 371 ? 8.629 -38.840 29.360 1.00 85.62 371 GLU A C 1
ATOM 2960 O O . GLU A 1 371 ? 9.823 -39.106 29.231 1.00 85.62 371 GLU A O 1
ATOM 2965 N N . HIS A 1 372 ? 7.902 -38.373 28.340 1.00 84.50 372 HIS A N 1
ATOM 2966 C CA . HIS A 1 372 ? 8.386 -38.243 26.958 1.00 84.50 372 HIS A CA 1
ATOM 2967 C C . HIS A 1 372 ? 9.429 -37.118 26.760 1.00 84.50 372 HIS A C 1
ATOM 2969 O O . HIS A 1 372 ? 10.141 -37.094 25.752 1.00 84.50 372 HIS A O 1
ATOM 2975 N N . CYS A 1 373 ? 9.525 -36.172 27.701 1.00 86.12 373 CYS A N 1
ATOM 2976 C CA . CYS A 1 373 ? 10.511 -35.086 27.702 1.00 86.12 373 CYS A CA 1
ATOM 2977 C C . CYS A 1 373 ? 11.681 -35.343 28.663 1.00 86.12 373 CYS A C 1
ATOM 2979 O O . CYS A 1 373 ? 12.766 -34.806 28.449 1.00 86.12 373 CYS A O 1
ATOM 2981 N N . LEU A 1 374 ? 11.508 -36.187 29.684 1.00 85.56 374 LEU A N 1
ATOM 2982 C CA . LEU A 1 374 ? 12.593 -36.626 30.569 1.00 85.56 374 LEU A CA 1
ATOM 2983 C C . LEU A 1 374 ? 13.614 -37.516 29.841 1.00 85.56 374 LEU A C 1
ATOM 2985 O O . LEU A 1 374 ? 14.791 -37.482 30.188 1.00 85.56 374 LEU A O 1
ATOM 2989 N N . GLN A 1 375 ? 13.190 -38.226 28.791 1.00 86.56 375 GLN A N 1
ATOM 2990 C CA . GLN A 1 375 ? 14.059 -38.996 27.887 1.00 86.56 375 GLN A CA 1
ATOM 2991 C C . GLN A 1 375 ? 14.937 -38.119 26.963 1.00 86.56 375 GLN A C 1
ATOM 2993 O O . GLN A 1 375 ? 15.779 -38.646 26.238 1.00 86.56 375 GLN A O 1
ATOM 2998 N N . LYS A 1 376 ? 14.747 -36.790 26.955 1.00 85.25 376 LYS A N 1
ATOM 2999 C CA . LYS A 1 376 ? 15.447 -35.844 26.067 1.00 85.25 376 LYS A CA 1
ATOM 3000 C C . LYS A 1 376 ? 16.441 -34.969 26.847 1.00 85.25 376 LYS A C 1
ATOM 3002 O O . LYS A 1 376 ? 16.208 -34.683 28.026 1.00 85.25 376 LYS A O 1
ATOM 3007 N N . PRO A 1 377 ? 17.537 -34.502 26.212 1.00 82.25 377 PRO A N 1
ATOM 3008 C CA . PRO A 1 377 ? 18.489 -33.598 26.856 1.00 82.25 377 PRO A CA 1
ATOM 3009 C C . PRO A 1 377 ? 17.817 -32.286 27.290 1.00 82.25 377 PRO A C 1
ATOM 3011 O O . PRO A 1 377 ? 16.826 -31.855 26.701 1.00 82.25 377 PRO A O 1
ATOM 3014 N N . GLU A 1 378 ? 18.379 -31.625 28.307 1.00 75.25 378 GLU A N 1
ATOM 3015 C CA . GLU A 1 378 ? 17.789 -30.444 28.964 1.00 75.25 378 GLU A CA 1
ATOM 3016 C C . GLU A 1 378 ? 17.379 -29.325 27.984 1.00 75.25 378 GLU A C 1
ATOM 3018 O O . GLU A 1 378 ? 16.311 -28.735 28.150 1.00 75.25 378 GLU A O 1
ATOM 3023 N N . SER A 1 379 ? 18.154 -29.111 26.918 1.00 76.38 379 SER A N 1
ATOM 3024 C CA . SER A 1 379 ? 17.881 -28.134 25.854 1.00 76.38 379 SER A CA 1
ATOM 3025 C C . SER A 1 379 ? 16.685 -28.468 24.951 1.00 76.38 379 SER A C 1
ATOM 3027 O O . SER A 1 379 ? 16.122 -27.564 24.345 1.00 76.38 379 SER A O 1
ATOM 3029 N N . GLN A 1 380 ? 16.271 -29.737 24.859 1.00 80.69 380 GLN A N 1
ATOM 3030 C CA . GLN A 1 380 ? 15.141 -30.192 24.032 1.00 80.69 380 GLN A CA 1
ATOM 3031 C C . GLN A 1 380 ? 13.829 -30.352 24.819 1.00 80.69 380 GLN A C 1
ATOM 3033 O O . GLN A 1 380 ? 12.810 -30.744 24.249 1.00 80.69 380 GLN A O 1
ATOM 3038 N N . ARG A 1 381 ? 13.844 -30.048 26.124 1.00 88.00 381 ARG A N 1
ATOM 3039 C CA . ARG A 1 381 ? 12.660 -30.035 27.000 1.00 88.00 381 ARG A CA 1
ATOM 3040 C C . ARG A 1 381 ? 12.344 -28.651 27.582 1.00 88.00 381 ARG A C 1
ATOM 3042 O O . ARG A 1 381 ? 11.525 -28.559 28.494 1.00 88.00 381 ARG A O 1
ATOM 3049 N N . GLU A 1 382 ? 12.992 -27.588 27.101 1.00 90.38 382 GLU A N 1
ATOM 3050 C CA . GLU A 1 382 ? 12.706 -26.195 27.476 1.00 90.38 382 GLU A CA 1
ATOM 3051 C C . GLU A 1 382 ? 11.817 -25.527 26.411 1.00 90.38 382 GLU A C 1
ATOM 3053 O O . GLU A 1 382 ? 12.220 -25.347 25.265 1.00 90.38 382 GLU A O 1
ATOM 3058 N N . PHE A 1 383 ? 10.601 -25.146 26.802 1.00 87.69 383 PHE A N 1
ATOM 3059 C CA . PHE A 1 383 ? 9.548 -24.613 25.932 1.00 87.69 383 PHE A CA 1
ATOM 3060 C C . PHE A 1 383 ? 9.193 -23.166 26.306 1.00 87.69 383 PHE A C 1
ATOM 3062 O O . PHE A 1 383 ? 9.400 -22.736 27.446 1.00 87.69 383 PHE A O 1
ATOM 3069 N N . SER A 1 384 ? 8.589 -22.398 25.394 1.00 89.19 384 SER A N 1
ATOM 3070 C CA . SER A 1 384 ? 7.823 -21.206 25.794 1.00 89.19 384 SER A CA 1
ATOM 3071 C C . SER A 1 384 ? 6.580 -21.616 26.614 1.00 89.19 384 SER A C 1
ATOM 3073 O O . SER A 1 384 ? 6.115 -22.747 26.482 1.00 89.19 384 SER A O 1
ATOM 3075 N N . PRO A 1 385 ? 5.997 -20.742 27.457 1.00 87.56 385 PRO A N 1
ATOM 3076 C CA . PRO A 1 385 ? 4.803 -21.089 28.231 1.00 87.56 385 PRO A CA 1
ATOM 3077 C C . PRO A 1 385 ? 3.606 -21.520 27.368 1.00 87.56 385 PRO A C 1
ATOM 3079 O O . PRO A 1 385 ? 2.891 -22.436 27.758 1.00 87.56 385 PRO A O 1
ATOM 3082 N N . THR A 1 386 ? 3.432 -20.921 26.184 1.00 86.75 386 THR A N 1
ATOM 3083 C CA . THR A 1 386 ? 2.390 -21.299 25.212 1.00 86.75 386 THR A CA 1
ATOM 3084 C C . THR A 1 386 ? 2.718 -22.616 24.497 1.00 86.75 386 THR A C 1
ATOM 3086 O O . THR A 1 386 ? 1.833 -23.432 24.266 1.00 86.75 386 THR A O 1
ATOM 3089 N N . GLN A 1 387 ? 3.994 -22.872 24.182 1.00 87.94 387 GLN A N 1
ATOM 3090 C CA . GLN A 1 387 ? 4.429 -24.168 23.638 1.00 87.94 387 GLN A CA 1
ATOM 3091 C C . GLN A 1 387 ? 4.268 -25.294 24.668 1.00 87.94 387 GLN A C 1
ATOM 3093 O O . GLN A 1 387 ? 3.914 -26.408 24.301 1.00 87.94 387 GLN A O 1
ATOM 3098 N N . PHE A 1 388 ? 4.492 -25.005 25.953 1.00 87.81 388 PHE A N 1
ATOM 3099 C CA . PHE A 1 388 ? 4.233 -25.941 27.043 1.00 87.81 388 PHE A CA 1
ATOM 3100 C C . PHE A 1 388 ? 2.730 -26.189 27.221 1.00 87.81 388 PHE A C 1
ATOM 3102 O O . PHE A 1 388 ? 2.334 -27.341 27.318 1.00 87.81 388 PHE A O 1
ATOM 3109 N N . GLU A 1 389 ? 1.893 -25.145 27.196 1.00 88.62 389 GLU A N 1
ATOM 3110 C CA . GLU A 1 389 ? 0.423 -25.259 27.195 1.00 88.62 389 GLU A CA 1
ATOM 3111 C C . GLU A 1 389 ? -0.064 -26.214 26.086 1.00 88.62 389 GLU A C 1
ATOM 3113 O O . GLU A 1 389 ? -0.699 -27.225 26.392 1.00 88.62 389 GLU A O 1
ATOM 3118 N N . ALA A 1 390 ? 0.362 -25.983 24.839 1.00 82.56 390 ALA A N 1
ATOM 3119 C CA . ALA A 1 390 ? 0.054 -26.851 23.700 1.00 82.56 390 ALA A CA 1
ATOM 3120 C C . ALA A 1 390 ? 0.610 -28.284 23.855 1.00 82.56 390 ALA A C 1
ATOM 3122 O O . ALA A 1 390 ? -0.090 -29.260 23.591 1.00 82.56 390 ALA A O 1
ATOM 3123 N N . HIS A 1 391 ? 1.849 -28.437 24.341 1.00 83.69 391 HIS A N 1
ATOM 3124 C CA . HIS A 1 391 ? 2.459 -29.744 24.625 1.00 83.69 391 HIS A CA 1
ATOM 3125 C C . HIS A 1 391 ? 1.700 -30.541 25.703 1.00 83.69 391 HIS A C 1
ATOM 3127 O O . HIS A 1 391 ? 1.744 -31.769 25.703 1.00 83.69 391 HIS A O 1
ATOM 3133 N N . CYS A 1 392 ? 0.979 -29.865 26.601 1.00 82.31 392 CYS A N 1
ATOM 3134 C CA . CYS A 1 392 ? 0.163 -30.494 27.641 1.00 82.31 392 CYS A CA 1
ATOM 3135 C C . CYS A 1 392 ? -1.254 -30.874 27.172 1.00 82.31 392 CYS A C 1
ATOM 3137 O O . CYS A 1 392 ? -2.071 -31.274 27.999 1.00 82.31 392 CYS A O 1
ATOM 3139 N N . GLY A 1 393 ? -1.570 -30.734 25.878 1.00 74.19 393 GLY A N 1
ATOM 3140 C CA . GLY A 1 393 ? -2.892 -31.050 25.326 1.00 74.19 393 GLY A CA 1
ATOM 3141 C C . GLY A 1 393 ? -3.975 -30.012 25.640 1.00 74.19 393 GLY A C 1
ATOM 3142 O O . GLY A 1 393 ? -5.134 -30.216 25.284 1.00 74.19 393 GLY A O 1
ATOM 3143 N N . ALA A 1 394 ? -3.624 -28.882 26.262 1.00 64.88 394 ALA A N 1
ATOM 3144 C CA . ALA A 1 394 ? -4.493 -27.715 26.254 1.00 64.88 394 ALA A CA 1
ATOM 3145 C C . ALA A 1 394 ? -4.423 -27.093 24.849 1.00 64.88 394 ALA A C 1
ATOM 3147 O O . ALA A 1 394 ? -3.346 -26.713 24.393 1.00 64.88 394 ALA A O 1
ATOM 3148 N N . GLY A 1 395 ? -5.560 -27.040 24.146 1.00 53.62 395 GLY A N 1
ATOM 3149 C CA . GLY A 1 395 ? -5.636 -26.527 22.772 1.00 53.62 395 GLY A CA 1
ATOM 3150 C C . GLY A 1 395 ? -5.164 -25.074 22.632 1.00 53.62 395 GLY A C 1
ATOM 3151 O O . GLY A 1 395 ? -4.990 -24.375 23.627 1.00 53.62 395 GLY A O 1
ATOM 3152 N N . ALA A 1 396 ? -5.003 -24.609 21.386 1.00 50.00 396 ALA A N 1
ATOM 3153 C CA . ALA A 1 396 ? -4.275 -23.393 20.974 1.00 50.00 396 ALA A CA 1
ATOM 3154 C C . ALA A 1 396 ? -4.766 -22.028 21.526 1.00 50.00 396 ALA A C 1
ATOM 3156 O O . ALA A 1 396 ? -4.293 -20.969 21.107 1.00 50.00 396 ALA A O 1
ATOM 3157 N N . ALA A 1 397 ? -5.679 -22.023 22.496 1.00 51.97 397 ALA A N 1
ATOM 3158 C CA . ALA A 1 397 ? -6.031 -20.851 23.272 1.00 51.97 397 ALA A CA 1
ATOM 3159 C C . ALA A 1 397 ? -4.773 -20.216 23.889 1.00 51.97 397 ALA A C 1
ATOM 3161 O O . ALA A 1 397 ? -4.127 -20.810 24.745 1.00 51.97 397 ALA A O 1
ATOM 3162 N N . LYS A 1 398 ? -4.464 -18.970 23.501 1.00 56.34 398 LYS A N 1
ATOM 3163 C CA . LYS A 1 398 ? -3.308 -18.169 23.959 1.00 56.34 398 LYS A CA 1
ATOM 3164 C C . LYS A 1 398 ? -3.454 -17.730 25.440 1.00 56.34 398 LYS A C 1
ATOM 3166 O O . LYS A 1 398 ? -3.407 -16.541 25.757 1.00 56.34 398 LYS A O 1
ATOM 3171 N N . LYS A 1 399 ? -3.711 -18.673 26.358 1.00 79.31 399 LYS A N 1
ATOM 3172 C CA . LYS A 1 399 ? -4.234 -18.455 27.723 1.00 79.31 399 LYS A CA 1
ATOM 3173 C C . LYS A 1 399 ? -3.319 -19.027 28.827 1.00 79.31 399 LYS A C 1
ATOM 3175 O O . LYS A 1 399 ? -3.743 -19.058 29.986 1.00 79.31 399 LYS A O 1
ATOM 3180 N N . TRP A 1 400 ? -2.045 -19.320 28.524 1.00 84.12 400 TRP A N 1
ATOM 3181 C CA . TRP A 1 400 ? -1.034 -19.909 29.428 1.00 84.12 400 TRP A CA 1
ATOM 3182 C C . TRP A 1 400 ? -1.012 -19.330 30.846 1.00 84.12 400 TRP A C 1
ATOM 3184 O O . TRP A 1 400 ? -0.848 -20.048 31.826 1.00 84.12 400 TRP A O 1
ATOM 3194 N N . LYS A 1 401 ? -1.245 -18.021 30.985 1.00 87.12 401 LYS A N 1
ATOM 3195 C CA . LYS A 1 401 ? -1.293 -17.291 32.264 1.00 87.12 401 LYS A CA 1
ATOM 3196 C C . LYS A 1 401 ? -2.389 -17.776 33.229 1.00 87.12 401 LYS A C 1
ATOM 3198 O O . LYS A 1 401 ? -2.304 -17.501 34.427 1.00 87.12 401 LYS A O 1
ATOM 3203 N N . ALA A 1 402 ? -3.417 -18.450 32.717 1.00 83.62 402 ALA A N 1
ATOM 3204 C CA . ALA A 1 402 ? -4.560 -18.971 33.464 1.00 83.62 402 ALA A CA 1
ATOM 3205 C C . ALA A 1 402 ? -4.590 -20.511 33.551 1.00 83.62 402 ALA A C 1
ATOM 3207 O O . ALA A 1 402 ? -5.166 -21.041 34.509 1.00 83.62 402 ALA A O 1
ATOM 3208 N N . SER A 1 403 ? -3.990 -21.212 32.582 1.00 84.00 403 SER A N 1
ATOM 3209 C CA . SER A 1 403 ? -3.899 -22.679 32.536 1.00 84.00 403 SER A CA 1
ATOM 3210 C C . SER A 1 403 ? -2.707 -23.219 33.334 1.00 84.00 403 SER A C 1
ATOM 3212 O O . SER A 1 403 ? -2.876 -24.184 34.078 1.00 84.00 403 SER A O 1
ATOM 3214 N N . LEU A 1 404 ? -1.539 -22.563 33.269 1.00 88.69 404 LEU A N 1
ATOM 3215 C CA . LEU A 1 404 ? -0.405 -22.855 34.146 1.00 88.69 404 LEU A CA 1
ATOM 3216 C C . LEU A 1 404 ? -0.725 -22.441 35.585 1.00 88.69 404 LEU A C 1
ATOM 3218 O O . LEU A 1 404 ? -1.068 -21.284 35.866 1.00 88.69 404 LEU A O 1
ATOM 3222 N N . ARG A 1 405 ? -0.560 -23.381 36.517 1.00 89.44 405 ARG A N 1
ATOM 3223 C CA . ARG A 1 405 ? -0.758 -23.156 37.955 1.00 89.44 405 ARG A CA 1
ATOM 3224 C C . ARG A 1 405 ? 0.466 -23.596 38.744 1.00 89.44 405 ARG A C 1
ATOM 3226 O O . ARG A 1 405 ? 0.984 -24.682 38.523 1.00 89.44 405 ARG A O 1
ATOM 3233 N N . ILE A 1 406 ? 0.911 -22.765 39.675 1.00 89.31 406 ILE A N 1
ATOM 3234 C CA . ILE A 1 406 ? 1.986 -23.072 40.619 1.00 89.31 406 ILE A CA 1
ATOM 3235 C C . ILE A 1 406 ? 1.443 -24.077 41.638 1.00 89.31 406 ILE A C 1
ATOM 3237 O O . ILE A 1 406 ? 0.393 -23.828 42.237 1.00 89.31 406 ILE A O 1
ATOM 3241 N N . ILE A 1 407 ? 2.133 -25.205 41.822 1.00 86.06 407 ILE A N 1
ATOM 3242 C CA . ILE A 1 407 ? 1.741 -26.226 42.809 1.00 86.06 407 ILE A CA 1
ATOM 3243 C C . ILE A 1 407 ? 1.896 -25.690 44.248 1.00 86.06 407 ILE A C 1
ATOM 3245 O O . ILE A 1 407 ? 2.682 -24.762 44.464 1.00 86.06 407 ILE A O 1
ATOM 3249 N N . PRO A 1 408 ? 1.205 -26.257 45.254 1.00 82.19 408 PRO A N 1
ATOM 3250 C CA . PRO A 1 408 ? 1.458 -25.935 46.659 1.00 82.19 408 PRO A CA 1
ATOM 3251 C C . PRO A 1 408 ? 2.941 -26.125 47.012 1.00 82.19 408 PRO A C 1
ATOM 3253 O O . PRO A 1 408 ? 3.551 -27.124 46.635 1.00 82.19 408 PRO A O 1
ATOM 3256 N N . GLY A 1 409 ? 3.554 -25.132 47.661 1.00 77.44 409 GLY A N 1
ATOM 3257 C CA . GLY A 1 409 ? 5.002 -25.088 47.917 1.00 77.44 409 GLY A CA 1
ATOM 3258 C C . GLY A 1 409 ? 5.896 -24.898 46.676 1.00 77.44 409 GLY A C 1
ATOM 3259 O O . GLY A 1 409 ? 7.116 -24.843 46.809 1.00 77.44 409 GLY A O 1
ATOM 3260 N N . GLY A 1 410 ? 5.329 -24.762 45.470 1.00 76.69 410 GLY A N 1
ATOM 3261 C CA . GLY A 1 410 ? 6.064 -24.617 44.204 1.00 76.69 410 GLY A CA 1
ATOM 3262 C C . GLY A 1 410 ? 6.789 -23.278 44.020 1.00 76.69 410 GLY A C 1
ATOM 3263 O O . GLY A 1 410 ? 7.607 -23.148 43.108 1.00 76.69 410 GLY A O 1
ATOM 3264 N N . ALA A 1 411 ? 6.514 -22.303 44.892 1.00 79.50 411 ALA A N 1
ATOM 3265 C CA . ALA A 1 411 ? 7.269 -21.066 45.078 1.00 79.50 411 ALA A CA 1
ATOM 3266 C C . ALA A 1 411 ? 7.324 -20.717 46.584 1.00 79.50 411 ALA A C 1
ATOM 3268 O O . ALA A 1 411 ? 6.384 -21.061 47.301 1.00 79.50 411 ALA A O 1
ATOM 3269 N N . PRO A 1 412 ? 8.351 -19.995 47.084 1.00 72.81 412 PRO A N 1
ATOM 3270 C CA . PRO A 1 412 ? 8.538 -19.728 48.521 1.00 72.81 412 PRO A CA 1
ATOM 3271 C C . PRO A 1 412 ? 7.435 -18.894 49.194 1.00 72.81 412 PRO A C 1
ATOM 3273 O O . PRO A 1 412 ? 7.407 -18.783 50.415 1.00 72.81 412 PRO A O 1
ATOM 3276 N N . ASP A 1 413 ? 6.562 -18.266 48.406 1.00 73.38 413 ASP A N 1
ATOM 3277 C CA . ASP A 1 413 ? 5.417 -17.474 48.858 1.00 73.38 413 ASP A CA 1
ATOM 3278 C C . ASP A 1 413 ? 4.055 -18.145 48.596 1.00 73.38 413 ASP A C 1
ATOM 3280 O O . ASP A 1 413 ? 3.015 -17.571 48.913 1.00 73.38 413 ASP A O 1
ATOM 3284 N N . VAL A 1 414 ? 4.050 -19.353 48.025 1.00 77.00 414 VAL A N 1
ATOM 3285 C CA . VAL A 1 414 ? 2.850 -20.170 47.818 1.00 77.00 414 VAL A CA 1
ATOM 3286 C C . VAL A 1 414 ? 2.806 -21.237 48.908 1.00 77.00 414 VAL A C 1
ATOM 3288 O O . VAL A 1 414 ? 3.732 -22.034 49.039 1.00 77.00 414 VAL A O 1
ATOM 3291 N N . SER A 1 415 ? 1.722 -21.253 49.691 1.00 74.06 415 SER A N 1
ATOM 3292 C CA . SER A 1 415 ? 1.531 -22.203 50.796 1.00 74.06 415 SER A CA 1
ATOM 3293 C C . SER A 1 415 ? 1.769 -23.653 50.360 1.00 74.06 415 SER A C 1
ATOM 3295 O O . SER A 1 415 ? 1.342 -24.060 49.279 1.00 74.06 415 SER A O 1
ATOM 3297 N N . SER A 1 416 ? 2.400 -24.449 51.226 1.00 69.69 416 SER A N 1
ATOM 3298 C CA . SER A 1 416 ? 2.538 -25.904 51.066 1.00 69.69 416 SER A CA 1
ATOM 3299 C C . SER A 1 416 ? 1.207 -26.656 51.203 1.00 69.69 416 SER A C 1
ATOM 3301 O O . SER A 1 416 ? 1.118 -27.814 50.810 1.00 69.69 416 SER A O 1
ATOM 3303 N N . SER A 1 417 ? 0.164 -25.997 51.716 1.00 53.06 417 SER A N 1
ATOM 3304 C CA . SER A 1 417 ? -1.212 -26.501 51.773 1.00 53.06 417 SER A CA 1
ATOM 3305 C C . SER A 1 417 ? -2.183 -25.476 51.174 1.00 53.06 417 SER A C 1
ATOM 3307 O O . SER A 1 417 ? -2.221 -24.316 51.590 1.00 53.06 417 SER A O 1
ATOM 3309 N N . GLY A 1 418 ? -2.947 -25.884 50.159 1.00 70.38 418 GLY A N 1
ATOM 3310 C CA . GLY A 1 418 ? -3.886 -25.020 49.439 1.00 70.38 418 GLY A CA 1
ATOM 3311 C C . GLY A 1 418 ? -4.113 -25.456 47.989 1.00 70.38 418 GLY A C 1
ATOM 3312 O O . GLY A 1 418 ? -3.585 -26.472 47.545 1.00 70.38 418 GLY A O 1
ATOM 3313 N N . ASN A 1 419 ? -4.891 -24.668 47.244 1.00 73.50 419 ASN A N 1
ATOM 3314 C CA . ASN A 1 419 ? -5.152 -24.904 45.820 1.00 73.50 419 ASN A CA 1
ATOM 3315 C C . ASN A 1 419 ? -4.039 -24.311 44.925 1.00 73.50 419 ASN A C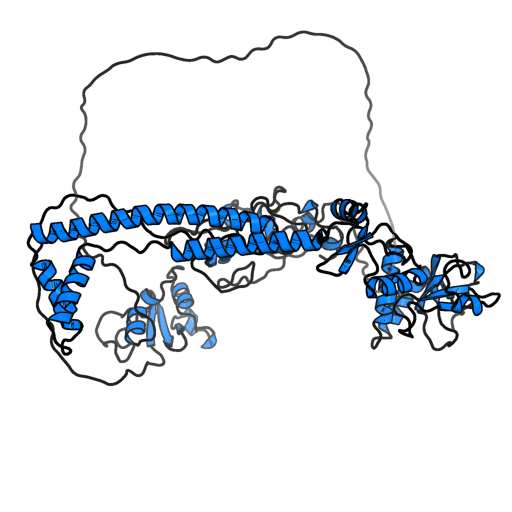 1
ATOM 3317 O O . ASN A 1 419 ? -3.519 -23.240 45.252 1.00 73.50 419 ASN A O 1
ATOM 3321 N N . PRO A 1 420 ? -3.709 -24.929 43.769 1.00 80.19 420 PRO A N 1
ATOM 3322 C CA . PRO A 1 420 ? -2.702 -24.406 42.842 1.00 80.19 420 PRO A CA 1
ATOM 3323 C C . PRO A 1 420 ? -3.008 -22.989 42.327 1.00 80.19 420 PRO A C 1
ATOM 3325 O O . PRO A 1 420 ? -4.108 -22.708 41.841 1.00 80.19 420 PRO A O 1
ATOM 3328 N N . VAL A 1 421 ? -2.015 -22.098 42.386 1.00 86.12 421 VAL A N 1
ATOM 3329 C CA . VAL A 1 421 ? -2.169 -20.657 42.109 1.00 86.12 421 VAL A CA 1
ATOM 3330 C C . VAL A 1 421 ? -1.922 -20.355 40.630 1.00 86.12 421 VAL A C 1
ATOM 3332 O O . VAL A 1 421 ? -0.853 -20.662 40.112 1.00 86.12 421 VAL A O 1
ATOM 3335 N N . GLN A 1 422 ? -2.867 -19.707 39.939 1.00 89.19 422 GLN A N 1
ATOM 3336 C CA . GLN A 1 422 ? -2.690 -19.310 38.530 1.00 89.19 422 GLN A CA 1
ATOM 3337 C C . GLN A 1 422 ? -1.452 -18.427 38.328 1.00 89.19 422 GLN A C 1
ATOM 3339 O O . GLN A 1 422 ? -1.294 -17.397 38.995 1.00 89.19 422 GLN A O 1
ATOM 3344 N N . ILE A 1 423 ? -0.602 -18.798 37.368 1.00 88.25 423 ILE A N 1
ATOM 3345 C CA . ILE A 1 423 ? 0.723 -18.194 37.212 1.00 88.25 423 ILE A CA 1
ATOM 3346 C C . ILE A 1 423 ? 0.657 -16.703 36.859 1.00 88.25 423 ILE A C 1
ATOM 3348 O O . ILE A 1 423 ? 1.456 -15.925 37.370 1.00 88.25 423 ILE A O 1
ATOM 3352 N N . GLY A 1 424 ? -0.335 -16.267 36.075 1.00 84.81 424 GLY A N 1
ATOM 3353 C CA . GLY A 1 424 ? -0.547 -14.856 35.745 1.00 84.81 424 GLY A CA 1
ATOM 3354 C C . GLY A 1 424 ? -0.872 -14.002 36.972 1.00 84.81 424 GLY A C 1
ATOM 3355 O O . GLY A 1 424 ? -0.331 -12.909 37.128 1.00 84.81 424 GLY A O 1
ATOM 3356 N N . ARG A 1 425 ? -1.686 -14.521 37.902 1.00 84.12 425 ARG A N 1
ATOM 3357 C CA . ARG A 1 425 ? -2.011 -13.828 39.162 1.00 84.12 425 ARG A CA 1
ATOM 3358 C C . ARG A 1 425 ? -0.775 -13.699 40.058 1.00 84.12 425 ARG A C 1
ATOM 3360 O O . ARG A 1 425 ? -0.587 -12.662 40.692 1.00 84.12 425 ARG A O 1
ATOM 3367 N N . TRP A 1 426 ? 0.089 -14.715 40.063 1.00 88.56 426 TRP A N 1
ATOM 3368 C CA . TRP A 1 426 ? 1.363 -14.679 40.782 1.00 88.56 426 TRP A CA 1
ATOM 3369 C C . TRP A 1 426 ? 2.375 -13.725 40.126 1.00 88.56 426 TRP A C 1
ATOM 3371 O O . TRP A 1 426 ? 2.948 -12.894 40.827 1.00 88.56 426 TRP A O 1
ATOM 3381 N N . LEU A 1 427 ? 2.519 -13.737 38.794 1.00 86.25 427 LEU A N 1
ATOM 3382 C CA . LEU A 1 427 ? 3.373 -12.804 38.040 1.00 86.25 427 LEU A CA 1
ATOM 3383 C C . LEU A 1 427 ? 2.984 -11.339 38.292 1.00 86.25 427 LEU A C 1
ATOM 3385 O O . LEU A 1 427 ? 3.860 -10.515 38.557 1.00 86.25 427 LEU A O 1
ATOM 3389 N N . VAL A 1 428 ? 1.683 -11.026 38.305 1.00 85.00 428 VAL A N 1
ATOM 3390 C CA . VAL A 1 428 ? 1.179 -9.698 38.699 1.00 85.00 428 VAL A CA 1
ATOM 3391 C C . VAL A 1 428 ? 1.531 -9.380 40.161 1.00 85.00 428 VAL A C 1
ATOM 3393 O O . VAL A 1 428 ? 2.019 -8.287 40.436 1.00 85.00 428 VAL A O 1
ATOM 3396 N N . SER A 1 429 ? 1.399 -10.325 41.104 1.00 83.12 429 SER A N 1
ATOM 3397 C CA . SER A 1 429 ? 1.809 -10.092 42.507 1.00 83.12 429 SER A CA 1
ATOM 3398 C C . SER A 1 429 ? 3.327 -9.973 42.732 1.00 83.12 429 SER A C 1
ATOM 3400 O O . SER A 1 429 ? 3.751 -9.503 43.787 1.00 83.12 429 SER A O 1
ATOM 3402 N N . LYS A 1 430 ? 4.154 -10.371 41.754 1.00 83.44 430 LYS A N 1
ATOM 3403 C CA . LYS A 1 430 ? 5.609 -10.130 41.734 1.00 83.44 430 LYS A CA 1
ATOM 3404 C C . LYS A 1 430 ? 6.009 -8.888 40.935 1.00 83.44 430 LYS A C 1
ATOM 3406 O O . LYS A 1 430 ? 7.199 -8.631 40.800 1.00 83.44 430 LYS A O 1
ATOM 3411 N N . GLY A 1 431 ? 5.049 -8.130 40.399 1.00 79.62 431 GLY A N 1
ATOM 3412 C CA . GLY A 1 431 ? 5.322 -6.966 39.550 1.00 79.62 431 GLY A CA 1
ATOM 3413 C C . GLY A 1 431 ? 5.933 -7.311 38.185 1.00 79.62 431 GLY A C 1
ATOM 3414 O O . GLY A 1 431 ? 6.398 -6.416 37.487 1.00 79.62 431 GLY A O 1
ATOM 3415 N N . LEU A 1 432 ? 5.929 -8.590 37.790 1.00 78.88 432 LEU A N 1
ATOM 3416 C CA . LEU A 1 432 ? 6.465 -9.062 36.508 1.00 78.88 432 LEU A CA 1
ATOM 3417 C C . LEU A 1 432 ? 5.489 -8.861 35.340 1.00 78.88 432 LEU A C 1
ATOM 3419 O O . LEU A 1 432 ? 5.897 -8.964 34.183 1.00 78.88 432 LEU A O 1
ATOM 3423 N N . GLU A 1 433 ? 4.214 -8.576 35.628 1.00 74.31 433 GLU A N 1
ATOM 3424 C CA . GLU A 1 433 ? 3.198 -8.189 34.645 1.00 74.31 433 GLU A CA 1
ATOM 3425 C C . GLU A 1 433 ? 2.246 -7.114 35.191 1.00 74.31 433 GLU A C 1
ATOM 3427 O O . GLU A 1 433 ? 2.011 -7.016 36.397 1.00 74.31 433 GLU A O 1
ATOM 3432 N N . LYS A 1 434 ? 1.678 -6.305 34.286 1.00 62.44 434 LYS A N 1
ATOM 3433 C CA . LYS A 1 434 ? 0.670 -5.284 34.610 1.00 62.44 434 LYS A CA 1
ATOM 3434 C C . LYS A 1 434 ? -0.692 -5.955 34.834 1.00 62.44 434 LYS A C 1
ATOM 3436 O O . LYS A 1 434 ? -1.068 -6.851 34.083 1.00 62.44 434 LYS A O 1
ATOM 3441 N N . SER A 1 435 ? -1.438 -5.514 35.846 1.00 45.94 435 SER A N 1
ATOM 3442 C CA . SER A 1 435 ? -2.752 -6.089 36.166 1.00 45.94 435 SER A CA 1
ATOM 3443 C C . SER A 1 435 ? -3.805 -5.712 35.118 1.00 45.94 435 SER A C 1
ATOM 3445 O O . SER A 1 435 ? -4.020 -4.529 34.856 1.00 45.94 435 SER A O 1
ATOM 3447 N N . ALA A 1 436 ? -4.484 -6.708 34.544 1.00 45.22 436 ALA A N 1
ATOM 3448 C CA . ALA A 1 436 ? -5.614 -6.500 33.644 1.00 45.22 436 ALA A CA 1
ATOM 3449 C C . ALA A 1 436 ? -6.919 -6.370 34.448 1.00 45.22 436 ALA A C 1
ATOM 3451 O O . ALA A 1 436 ? -7.299 -7.286 35.179 1.00 45.22 436 ALA A O 1
ATOM 3452 N N . ALA A 1 437 ? -7.621 -5.245 34.300 1.00 29.69 437 ALA A N 1
ATOM 3453 C CA . ALA A 1 437 ? -8.938 -5.060 34.903 1.00 29.69 437 ALA A CA 1
ATOM 3454 C C . ALA A 1 437 ? -9.975 -5.951 34.196 1.00 29.69 437 ALA A C 1
ATOM 3456 O O . ALA A 1 437 ? -10.173 -5.830 32.988 1.00 29.69 437 ALA A O 1
ATOM 3457 N N . LYS A 1 438 ? -10.647 -6.832 34.947 1.00 31.42 438 LYS A N 1
ATOM 3458 C CA . LYS A 1 438 ? -11.767 -7.646 34.453 1.00 31.42 438 LYS A CA 1
ATOM 3459 C C . LYS A 1 438 ? -13.121 -7.076 34.906 1.00 31.42 438 LYS A C 1
ATOM 3461 O O . LYS A 1 438 ? -13.202 -6.572 36.027 1.00 31.42 438 LYS A O 1
ATOM 3466 N N . PRO A 1 439 ? -14.182 -7.196 34.085 1.00 27.52 439 PRO A N 1
ATOM 3467 C CA . PRO A 1 439 ? -15.557 -7.050 34.553 1.00 27.52 439 PRO A CA 1
ATOM 3468 C C . PRO A 1 439 ? -15.942 -8.215 35.482 1.00 27.52 439 PRO A C 1
ATOM 3470 O O . PRO A 1 439 ? -15.350 -9.294 35.416 1.00 27.52 439 PRO A O 1
ATOM 3473 N N . SER A 1 440 ? -16.929 -7.987 36.346 1.00 24.84 440 SER A N 1
ATOM 3474 C CA . SER A 1 440 ? -17.426 -8.946 37.339 1.00 24.84 440 SER A CA 1
ATOM 3475 C C . SER A 1 440 ? -18.664 -9.700 36.851 1.00 24.84 440 SER A C 1
ATOM 3477 O O . SER A 1 440 ? -19.646 -9.058 36.475 1.00 24.84 440 SER A O 1
ATOM 3479 N N . THR A 1 441 ? -18.640 -11.029 36.947 1.00 27.73 441 THR A N 1
ATOM 3480 C CA . THR A 1 441 ? -19.809 -11.915 36.813 1.00 27.73 441 THR A CA 1
ATOM 3481 C C . THR A 1 441 ? -19.652 -13.120 37.746 1.00 27.73 441 THR A C 1
ATOM 3483 O O . THR A 1 441 ? -19.097 -14.143 37.349 1.00 27.73 441 THR A O 1
ATOM 3486 N N . ASP A 1 442 ? -20.139 -12.971 38.973 1.00 27.84 442 ASP A N 1
ATOM 3487 C CA . ASP A 1 442 ? -20.803 -14.050 39.715 1.00 27.84 442 ASP A CA 1
ATOM 3488 C C . ASP A 1 442 ? -22.321 -13.834 39.454 1.00 27.84 442 ASP A C 1
ATOM 3490 O O . ASP A 1 442 ? -22.723 -12.715 39.124 1.00 27.84 442 ASP A O 1
ATOM 3494 N N . ASP A 1 443 ? -23.186 -14.844 39.363 1.00 29.55 443 ASP A N 1
ATOM 3495 C CA . ASP A 1 443 ? -23.667 -15.678 40.478 1.00 29.55 443 ASP A CA 1
ATOM 3496 C C . ASP A 1 443 ? -24.108 -17.103 39.994 1.00 29.55 443 ASP A C 1
ATOM 3498 O O . ASP A 1 443 ? -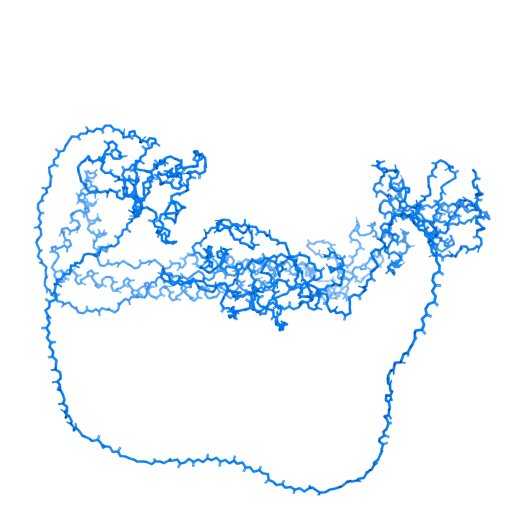23.925 -17.417 38.814 1.00 29.55 443 ASP A O 1
ATOM 3502 N N . PRO A 1 444 ? -24.586 -18.026 40.867 1.00 40.25 444 PRO A N 1
ATOM 3503 C CA . PRO A 1 444 ? -24.260 -19.456 40.744 1.00 40.25 444 PRO A CA 1
ATOM 3504 C C . PRO A 1 444 ? -25.349 -20.377 40.155 1.00 40.25 444 PRO A C 1
ATOM 3506 O O . PRO A 1 444 ? -26.493 -19.993 39.926 1.00 40.25 444 PRO A O 1
ATOM 3509 N N . ALA A 1 445 ? -24.980 -21.653 39.996 1.00 29.56 445 ALA A N 1
ATOM 3510 C CA . ALA A 1 445 ? -25.881 -22.758 39.671 1.00 29.56 445 ALA A CA 1
ATOM 3511 C C . ALA A 1 445 ? -26.621 -23.325 40.902 1.00 29.56 445 ALA A C 1
ATOM 3513 O O . ALA A 1 445 ? -26.054 -23.409 41.993 1.00 29.56 445 ALA A O 1
ATOM 3514 N N . ILE A 1 446 ? -27.851 -23.803 40.683 1.00 27.05 446 ILE A N 1
ATOM 3515 C CA . ILE A 1 446 ? -28.607 -24.722 41.555 1.00 27.05 446 ILE A CA 1
ATOM 3516 C C . ILE A 1 446 ? -29.172 -25.856 40.670 1.00 27.05 446 ILE A C 1
ATOM 3518 O O . ILE A 1 446 ? -29.289 -25.694 39.457 1.00 27.05 446 ILE A O 1
ATOM 3522 N N . SER A 1 447 ? -29.409 -27.021 41.274 1.00 29.31 447 SER A N 1
ATOM 3523 C CA . SER A 1 447 ? -29.554 -28.342 40.644 1.00 29.31 447 SER A CA 1
ATOM 3524 C C . SER A 1 447 ? -30.946 -28.707 40.105 1.00 29.31 447 SER A C 1
ATOM 3526 O O . SER A 1 447 ? -31.942 -28.038 40.369 1.00 29.31 447 SER A O 1
ATOM 3528 N N . ASP A 1 448 ? -30.981 -29.841 39.402 1.00 26.89 448 ASP A N 1
ATOM 3529 C CA . ASP A 1 448 ? -32.126 -30.496 38.766 1.00 26.89 448 ASP A CA 1
ATOM 3530 C C . ASP A 1 448 ? -33.338 -30.784 39.670 1.00 26.89 448 ASP A C 1
ATOM 3532 O O . ASP A 1 448 ? -33.205 -31.128 40.847 1.00 26.89 448 ASP A O 1
ATOM 3536 N N . VAL A 1 449 ? -34.518 -30.836 39.041 1.00 27.08 449 VAL A N 1
ATOM 3537 C CA . VAL A 1 449 ? -35.542 -31.851 39.336 1.00 27.08 449 VAL A CA 1
ATOM 3538 C C . VAL A 1 449 ? -36.296 -32.208 38.046 1.00 27.08 449 VAL A C 1
ATOM 3540 O O . VAL A 1 449 ? -36.557 -31.352 37.203 1.00 27.08 449 VAL A O 1
ATOM 3543 N N . SER A 1 450 ? -36.614 -33.487 37.868 1.00 28.89 450 SER A N 1
ATOM 3544 C CA . SER A 1 450 ? -37.239 -34.063 36.669 1.00 28.89 450 SER A CA 1
ATOM 3545 C C . SER A 1 450 ? -38.775 -33.984 36.666 1.00 28.89 450 SER A C 1
ATOM 3547 O O . SER A 1 450 ? -39.392 -34.147 37.718 1.00 28.89 450 SER A O 1
ATOM 3549 N N . GLY A 1 451 ? -39.397 -33.877 35.485 1.00 25.61 451 GLY A N 1
ATOM 3550 C CA . GLY A 1 451 ? -40.857 -33.937 35.295 1.00 25.61 451 GLY A CA 1
ATOM 3551 C C . GLY A 1 451 ? -41.250 -34.065 33.815 1.00 25.61 451 GLY A C 1
ATOM 3552 O O . GLY A 1 451 ? -40.655 -33.408 32.966 1.00 25.61 451 GLY A O 1
ATOM 3553 N N . GLN A 1 452 ? -42.214 -34.937 33.502 1.00 27.80 452 GLN A N 1
ATOM 3554 C CA . GLN A 1 452 ? -42.552 -35.397 32.143 1.00 27.80 452 GLN A CA 1
ATOM 3555 C C . GLN A 1 452 ? -43.892 -34.824 31.617 1.00 27.80 452 GLN A C 1
ATOM 3557 O O . GLN A 1 452 ? -44.717 -34.351 32.390 1.00 27.80 452 GLN A O 1
ATOM 3562 N N . GLU A 1 453 ? -44.109 -34.993 30.305 1.00 25.12 453 GLU A N 1
ATOM 3563 C CA . GLU A 1 453 ? -45.411 -35.232 29.634 1.00 25.12 453 GLU A CA 1
ATOM 3564 C C . GLU A 1 453 ? -46.428 -34.103 29.307 1.00 25.12 453 GLU A C 1
ATOM 3566 O O . GLU A 1 453 ? -47.227 -33.651 30.115 1.00 25.12 453 GLU A O 1
ATOM 3571 N N . SER A 1 454 ? -46.465 -33.793 27.999 1.00 27.27 454 SER A N 1
ATOM 3572 C CA . SER A 1 454 ? -47.621 -33.842 27.069 1.00 27.27 454 SER A CA 1
ATOM 3573 C C . SER A 1 454 ? -48.985 -33.194 27.384 1.00 27.27 454 SER A C 1
ATOM 3575 O O . SER A 1 454 ? -49.684 -33.566 28.320 1.00 27.27 454 SER A O 1
ATOM 3577 N N . GLY A 1 455 ? -49.465 -32.408 26.410 1.00 25.56 455 GLY A N 1
ATOM 3578 C CA . GLY A 1 455 ? -50.865 -31.991 26.238 1.00 25.56 455 GLY A CA 1
ATOM 3579 C C . GLY A 1 455 ? -50.954 -30.564 25.666 1.00 25.56 455 GLY A C 1
ATOM 3580 O O . GLY A 1 455 ? -50.321 -29.683 26.227 1.00 25.56 455 GLY A O 1
ATOM 3581 N N . ALA A 1 456 ? -51.666 -30.157 24.609 1.00 23.59 456 ALA A N 1
ATOM 3582 C CA . ALA A 1 456 ? -52.484 -30.727 23.527 1.00 23.59 456 ALA A CA 1
ATOM 3583 C C . ALA A 1 456 ? -53.731 -29.826 23.334 1.00 23.59 456 ALA A C 1
ATOM 3585 O O . ALA A 1 456 ? -54.497 -29.632 24.268 1.00 23.59 456 ALA A O 1
ATOM 3586 N N . VAL A 1 457 ? -53.937 -29.374 22.088 1.00 25.50 457 VAL A N 1
ATOM 3587 C CA . VAL A 1 457 ? -55.170 -28.834 21.455 1.00 25.50 457 VAL A CA 1
ATOM 3588 C C . VAL A 1 457 ? -55.829 -27.511 21.920 1.00 25.50 457 VAL A C 1
ATOM 3590 O O . VAL A 1 457 ? -55.904 -27.176 23.093 1.00 25.50 457 VAL A O 1
ATOM 3593 N N . SER A 1 458 ? -56.452 -26.859 20.922 1.00 27.70 458 SER A N 1
ATOM 3594 C CA . SER A 1 458 ? -57.406 -25.724 20.966 1.00 27.70 458 SER A CA 1
ATOM 3595 C C . SER A 1 458 ? -56.822 -24.311 21.181 1.00 27.70 458 SER A C 1
ATOM 3597 O O . SER A 1 458 ? -56.062 -24.092 22.112 1.00 27.70 458 SER A O 1
ATOM 3599 N N . GLY A 1 459 ? -57.166 -23.278 20.396 1.00 25.08 459 GLY A N 1
ATOM 3600 C CA . GLY A 1 459 ? -57.984 -23.218 19.167 1.00 25.08 459 GLY A CA 1
ATOM 3601 C C . GLY A 1 459 ? -58.902 -21.981 19.101 1.00 25.08 459 GLY A C 1
ATOM 3602 O O . GLY A 1 459 ? -59.237 -21.435 20.142 1.00 25.08 459 GLY A O 1
ATOM 3603 N N . MET A 1 460 ? -59.369 -21.631 17.886 1.00 28.36 460 MET A N 1
ATOM 3604 C CA . MET A 1 460 ? -60.334 -20.554 17.524 1.00 28.36 460 MET A CA 1
ATOM 3605 C C . MET A 1 460 ? -59.771 -19.118 17.352 1.00 28.36 460 MET A C 1
ATOM 3607 O O . MET A 1 460 ? -58.950 -18.687 18.149 1.00 28.36 460 MET A O 1
ATOM 3611 N N . SER A 1 461 ? -60.215 -18.276 16.395 1.00 28.72 461 SER A N 1
ATOM 3612 C CA . SER A 1 461 ? -60.743 -18.490 15.015 1.00 28.72 461 SER A CA 1
ATOM 3613 C C . SER A 1 461 ? -61.022 -17.146 14.296 1.00 28.72 461 SER A C 1
ATOM 3615 O O . SER A 1 461 ? -61.524 -16.224 14.933 1.00 28.72 461 SER A O 1
ATOM 3617 N N . GLY A 1 462 ? -60.825 -17.077 12.968 1.00 26.14 462 GLY A N 1
ATOM 3618 C CA . GLY A 1 462 ? -61.260 -15.977 12.073 1.00 26.14 462 GLY A CA 1
ATOM 3619 C C . GLY A 1 462 ? -60.248 -15.733 10.937 1.00 26.14 462 GLY A C 1
ATOM 3620 O O . GLY A 1 462 ? -59.146 -15.281 11.213 1.00 26.14 462 GLY A O 1
ATOM 3621 N N . HIS A 1 463 ? -60.448 -16.207 9.697 1.00 27.14 463 HIS A N 1
ATOM 3622 C CA . HIS A 1 463 ? -61.309 -15.641 8.630 1.00 27.14 463 HIS A CA 1
ATOM 3623 C C . HIS A 1 463 ? -61.036 -14.140 8.390 1.00 27.14 463 HIS A C 1
ATOM 3625 O O . HIS A 1 463 ? -61.168 -13.341 9.306 1.00 27.14 463 HIS A O 1
ATOM 3631 N N . PHE A 1 464 ? -60.641 -13.704 7.187 1.00 23.67 464 PHE A N 1
ATOM 3632 C CA . PHE A 1 464 ? -61.313 -13.965 5.899 1.00 23.67 464 PHE A CA 1
ATOM 3633 C C . PHE A 1 464 ? -60.361 -14.351 4.733 1.00 23.67 464 PHE A C 1
ATOM 3635 O O . PHE A 1 464 ? -59.153 -14.152 4.817 1.00 23.67 464 PHE A O 1
ATOM 3642 N N . SER A 1 465 ? -60.918 -14.893 3.642 1.00 27.05 465 SER A N 1
ATOM 3643 C CA . SER A 1 465 ? -60.225 -15.252 2.378 1.00 27.05 465 SER A CA 1
ATOM 3644 C C . SER A 1 465 ? -60.378 -14.115 1.323 1.00 27.05 465 SER A C 1
ATOM 3646 O O . SER A 1 465 ? -60.881 -13.056 1.680 1.00 27.05 465 SER A O 1
ATOM 3648 N N . THR A 1 466 ? -59.990 -14.166 0.036 1.00 29.67 466 THR A N 1
ATOM 3649 C CA . THR A 1 466 ? -59.733 -15.265 -0.930 1.00 29.67 466 THR A CA 1
ATOM 3650 C C . THR A 1 466 ? -59.033 -14.704 -2.188 1.00 29.67 466 THR A C 1
ATOM 3652 O O . THR A 1 466 ? -59.208 -13.518 -2.445 1.00 29.67 466 THR A O 1
ATOM 3655 N N . ALA A 1 467 ? -58.427 -15.576 -3.017 1.00 28.12 467 ALA A N 1
ATOM 3656 C CA . ALA A 1 467 ? -58.229 -15.420 -4.479 1.00 28.12 467 ALA A CA 1
ATOM 3657 C C . ALA A 1 467 ? -57.324 -14.261 -4.994 1.00 28.12 467 ALA A C 1
ATOM 3659 O O . ALA A 1 467 ? -57.204 -13.213 -4.375 1.00 28.12 467 ALA A O 1
ATOM 3660 N N . ASP A 1 468 ? -56.654 -14.350 -6.149 1.00 27.94 468 ASP A N 1
ATOM 3661 C CA . ASP A 1 468 ? -56.305 -15.503 -7.000 1.00 27.94 468 ASP A CA 1
ATOM 3662 C C . ASP A 1 468 ? -55.039 -15.165 -7.822 1.00 27.94 468 ASP A C 1
ATOM 3664 O O . ASP A 1 468 ? -54.626 -14.008 -7.913 1.00 27.94 468 ASP A O 1
ATOM 3668 N N . GLY A 1 469 ? -54.432 -16.169 -8.458 1.00 25.92 469 GLY A N 1
ATOM 3669 C CA . GLY A 1 469 ? -53.449 -15.988 -9.539 1.00 25.92 469 GLY A CA 1
ATOM 3670 C C . GLY A 1 469 ? -53.746 -16.971 -10.678 1.00 25.92 469 GLY A C 1
ATOM 3671 O O . GLY A 1 469 ? -54.856 -17.495 -10.736 1.00 25.92 469 GLY A O 1
ATOM 3672 N N . PRO A 1 470 ? -52.773 -17.344 -11.529 1.00 54.25 470 PRO A N 1
ATOM 3673 C CA . PRO A 1 470 ? -51.537 -16.667 -11.936 1.00 54.25 470 PRO A CA 1
ATOM 3674 C C . PRO A 1 470 ? -51.631 -16.281 -13.439 1.00 54.25 470 PRO A C 1
ATOM 3676 O O . PRO A 1 470 ? -52.719 -16.324 -14.002 1.00 54.25 470 PRO A O 1
ATOM 3679 N N . LEU A 1 471 ? -50.514 -16.008 -14.137 1.00 26.69 471 LEU A N 1
ATOM 3680 C CA . LEU A 1 471 ? -50.310 -16.518 -15.513 1.00 26.69 471 LEU A CA 1
ATOM 3681 C C . LEU A 1 471 ? -48.867 -16.362 -16.035 1.00 26.69 471 LEU A C 1
ATOM 3683 O O . LEU A 1 471 ? -48.061 -15.586 -15.530 1.00 26.69 471 LEU A O 1
ATOM 3687 N N . ARG A 1 472 ? -48.570 -17.133 -17.084 1.00 31.27 472 ARG A N 1
ATOM 3688 C CA . ARG A 1 472 ? -47.316 -17.221 -17.855 1.00 31.27 472 ARG A CA 1
ATOM 3689 C C . ARG A 1 472 ? -47.657 -16.959 -19.328 1.00 31.27 472 ARG A C 1
ATOM 3691 O O . ARG A 1 472 ? -48.791 -17.231 -19.721 1.00 31.27 472 ARG A O 1
ATOM 3698 N N . PRO A 1 473 ? -46.696 -16.562 -20.177 1.00 38.97 473 PRO A N 1
ATOM 3699 C CA . PRO A 1 473 ? -46.758 -17.076 -21.547 1.00 38.97 473 PRO A CA 1
ATOM 3700 C C . PRO A 1 473 ? -45.415 -17.562 -22.114 1.00 38.97 473 PRO A C 1
ATOM 3702 O O . PRO A 1 473 ? -44.322 -17.254 -21.643 1.00 38.97 473 PRO A O 1
ATOM 3705 N N . SER A 1 474 ? -45.510 -18.349 -23.182 1.00 30.44 474 SER A N 1
ATOM 3706 C CA . SER A 1 474 ? -44.435 -18.614 -24.142 1.00 30.44 474 SER A CA 1
ATOM 3707 C C . SER A 1 474 ? -45.081 -18.811 -25.508 1.00 30.44 474 SER A C 1
ATOM 3709 O O . SER A 1 474 ? -46.087 -19.511 -25.587 1.00 30.44 474 SER A O 1
ATOM 3711 N N . ALA A 1 475 ? -44.516 -18.240 -26.573 1.00 28.58 475 ALA A N 1
ATOM 3712 C CA . ALA A 1 475 ? -45.002 -18.461 -27.934 1.00 28.58 475 ALA A CA 1
ATOM 3713 C C . ALA A 1 475 ? -43.890 -18.301 -28.987 1.00 28.58 475 ALA A C 1
ATOM 3715 O O . ALA A 1 475 ? -43.031 -17.430 -28.879 1.00 28.58 475 ALA A O 1
ATOM 3716 N N . LYS A 1 476 ? -43.964 -19.138 -30.026 1.00 32.59 476 LYS A N 1
ATOM 3717 C CA . LYS A 1 476 ? -43.437 -18.913 -31.388 1.00 32.59 476 LYS A CA 1
ATOM 3718 C C . LYS A 1 476 ? -44.646 -18.925 -32.344 1.00 32.59 476 LYS A C 1
ATOM 3720 O O . LYS A 1 476 ? -45.714 -19.373 -31.921 1.00 32.59 476 LYS A O 1
ATOM 3725 N N . PRO A 1 477 ? -44.508 -18.513 -33.618 1.00 44.34 477 PRO A N 1
ATOM 3726 C CA . PRO A 1 477 ? -44.569 -19.543 -34.673 1.00 44.34 477 PRO A CA 1
ATOM 3727 C C . PRO A 1 477 ? -43.639 -19.299 -35.896 1.00 44.34 477 PRO A C 1
ATOM 3729 O O . PRO A 1 477 ? -42.734 -18.473 -35.852 1.00 44.34 477 PRO A O 1
ATOM 3732 N N . ASN A 1 478 ? -43.816 -20.112 -36.950 1.00 29.89 478 ASN A N 1
ATOM 3733 C CA . ASN A 1 478 ? -42.843 -20.448 -38.011 1.00 29.89 478 ASN A CA 1
ATOM 3734 C C . ASN A 1 478 ? -43.016 -19.716 -39.369 1.00 29.89 478 ASN A C 1
ATOM 3736 O O . ASN A 1 478 ? -44.107 -19.256 -39.684 1.00 29.89 478 ASN A O 1
ATOM 3740 N N . GLY A 1 479 ? -41.995 -19.822 -40.244 1.00 26.31 479 GLY A N 1
ATOM 3741 C CA . GLY A 1 479 ? -42.087 -19.718 -41.724 1.00 26.31 479 GLY A CA 1
ATOM 3742 C C . GLY A 1 479 ? -40.719 -19.442 -42.391 1.00 26.31 479 GLY A C 1
ATOM 3743 O O . GLY A 1 479 ? -40.211 -18.340 -42.263 1.00 26.31 479 GLY A O 1
ATOM 3744 N N . ARG A 1 480 ? -39.949 -20.427 -42.900 1.00 27.45 480 ARG A N 1
ATOM 3745 C CA . ARG A 1 480 ? -39.945 -20.999 -44.283 1.00 27.45 480 ARG A CA 1
ATOM 3746 C C . ARG A 1 480 ? -40.077 -19.955 -45.412 1.00 27.45 480 ARG A C 1
ATOM 3748 O O . ARG A 1 480 ? -41.043 -19.211 -45.394 1.00 27.45 480 ARG A O 1
ATOM 3755 N N . ALA A 1 481 ? -39.251 -19.930 -46.470 1.00 27.58 481 ALA A N 1
ATOM 3756 C CA . ALA A 1 481 ? -38.012 -20.655 -46.862 1.00 27.58 481 ALA A CA 1
ATOM 3757 C C . ALA A 1 481 ? -37.285 -19.805 -47.963 1.00 27.58 481 ALA A C 1
ATOM 3759 O O . ALA A 1 481 ? -37.724 -18.682 -48.179 1.00 27.58 481 ALA A O 1
ATOM 3760 N N . ALA A 1 482 ? -36.228 -20.160 -48.719 1.00 28.19 482 ALA A N 1
ATOM 3761 C CA . ALA A 1 482 ? -35.386 -21.353 -48.983 1.00 28.19 482 ALA A CA 1
ATOM 3762 C C . ALA A 1 482 ? -34.009 -20.851 -49.553 1.00 28.19 482 ALA A C 1
ATOM 3764 O O . ALA A 1 482 ? -33.820 -19.642 -49.611 1.00 28.19 482 ALA A O 1
ATOM 3765 N N . GLY A 1 483 ? -33.012 -21.619 -50.033 1.00 25.91 483 GLY A N 1
ATOM 3766 C CA . GLY A 1 483 ? -32.751 -23.069 -50.114 1.00 25.91 483 GLY A CA 1
ATOM 3767 C C . GLY A 1 483 ? -31.664 -23.409 -51.170 1.00 25.91 483 GLY A C 1
ATOM 3768 O O . GLY A 1 483 ? -31.560 -22.689 -52.155 1.00 25.91 483 GLY A O 1
ATOM 3769 N N . LYS A 1 484 ? -30.951 -24.549 -51.006 1.00 27.75 484 LYS A N 1
ATOM 3770 C CA . LYS A 1 484 ? -29.917 -25.145 -51.915 1.00 27.75 484 LYS A CA 1
ATOM 3771 C C . LYS A 1 484 ? -28.560 -24.388 -52.012 1.00 27.75 484 LYS A C 1
ATOM 3773 O O . LYS A 1 484 ? -28.554 -23.174 -51.907 1.00 27.75 484 LYS A O 1
ATOM 3778 N N . THR A 1 485 ? -27.375 -25.006 -52.205 1.00 27.19 485 THR A N 1
ATOM 3779 C CA . THR A 1 485 ? -26.918 -26.432 -52.195 1.00 27.19 485 THR A CA 1
ATOM 3780 C C . THR A 1 485 ? -25.372 -26.534 -52.114 1.00 27.19 485 THR A C 1
ATOM 3782 O O . THR A 1 485 ? -24.714 -25.704 -52.725 1.00 27.19 485 THR A O 1
ATOM 3785 N N . THR A 1 486 ? -24.840 -27.638 -51.538 1.00 28.03 486 THR A N 1
ATOM 3786 C CA . THR A 1 486 ? -23.557 -28.349 -51.883 1.00 28.03 486 THR A CA 1
ATOM 3787 C C . THR A 1 486 ? -22.187 -27.627 -51.773 1.00 28.03 486 THR A C 1
ATOM 3789 O O . THR A 1 486 ? -22.100 -26.438 -52.019 1.00 28.03 486 THR A O 1
ATOM 3792 N N . SER A 1 487 ? -21.042 -28.289 -51.506 1.00 26.11 487 SER A N 1
ATOM 3793 C CA . SER A 1 487 ? -20.764 -29.669 -51.030 1.00 26.11 487 SER A CA 1
ATOM 3794 C C . SER A 1 487 ? -19.302 -29.850 -50.548 1.00 26.11 487 SER A C 1
ATOM 3796 O O . SER A 1 487 ? -18.392 -29.657 -51.339 1.00 26.11 487 SER A O 1
ATOM 3798 N N . LEU A 1 488 ? -19.141 -30.302 -49.294 1.00 25.89 488 LEU A N 1
ATOM 3799 C CA . LEU A 1 488 ? -18.334 -31.436 -48.760 1.00 25.89 488 LEU A CA 1
ATOM 3800 C C . LEU A 1 488 ? -16.940 -31.847 -49.317 1.00 25.89 488 LEU A C 1
ATOM 3802 O O . LEU A 1 488 ? -16.650 -31.741 -50.500 1.00 25.89 488 LEU A O 1
ATOM 3806 N N . LEU A 1 489 ? -16.229 -32.582 -48.433 1.00 25.67 489 LEU A N 1
ATOM 3807 C CA . LEU A 1 489 ? -15.010 -33.413 -48.586 1.00 25.67 489 LEU A CA 1
ATOM 3808 C C . LEU A 1 489 ? -13.690 -32.653 -48.332 1.00 25.67 489 LEU A C 1
ATOM 3810 O O . LEU A 1 489 ? -13.334 -31.774 -49.100 1.00 25.67 489 LEU A O 1
ATOM 3814 N N . SER A 1 490 ? -12.923 -32.845 -47.245 1.00 27.44 490 SER A N 1
ATOM 3815 C CA . SER A 1 490 ? -12.637 -33.986 -46.334 1.00 27.44 490 SER A CA 1
ATOM 3816 C C . SER A 1 490 ? -11.657 -35.038 -46.870 1.00 27.44 490 SER A C 1
ATOM 3818 O O . SER A 1 490 ? -12.025 -35.822 -47.743 1.00 27.44 490 SER A O 1
ATOM 3820 N N . ARG A 1 491 ? -10.486 -35.167 -46.215 1.00 27.00 491 ARG A N 1
ATOM 3821 C CA . ARG A 1 491 ? -9.833 -36.462 -45.911 1.00 27.00 491 ARG A CA 1
ATOM 3822 C C . ARG A 1 491 ? -8.686 -36.353 -44.889 1.00 27.00 491 ARG A C 1
ATOM 3824 O O . ARG A 1 491 ? -7.835 -35.482 -44.994 1.00 27.00 491 ARG A O 1
ATOM 3831 N N . GLN A 1 492 ? -8.674 -37.292 -43.943 1.00 29.19 492 GLN A N 1
ATOM 3832 C CA . GLN A 1 492 ? -7.494 -37.793 -43.213 1.00 29.19 492 GLN A CA 1
ATOM 3833 C C . GLN A 1 492 ? -6.954 -39.039 -43.959 1.00 29.19 492 GLN A C 1
ATOM 3835 O O . GLN A 1 492 ? -7.665 -39.557 -44.834 1.00 29.19 492 GLN A O 1
ATOM 3840 N N . PRO A 1 493 ? -5.734 -39.531 -43.657 1.00 28.72 493 PRO A N 1
ATOM 3841 C CA . PRO A 1 493 ? -5.658 -40.818 -42.936 1.00 28.72 493 PRO A CA 1
ATOM 3842 C C . PRO A 1 493 ? -4.415 -41.019 -42.025 1.00 28.72 493 PRO A C 1
ATOM 3844 O O . PRO A 1 493 ? -3.502 -40.202 -41.978 1.00 28.72 493 PRO A O 1
ATOM 3847 N N . SER A 1 494 ? -4.376 -42.173 -41.349 1.00 24.64 494 SER A N 1
ATOM 3848 C CA . SER A 1 494 ? -3.292 -42.733 -40.511 1.00 24.64 494 SER A CA 1
ATOM 3849 C C . SER A 1 494 ? -3.312 -44.288 -40.629 1.00 24.64 494 SER A C 1
ATOM 3851 O O . SER A 1 494 ? -4.166 -44.791 -41.364 1.00 24.64 494 SER A O 1
ATOM 3853 N N . PRO A 1 495 ? -2.519 -45.101 -39.887 1.00 55.00 495 PRO A N 1
ATOM 3854 C CA . PRO A 1 495 ? -1.045 -45.174 -39.754 1.00 55.00 495 PRO A CA 1
ATOM 3855 C C . PRO A 1 495 ? -0.484 -46.631 -39.960 1.00 55.00 495 PRO A C 1
ATOM 3857 O O . PRO A 1 495 ? -1.205 -47.501 -40.442 1.00 55.00 495 PRO A O 1
ATOM 3860 N N . SER A 1 496 ? 0.744 -46.930 -39.467 1.00 28.08 496 SER A N 1
ATOM 3861 C CA . SER A 1 496 ? 1.299 -48.271 -39.063 1.00 28.08 496 SER A CA 1
ATOM 3862 C C . SER A 1 496 ? 2.228 -49.059 -40.071 1.00 28.08 496 SER A C 1
ATOM 3864 O O . SER A 1 496 ? 2.539 -48.481 -41.110 1.00 28.08 496 SER A O 1
ATOM 3866 N N . PRO A 1 497 ? 2.877 -50.224 -39.737 1.00 51.09 497 PRO A N 1
ATOM 3867 C CA . PRO A 1 497 ? 4.330 -50.235 -39.398 1.00 51.09 497 PRO A CA 1
ATOM 3868 C C . PRO A 1 497 ? 5.227 -51.443 -39.862 1.00 51.09 497 PRO A C 1
ATOM 3870 O O . PRO A 1 497 ? 4.725 -52.500 -40.234 1.00 51.09 497 PRO A O 1
ATOM 3873 N N . SER A 1 498 ? 6.571 -51.328 -39.736 1.00 26.69 498 SER A N 1
ATOM 3874 C CA . SER A 1 498 ? 7.635 -52.386 -39.575 1.00 26.69 498 SER A CA 1
ATOM 3875 C C . SER A 1 498 ? 9.018 -51.687 -39.420 1.00 26.69 498 SER A C 1
ATOM 3877 O O . SER A 1 498 ? 9.150 -50.590 -39.948 1.00 26.69 498 SER A O 1
ATOM 3879 N N . ALA A 1 499 ? 10.052 -52.077 -38.645 1.00 29.05 499 ALA A N 1
ATOM 3880 C CA . ALA A 1 499 ? 10.718 -53.356 -38.285 1.00 29.05 499 ALA A CA 1
ATOM 3881 C C . ALA A 1 499 ? 11.710 -53.893 -39.362 1.00 29.05 499 ALA A C 1
ATOM 3883 O O . ALA A 1 499 ? 11.308 -53.981 -40.515 1.00 29.05 499 ALA A O 1
ATOM 3884 N N . ALA A 1 500 ? 12.969 -54.313 -39.094 1.00 28.72 500 ALA A N 1
ATOM 3885 C CA . ALA A 1 500 ? 13.876 -54.195 -37.922 1.00 28.72 500 ALA A CA 1
ATOM 3886 C C . ALA A 1 500 ? 15.352 -54.610 -38.271 1.00 28.72 500 ALA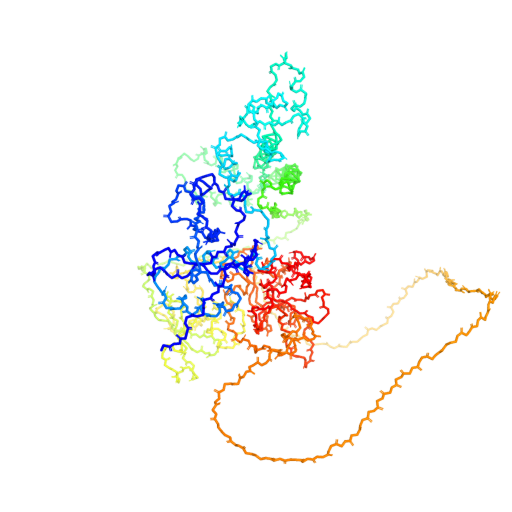 A C 1
ATOM 3888 O O . ALA A 1 500 ? 15.564 -55.224 -39.311 1.00 28.72 500 ALA A O 1
ATOM 3889 N N . LEU A 1 501 ? 16.312 -54.396 -37.338 1.00 29.66 501 LEU A N 1
ATOM 3890 C CA . LEU A 1 501 ? 17.721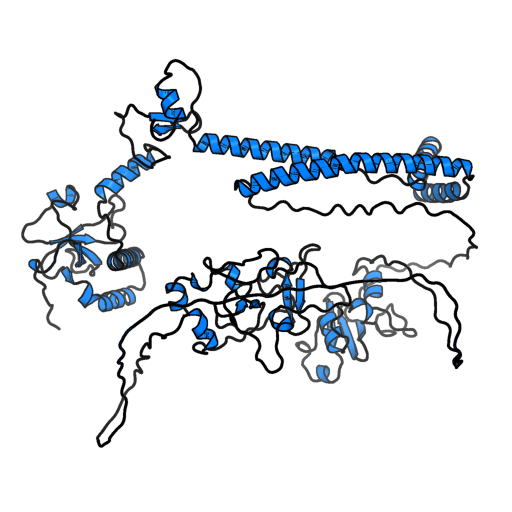 -54.905 -37.271 1.00 29.66 501 LEU A CA 1
ATOM 3891 C C . LEU A 1 501 ? 18.789 -54.266 -38.212 1.00 29.66 501 LEU A C 1
ATOM 3893 O O . LEU A 1 501 ? 18.503 -54.009 -39.372 1.00 29.66 501 LEU A O 1
ATOM 3897 N N . GLY A 1 502 ? 20.057 -54.038 -37.802 1.00 26.20 502 GLY A N 1
ATOM 3898 C CA . GLY A 1 502 ? 20.653 -54.043 -36.444 1.00 26.20 502 GLY A CA 1
ATOM 3899 C C . GLY A 1 502 ? 22.210 -54.067 -36.381 1.00 26.20 502 GLY A C 1
ATOM 3900 O O . GLY A 1 502 ? 22.835 -54.557 -37.311 1.00 26.20 502 GLY A O 1
ATOM 3901 N N . LEU A 1 503 ? 22.783 -53.645 -35.228 1.00 29.77 503 LEU A N 1
ATOM 3902 C CA . LEU A 1 503 ? 24.161 -53.899 -34.697 1.00 29.77 503 LEU A CA 1
ATOM 3903 C C . LEU A 1 503 ? 25.377 -53.285 -35.469 1.00 29.77 503 LEU A C 1
ATOM 3905 O O . LEU A 1 503 ? 25.288 -53.061 -36.665 1.00 29.77 503 LEU A O 1
ATOM 3909 N N . SER A 1 504 ? 26.542 -52.948 -34.871 1.00 30.67 504 SER A N 1
ATOM 3910 C CA . SER A 1 504 ? 27.128 -53.238 -33.533 1.00 30.67 504 SER A CA 1
ATOM 3911 C C . SER A 1 504 ? 28.185 -52.209 -33.036 1.00 30.67 504 SER A C 1
ATOM 3913 O O . SER A 1 504 ? 28.991 -51.772 -33.847 1.00 30.67 504 SER A O 1
ATOM 3915 N N . SER A 1 505 ? 28.298 -52.030 -31.703 1.00 31.06 505 SER A N 1
ATOM 3916 C CA . SER A 1 505 ? 29.503 -51.668 -30.890 1.00 31.06 505 SER A CA 1
ATOM 3917 C C . SER A 1 505 ? 30.311 -50.364 -31.131 1.00 31.06 505 SER A C 1
ATOM 3919 O O . SER A 1 505 ? 30.510 -49.957 -32.262 1.00 31.06 505 SER A O 1
ATOM 3921 N N . ALA A 1 506 ? 30.950 -49.732 -30.124 1.00 31.61 506 ALA A N 1
ATOM 3922 C CA . ALA A 1 506 ? 30.797 -49.769 -28.651 1.00 31.61 506 ALA A CA 1
ATOM 3923 C C . ALA A 1 506 ? 31.712 -48.720 -27.951 1.00 31.61 506 ALA A C 1
ATOM 3925 O O . ALA A 1 506 ? 32.901 -48.725 -28.246 1.00 31.61 506 ALA A O 1
ATOM 3926 N N . ARG A 1 507 ? 31.185 -48.007 -26.929 1.00 31.70 507 ARG A N 1
ATOM 3927 C CA . ARG A 1 507 ? 31.888 -47.383 -25.763 1.00 31.70 507 ARG A CA 1
ATOM 3928 C C . ARG A 1 507 ? 32.960 -46.299 -26.018 1.00 31.70 507 ARG A C 1
ATOM 3930 O O . ARG A 1 507 ? 33.658 -46.331 -27.017 1.00 31.70 507 ARG A O 1
ATOM 3937 N N . ASP A 1 508 ? 33.237 -45.356 -25.115 1.00 31.12 508 ASP A N 1
ATOM 3938 C CA . ASP A 1 508 ? 32.523 -44.786 -23.949 1.00 31.12 508 ASP A CA 1
ATOM 3939 C C . ASP A 1 508 ? 33.184 -43.423 -23.642 1.00 31.12 508 ASP A C 1
ATOM 3941 O O . ASP A 1 508 ? 34.400 -43.323 -23.770 1.00 31.12 508 ASP A O 1
ATOM 3945 N N . PHE A 1 509 ? 32.412 -42.411 -23.226 1.00 30.09 509 PHE A N 1
ATOM 3946 C CA . PHE A 1 509 ? 32.664 -41.445 -22.128 1.00 30.09 509 PHE A CA 1
ATOM 3947 C C . PHE A 1 509 ? 31.651 -40.285 -22.219 1.00 30.09 509 PHE A C 1
ATOM 3949 O O . PHE A 1 509 ? 31.190 -39.931 -23.301 1.00 30.09 509 PHE A O 1
ATOM 3956 N N . GLY A 1 510 ? 31.213 -39.765 -21.068 1.00 36.19 510 GLY A N 1
ATOM 3957 C CA . GLY A 1 510 ? 29.927 -39.066 -20.964 1.00 36.19 510 GLY A CA 1
ATOM 3958 C C . GLY A 1 510 ? 29.959 -37.538 -21.053 1.00 36.19 510 GLY A C 1
ATOM 3959 O O . GLY A 1 510 ? 30.775 -36.886 -20.407 1.00 36.19 510 GLY A O 1
ATOM 3960 N N . ALA A 1 511 ? 28.962 -36.994 -21.752 1.00 31.50 511 ALA A N 1
ATOM 3961 C CA . ALA A 1 511 ? 28.392 -35.663 -21.544 1.00 31.50 511 ALA A CA 1
ATOM 3962 C C . ALA A 1 511 ? 26.929 -35.692 -22.034 1.00 31.50 511 ALA A C 1
ATOM 3964 O O . ALA A 1 511 ? 26.666 -35.523 -23.224 1.00 31.50 511 ALA A O 1
ATOM 3965 N N . GLU A 1 512 ? 25.969 -35.985 -21.149 1.00 30.31 512 GLU A N 1
ATOM 3966 C CA . GLU A 1 512 ? 24.550 -36.028 -21.535 1.00 30.31 512 GLU A CA 1
ATOM 3967 C C . GLU A 1 512 ? 24.026 -34.618 -21.828 1.00 30.31 512 GLU A C 1
ATOM 3969 O O . GLU A 1 512 ? 23.770 -33.817 -20.927 1.00 30.31 512 GLU A O 1
ATOM 3974 N N . GLN A 1 513 ? 23.852 -34.325 -23.117 1.00 35.03 513 GLN A N 1
ATOM 3975 C CA . GLN A 1 513 ? 23.181 -33.122 -23.592 1.00 35.03 513 GLN A CA 1
ATOM 3976 C C . GLN A 1 513 ? 21.727 -33.129 -23.103 1.00 35.03 513 GLN A C 1
ATOM 3978 O O . GLN 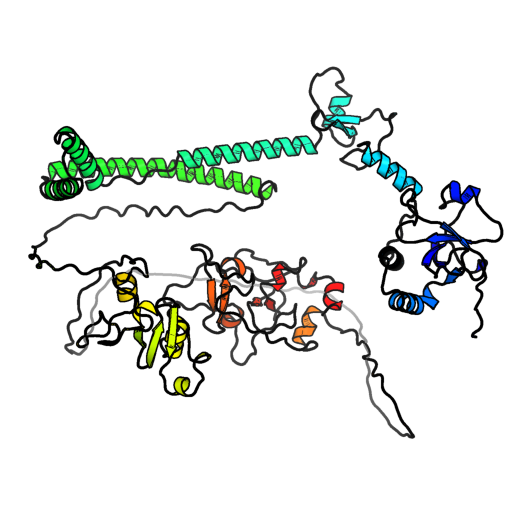A 1 513 ? 20.904 -33.920 -23.573 1.00 35.03 513 GLN A O 1
ATOM 3983 N N . ARG A 1 514 ? 21.384 -32.222 -22.179 1.00 32.16 514 ARG A N 1
ATOM 3984 C CA . ARG A 1 514 ? 19.996 -31.985 -21.760 1.00 32.16 514 ARG A CA 1
ATOM 3985 C C . ARG A 1 514 ? 19.256 -31.248 -22.880 1.00 32.16 514 ARG A C 1
ATOM 3987 O O . ARG A 1 514 ? 19.096 -30.037 -22.822 1.00 32.16 514 ARG A O 1
ATOM 3994 N N . ALA A 1 515 ? 18.844 -31.990 -23.906 1.00 33.69 515 ALA A N 1
ATOM 3995 C CA . ALA A 1 515 ? 18.164 -31.448 -25.077 1.00 33.69 515 ALA A CA 1
ATOM 3996 C C . ALA A 1 515 ? 16.915 -30.646 -24.675 1.00 33.69 515 ALA A C 1
ATOM 3998 O O . ALA A 1 515 ? 15.963 -31.200 -24.113 1.00 33.69 515 ALA A O 1
ATOM 3999 N N . GLU A 1 516 ? 16.920 -29.349 -24.982 1.00 46.19 516 GLU A N 1
ATOM 4000 C CA . GLU A 1 516 ? 15.808 -28.447 -24.704 1.00 46.19 516 GLU A CA 1
ATOM 4001 C C . GLU A 1 516 ? 14.592 -28.813 -25.556 1.00 46.19 516 GLU A C 1
ATOM 4003 O O . GLU A 1 516 ? 14.492 -28.506 -26.745 1.00 46.19 516 GLU A O 1
ATOM 4008 N N . LYS A 1 517 ? 13.621 -29.473 -24.925 1.00 43.75 517 LYS A N 1
ATOM 4009 C CA . LYS A 1 517 ? 12.266 -29.551 -25.459 1.00 43.75 517 LYS A CA 1
ATOM 4010 C C . LYS A 1 517 ? 11.550 -28.262 -25.088 1.00 43.75 517 LYS A C 1
ATOM 4012 O O . LYS A 1 517 ? 11.121 -28.123 -23.946 1.00 43.75 517 LYS A O 1
ATOM 4017 N N . ALA A 1 518 ? 11.394 -27.355 -26.049 1.00 49.44 518 ALA A N 1
ATOM 4018 C CA . ALA A 1 518 ? 10.492 -26.218 -25.900 1.00 49.44 518 ALA A CA 1
ATOM 4019 C C . ALA A 1 518 ? 9.100 -26.728 -25.479 1.00 49.44 518 ALA A C 1
ATOM 4021 O O . ALA A 1 518 ? 8.482 -27.512 -26.208 1.00 49.44 518 ALA A O 1
ATOM 4022 N N . SER A 1 519 ? 8.634 -26.343 -24.285 1.00 55.53 519 SER A N 1
ATOM 4023 C CA . SER A 1 519 ? 7.358 -26.837 -23.757 1.00 55.53 519 SER A CA 1
ATOM 4024 C C . SER A 1 519 ? 6.210 -26.323 -24.626 1.00 55.53 519 SER A C 1
ATOM 4026 O O . SER A 1 519 ? 6.106 -25.132 -24.915 1.00 55.53 519 SER A O 1
ATOM 4028 N N . THR A 1 520 ? 5.334 -27.223 -25.075 1.00 66.50 520 THR A N 1
ATOM 4029 C CA . THR A 1 520 ? 4.228 -26.907 -25.999 1.00 66.50 520 THR A CA 1
ATOM 4030 C C . THR A 1 520 ? 3.008 -26.325 -25.275 1.00 66.50 520 THR A C 1
ATOM 4032 O O . THR A 1 520 ? 1.871 -26.517 -25.707 1.00 66.50 520 THR A O 1
ATOM 4035 N N . HIS A 1 521 ? 3.224 -25.695 -24.123 1.00 73.88 521 HIS A N 1
ATOM 4036 C CA . HIS A 1 521 ? 2.200 -25.314 -23.161 1.00 73.88 521 HIS A CA 1
ATOM 4037 C C . HIS A 1 521 ? 2.543 -23.958 -22.534 1.00 73.88 521 HIS A C 1
ATOM 4039 O O . HIS A 1 521 ? 3.676 -23.491 -22.634 1.00 73.88 521 HIS A O 1
ATOM 4045 N N . ALA A 1 522 ? 1.567 -23.289 -21.918 1.00 81.12 522 ALA A N 1
ATOM 4046 C CA . ALA A 1 522 ? 1.818 -21.960 -21.371 1.00 81.12 522 ALA A CA 1
ATOM 4047 C C . ALA A 1 522 ? 2.686 -22.036 -20.093 1.00 81.12 522 ALA A C 1
ATOM 4049 O O . ALA A 1 522 ? 2.410 -22.894 -19.249 1.00 81.12 522 ALA A O 1
ATOM 4050 N N . PRO A 1 523 ? 3.687 -21.150 -19.903 1.00 80.19 523 PRO A N 1
ATOM 4051 C CA . PRO A 1 523 ? 4.700 -21.312 -18.853 1.00 80.19 523 PRO A CA 1
ATOM 4052 C C . PRO A 1 523 ? 4.157 -21.459 -17.425 1.00 80.19 523 PRO A C 1
ATOM 4054 O O . PRO A 1 523 ? 4.611 -22.321 -16.682 1.00 80.19 523 PRO A O 1
ATOM 4057 N N . TRP A 1 524 ? 3.099 -20.723 -17.068 1.00 81.12 524 TRP A N 1
ATOM 4058 C CA . TRP A 1 524 ? 2.426 -20.795 -15.758 1.00 81.12 524 TRP A CA 1
ATOM 4059 C C . TRP A 1 524 ? 1.753 -22.146 -15.439 1.00 81.12 524 TRP A C 1
ATOM 4061 O O . TRP A 1 524 ? 1.118 -22.301 -14.395 1.00 81.12 524 TRP A O 1
ATOM 4071 N N . LEU A 1 525 ? 1.848 -23.132 -16.333 1.00 84.50 525 LEU A N 1
ATOM 4072 C CA . LEU A 1 525 ? 1.378 -24.500 -16.121 1.00 84.50 525 LEU A CA 1
ATOM 4073 C C . LEU A 1 525 ? 2.525 -25.511 -15.942 1.00 84.50 525 LEU A C 1
ATOM 4075 O O . LEU A 1 525 ? 2.230 -26.638 -15.550 1.00 84.50 525 LEU A O 1
ATOM 4079 N N . SER A 1 526 ? 3.799 -25.138 -16.140 1.00 82.62 526 SER A N 1
ATOM 4080 C CA . SER A 1 526 ? 4.960 -26.031 -15.938 1.00 82.62 526 SER A CA 1
ATOM 4081 C C . SER A 1 526 ? 4.977 -26.629 -14.524 1.00 82.62 526 SER A C 1
ATOM 4083 O O . SER A 1 526 ? 5.125 -27.838 -14.333 1.00 82.62 526 SER A O 1
ATOM 4085 N N . ILE A 1 527 ? 4.706 -25.785 -13.523 1.00 82.12 527 ILE A N 1
ATOM 4086 C CA . ILE A 1 527 ? 4.628 -26.153 -12.106 1.00 82.12 527 ILE A CA 1
ATOM 4087 C C . ILE A 1 527 ? 3.520 -27.190 -11.851 1.00 82.12 527 ILE A C 1
ATOM 4089 O O . ILE A 1 527 ? 3.732 -28.141 -11.101 1.00 82.12 527 ILE A O 1
ATOM 4093 N N . LEU A 1 528 ? 2.352 -27.051 -12.494 1.00 79.62 528 LEU A N 1
ATOM 4094 C CA . LEU A 1 528 ? 1.224 -27.983 -12.332 1.00 79.62 528 LEU A CA 1
ATOM 4095 C C . LEU A 1 528 ? 1.366 -29.265 -13.167 1.00 79.62 528 LEU A C 1
ATOM 4097 O O . LEU A 1 528 ? 0.781 -30.285 -12.809 1.00 79.62 528 LEU A O 1
ATOM 4101 N N . LEU A 1 529 ? 2.153 -29.233 -14.245 1.00 84.00 529 LEU A N 1
ATOM 4102 C CA . LEU A 1 529 ? 2.577 -30.425 -14.983 1.00 84.00 529 LEU A CA 1
ATOM 4103 C C . LEU A 1 529 ? 3.713 -31.192 -14.278 1.00 84.00 529 LEU A C 1
ATOM 4105 O O . LEU A 1 529 ? 4.028 -32.312 -14.679 1.00 84.00 529 LEU A O 1
ATOM 4109 N N . GLY A 1 530 ? 4.302 -30.627 -13.218 1.00 79.44 530 GLY A N 1
ATOM 4110 C CA . GLY A 1 530 ? 5.391 -31.245 -12.458 1.00 79.44 530 GLY A CA 1
ATOM 4111 C C . GLY A 1 530 ? 6.768 -31.115 -13.115 1.00 79.44 530 GLY A C 1
ATOM 4112 O O . GLY A 1 530 ? 7.654 -31.916 -12.825 1.00 79.44 530 GLY A O 1
ATOM 4113 N N . GLU A 1 531 ? 6.964 -30.124 -13.993 1.00 83.81 531 GLU A N 1
ATOM 4114 C CA . GLU A 1 531 ? 8.238 -29.891 -14.693 1.00 83.81 531 GLU A CA 1
ATOM 4115 C C . GLU A 1 531 ? 9.354 -29.397 -13.739 1.00 83.81 531 GLU A C 1
ATOM 4117 O O . GLU A 1 531 ? 10.535 -29.630 -14.000 1.00 83.81 531 GLU A O 1
ATOM 4122 N N . HIS A 1 532 ? 8.990 -28.800 -12.593 1.00 81.69 532 HIS A N 1
ATOM 4123 C CA . HIS A 1 532 ? 9.905 -28.341 -11.534 1.00 81.69 532 HIS A CA 1
ATOM 4124 C C . HIS A 1 532 ? 9.636 -29.105 -10.218 1.00 81.69 532 HIS A C 1
ATOM 4126 O O . HIS A 1 532 ? 8.486 -29.395 -9.882 1.00 81.69 532 HIS A O 1
ATOM 4132 N N . GLN A 1 533 ? 10.679 -29.413 -9.435 1.00 82.56 533 GLN A N 1
ATOM 4133 C CA . GLN A 1 533 ? 10.525 -30.118 -8.150 1.00 82.56 533 GLN A CA 1
ATOM 4134 C C . GLN A 1 533 ? 9.985 -29.187 -7.040 1.00 82.56 533 GLN A C 1
ATOM 4136 O O . GLN A 1 533 ? 10.570 -28.124 -6.827 1.00 82.56 533 GLN A O 1
ATOM 4141 N N . PRO A 1 534 ? 8.934 -29.575 -6.282 1.00 86.50 534 PRO A N 1
ATOM 4142 C CA . PRO A 1 534 ? 8.400 -28.747 -5.198 1.00 86.50 534 PRO A CA 1
ATOM 4143 C C . PRO A 1 534 ? 9.392 -28.503 -4.049 1.00 86.50 534 PRO A C 1
ATOM 4145 O O . PRO A 1 534 ? 9.940 -29.437 -3.456 1.00 86.50 534 PRO A O 1
ATOM 4148 N N . ILE A 1 535 ? 9.584 -27.233 -3.686 1.00 90.31 535 ILE A N 1
ATOM 4149 C CA . ILE A 1 535 ? 10.485 -26.791 -2.617 1.00 90.31 535 ILE A CA 1
ATOM 4150 C C . ILE A 1 535 ? 9.715 -26.709 -1.294 1.00 90.31 535 ILE A C 1
ATOM 4152 O O . ILE A 1 535 ? 8.884 -25.824 -1.081 1.00 90.31 535 ILE A O 1
ATOM 4156 N N . LYS A 1 536 ? 10.031 -27.623 -0.370 1.00 86.38 536 LYS A N 1
ATOM 4157 C CA . LYS A 1 536 ? 9.414 -27.704 0.963 1.00 86.38 536 LYS A CA 1
ATOM 4158 C C . LYS A 1 536 ? 10.105 -26.784 1.967 1.00 86.38 536 LYS A C 1
ATOM 4160 O O . LYS A 1 536 ? 11.163 -27.114 2.501 1.00 86.38 536 LYS A O 1
ATOM 4165 N N . VAL A 1 537 ? 9.470 -25.654 2.266 1.00 85.06 537 VAL A N 1
ATOM 4166 C CA . VAL A 1 537 ? 9.912 -24.690 3.289 1.00 85.06 537 VAL A CA 1
ATOM 4167 C C . VAL A 1 537 ? 9.194 -24.899 4.628 1.00 85.06 537 VAL A C 1
ATOM 4169 O O . VAL A 1 537 ? 8.099 -25.459 4.693 1.00 85.06 537 VAL A O 1
ATOM 4172 N N . ARG A 1 538 ? 9.811 -24.444 5.727 1.00 80.56 538 ARG A N 1
ATOM 4173 C CA . ARG A 1 538 ? 9.190 -24.424 7.061 1.00 80.56 538 ARG A CA 1
ATOM 4174 C C . ARG A 1 538 ? 8.619 -23.040 7.344 1.00 80.56 538 ARG A C 1
ATOM 4176 O O . ARG A 1 538 ? 9.372 -22.112 7.616 1.00 80.56 538 ARG A O 1
ATOM 4183 N N . TRP A 1 539 ? 7.298 -22.929 7.306 1.00 80.06 539 TRP A N 1
ATOM 4184 C CA . TRP A 1 539 ? 6.581 -21.700 7.635 1.00 80.06 539 TRP A CA 1
ATOM 4185 C C . TRP A 1 539 ? 6.655 -21.407 9.143 1.00 80.06 539 TRP A C 1
ATOM 4187 O O . TRP A 1 539 ? 6.422 -22.295 9.966 1.00 80.06 539 TRP A O 1
ATOM 4197 N N . ALA A 1 540 ? 6.996 -20.169 9.506 1.00 73.12 540 ALA A N 1
ATOM 4198 C CA . ALA A 1 540 ? 7.019 -19.708 10.892 1.00 73.12 540 ALA A CA 1
ATOM 4199 C C . ALA A 1 540 ? 5.599 -19.327 11.346 1.00 73.12 540 ALA A C 1
ATOM 4201 O O . ALA A 1 540 ? 4.926 -18.540 10.686 1.00 73.12 540 ALA A O 1
ATOM 4202 N N . GLY A 1 541 ? 5.132 -19.888 12.465 1.00 76.94 541 GLY A N 1
ATOM 4203 C CA . GLY A 1 541 ? 3.775 -19.634 12.975 1.00 76.94 541 GLY A CA 1
ATOM 4204 C C . GLY A 1 541 ? 3.605 -18.281 13.679 1.00 76.94 541 GLY A C 1
ATOM 4205 O O . GLY A 1 541 ? 2.480 -17.873 13.954 1.00 76.94 541 GLY A O 1
ATOM 4206 N N . ASP A 1 542 ? 4.706 -17.593 13.977 1.00 82.56 542 ASP A N 1
ATOM 4207 C CA . ASP A 1 542 ? 4.800 -16.334 14.723 1.00 82.56 542 ASP A CA 1
ATOM 4208 C C . ASP A 1 542 ? 5.168 -15.113 13.855 1.00 82.56 542 ASP A C 1
ATOM 4210 O O . ASP A 1 542 ? 5.312 -14.013 14.382 1.00 82.56 542 ASP A O 1
ATOM 4214 N N . ARG A 1 543 ? 5.275 -15.284 12.530 1.00 91.06 543 ARG A N 1
ATOM 4215 C CA . ARG A 1 543 ? 5.549 -14.219 11.547 1.00 91.06 543 ARG A CA 1
ATOM 4216 C C . ARG A 1 543 ? 4.539 -14.281 10.403 1.00 91.06 543 ARG A C 1
ATOM 4218 O O . ARG A 1 543 ? 4.014 -15.345 10.081 1.00 91.06 543 ARG A O 1
ATOM 4225 N N . CYS A 1 544 ? 4.270 -13.148 9.763 1.00 94.69 544 CYS A N 1
ATOM 4226 C CA . CYS A 1 544 ? 3.458 -13.105 8.551 1.00 94.69 544 CYS A CA 1
ATOM 4227 C C . CYS A 1 544 ? 4.210 -13.723 7.367 1.00 94.69 544 CYS A C 1
ATOM 4229 O O . CYS A 1 544 ? 5.232 -13.205 6.927 1.00 94.69 544 CYS A O 1
ATOM 4231 N N . SER A 1 545 ? 3.652 -14.779 6.784 1.00 92.69 545 SER A N 1
ATOM 4232 C CA . SER A 1 545 ? 4.199 -15.512 5.628 1.00 92.69 545 SER A CA 1
ATOM 4233 C C . SER A 1 545 ? 4.232 -14.742 4.293 1.00 92.69 545 SER A C 1
ATOM 4235 O O . SER A 1 545 ? 4.510 -15.338 3.254 1.00 92.69 545 SER A O 1
ATOM 4237 N N . ILE A 1 546 ? 3.937 -13.437 4.307 1.00 94.56 546 ILE A N 1
ATOM 4238 C CA . ILE A 1 546 ? 3.878 -12.565 3.122 1.00 94.56 546 ILE A CA 1
ATOM 4239 C C . ILE A 1 546 ? 4.897 -11.420 3.233 1.00 94.56 546 ILE A C 1
ATOM 4241 O O . ILE A 1 546 ? 5.648 -11.190 2.292 1.00 94.56 546 ILE A O 1
ATOM 4245 N N . CYS A 1 547 ? 4.962 -10.737 4.384 1.00 93.44 547 CYS A N 1
ATOM 4246 C CA . CYS A 1 547 ? 5.882 -9.614 4.628 1.00 93.44 547 CYS A CA 1
ATOM 4247 C C . CYS A 1 547 ? 7.037 -9.928 5.605 1.00 93.44 547 CYS A C 1
ATOM 4249 O O . CYS A 1 547 ? 7.837 -9.045 5.898 1.00 93.44 547 CYS A O 1
ATOM 4251 N N . ASP A 1 548 ? 7.101 -11.155 6.137 1.00 90.94 548 ASP A N 1
ATOM 4252 C CA . ASP A 1 548 ? 8.060 -11.630 7.150 1.00 90.94 548 ASP A CA 1
ATOM 4253 C C . ASP A 1 548 ? 8.191 -10.727 8.399 1.00 90.94 548 ASP A C 1
ATOM 4255 O O . ASP A 1 548 ? 9.260 -10.575 8.987 1.00 90.94 548 ASP A O 1
ATOM 4259 N N . SER A 1 549 ? 7.083 -10.125 8.839 1.00 89.19 549 SER A N 1
ATOM 4260 C CA . SER A 1 549 ? 7.022 -9.326 10.071 1.00 89.19 549 SER A CA 1
ATOM 4261 C C . SER A 1 549 ? 6.291 -10.063 11.199 1.00 89.19 549 SER A C 1
ATOM 4263 O O . SER A 1 549 ? 5.292 -10.745 10.967 1.00 89.19 549 SER A O 1
ATOM 4265 N N . ASP A 1 550 ? 6.794 -9.907 12.425 1.00 87.62 550 ASP A N 1
ATOM 4266 C CA . ASP A 1 550 ? 6.212 -10.363 13.696 1.00 87.62 550 ASP A CA 1
ATOM 4267 C C . ASP A 1 550 ? 5.375 -9.281 14.410 1.00 87.62 550 ASP A C 1
ATOM 4269 O O . ASP A 1 550 ? 4.752 -9.558 15.433 1.00 87.62 550 ASP A O 1
ATOM 4273 N N . MET A 1 551 ? 5.343 -8.052 13.884 1.00 85.06 551 MET A N 1
ATOM 4274 C CA . MET A 1 551 ? 4.638 -6.918 14.495 1.00 85.06 551 MET A CA 1
ATOM 4275 C C . MET A 1 551 ? 3.125 -7.009 14.265 1.00 85.06 551 MET A C 1
ATOM 4277 O O . MET A 1 551 ? 2.679 -6.895 13.124 1.00 85.06 551 MET A O 1
ATOM 4281 N N . ASP A 1 552 ? 2.327 -7.148 15.326 1.00 82.88 552 ASP A N 1
ATOM 4282 C CA . ASP A 1 552 ? 0.865 -7.049 15.279 1.00 82.88 552 ASP A CA 1
ATOM 4283 C C . ASP A 1 552 ? 0.347 -5.687 15.785 1.00 82.88 552 ASP A C 1
ATOM 4285 O O . ASP A 1 552 ? 0.859 -5.100 16.739 1.00 82.88 552 ASP A O 1
ATOM 4289 N N . PHE A 1 553 ? -0.698 -5.165 15.134 1.00 80.38 553 PHE A N 1
ATOM 4290 C CA . PHE A 1 553 ? -1.350 -3.904 15.503 1.00 80.38 553 PHE A CA 1
ATOM 4291 C C . PHE A 1 553 ? -2.853 -4.110 15.698 1.00 80.38 553 PHE A C 1
ATOM 4293 O O . PHE A 1 553 ? -3.452 -4.899 14.981 1.00 80.38 553 PHE A O 1
ATOM 4300 N N . ASP A 1 554 ? -3.506 -3.347 16.587 1.00 74.62 554 ASP A N 1
ATOM 4301 C CA . ASP A 1 554 ? -4.964 -3.423 16.844 1.00 74.62 554 ASP A CA 1
ATOM 4302 C C . ASP A 1 554 ? -5.828 -3.458 15.561 1.00 74.62 554 ASP A C 1
ATOM 4304 O O . ASP A 1 554 ? -6.892 -4.080 15.551 1.00 74.62 554 ASP A O 1
ATOM 4308 N N . PHE A 1 555 ? -5.377 -2.768 14.507 1.00 74.50 555 PHE A N 1
ATOM 4309 C CA . PHE A 1 555 ? -6.029 -2.613 13.200 1.00 74.50 555 PHE A CA 1
ATOM 4310 C C . PHE A 1 555 ? -5.443 -3.503 12.086 1.00 74.50 555 PHE A C 1
ATOM 4312 O O . PHE A 1 555 ? -6.006 -3.539 10.998 1.00 74.50 555 PHE A O 1
ATOM 4319 N N . ASP A 1 556 ? -4.333 -4.198 12.341 1.00 88.25 556 ASP A N 1
ATOM 4320 C CA . ASP A 1 556 ? -3.713 -5.162 11.427 1.00 88.25 556 ASP A CA 1
ATOM 4321 C C . ASP A 1 556 ? -2.979 -6.241 12.241 1.00 88.25 556 ASP A C 1
ATOM 4323 O O . ASP A 1 556 ? -1.770 -6.208 12.479 1.00 88.25 556 ASP A O 1
ATOM 4327 N N . GLN A 1 557 ? -3.774 -7.158 12.784 1.00 89.38 557 GLN A N 1
ATOM 4328 C CA . GLN A 1 557 ? -3.326 -8.252 13.649 1.00 89.38 557 GLN A CA 1
ATOM 4329 C C . GLN A 1 557 ? -2.931 -9.476 12.818 1.00 89.38 557 GLN A C 1
ATOM 4331 O O . GLN A 1 557 ? -3.536 -9.744 11.777 1.00 89.38 557 GLN A O 1
ATOM 4336 N N . LEU A 1 558 ? -1.982 -10.259 13.336 1.00 92.44 558 LEU A N 1
ATOM 4337 C CA . LEU A 1 558 ? -1.616 -11.567 12.795 1.00 92.44 558 LEU A CA 1
ATOM 4338 C C . LEU A 1 558 ? -2.720 -12.605 13.074 1.00 92.44 558 LEU A C 1
ATOM 4340 O O . LEU A 1 558 ? -3.017 -12.913 14.232 1.00 92.44 558 LEU A O 1
ATOM 4344 N N . VAL A 1 559 ? -3.281 -13.187 12.012 1.00 91.81 559 VAL A N 1
ATOM 4345 C CA . VAL A 1 559 ? -4.227 -14.312 12.057 1.00 91.81 559 VAL A CA 1
ATOM 4346 C C . VAL A 1 559 ? -3.552 -15.588 11.544 1.00 91.81 559 VAL A C 1
ATOM 4348 O O . VAL A 1 559 ? -2.743 -15.546 10.618 1.00 91.81 559 VAL A O 1
ATOM 4351 N N . SER A 1 560 ? -3.857 -16.727 12.169 1.00 92.88 560 SER A N 1
ATOM 4352 C CA . SER A 1 560 ? -3.264 -18.038 11.870 1.00 92.88 560 SER A CA 1
ATOM 4353 C C . SER A 1 560 ? -4.356 -19.009 11.433 1.00 92.88 560 SER A C 1
ATOM 4355 O O . SER A 1 560 ? -5.387 -19.085 12.091 1.00 92.88 560 SER A O 1
ATOM 4357 N N . CYS A 1 561 ? -4.152 -19.744 10.338 1.00 93.50 561 CYS A N 1
ATOM 4358 C CA . CYS A 1 561 ? -5.134 -20.708 9.830 1.00 93.50 561 CYS A CA 1
ATOM 4359 C C . CYS A 1 561 ? -5.196 -21.954 10.721 1.00 93.50 561 CYS A C 1
ATOM 4361 O O . CYS A 1 561 ? -4.188 -22.650 10.862 1.00 93.50 561 CYS A O 1
ATOM 4363 N N . ASP A 1 562 ? -6.374 -22.290 11.246 1.00 90.88 562 ASP A N 1
ATOM 4364 C CA . ASP A 1 562 ? -6.551 -23.424 12.163 1.00 90.88 562 ASP A CA 1
ATOM 4365 C C . ASP A 1 562 ? -6.247 -24.791 11.521 1.00 90.88 562 ASP A C 1
ATOM 4367 O O . ASP A 1 562 ? -5.878 -25.733 12.221 1.00 90.88 562 ASP A O 1
ATOM 4371 N N . MET A 1 563 ? -6.359 -24.918 10.189 1.00 88.81 563 MET A N 1
ATOM 4372 C CA . MET A 1 563 ? -6.136 -26.193 9.488 1.00 88.81 563 MET A CA 1
ATOM 4373 C C . MET A 1 563 ? -4.690 -26.411 9.010 1.00 88.81 563 MET A C 1
ATOM 4375 O O . MET A 1 563 ? -4.246 -27.556 8.941 1.00 88.81 563 MET A O 1
ATOM 4379 N N . CYS A 1 564 ? -3.949 -25.353 8.654 1.00 89.75 564 CYS A N 1
ATOM 4380 C CA . CYS A 1 564 ? -2.586 -25.481 8.105 1.00 89.75 564 CYS A CA 1
ATOM 4381 C C . CYS A 1 564 ? -1.502 -24.696 8.859 1.00 89.75 564 CYS A C 1
ATOM 4383 O O . CYS A 1 564 ? -0.326 -24.808 8.516 1.00 89.75 564 CYS A O 1
ATOM 4385 N N . GLY A 1 565 ? -1.867 -23.903 9.868 1.00 89.94 565 GLY A N 1
ATOM 4386 C CA . GLY A 1 565 ? -0.932 -23.132 10.689 1.00 89.94 565 GLY A CA 1
ATOM 4387 C C . GLY A 1 565 ? -0.273 -21.936 9.994 1.00 89.94 565 GLY A C 1
ATOM 4388 O O . GLY A 1 565 ? 0.613 -21.328 10.589 1.00 89.94 565 GLY A O 1
ATOM 4389 N N . ILE A 1 566 ? -0.667 -21.585 8.761 1.00 92.50 566 ILE A N 1
ATOM 4390 C CA . ILE A 1 566 ? -0.104 -20.417 8.069 1.00 92.50 566 ILE A CA 1
ATOM 4391 C C . ILE A 1 566 ? -0.561 -19.123 8.753 1.00 92.50 566 ILE A C 1
ATOM 4393 O O . ILE A 1 566 ? -1.759 -18.925 8.963 1.00 92.50 566 ILE A O 1
ATOM 4397 N N . THR A 1 567 ? 0.390 -18.250 9.087 1.00 94.56 567 THR A N 1
ATOM 4398 C CA . THR A 1 567 ? 0.134 -16.954 9.731 1.00 94.56 567 THR A CA 1
ATOM 4399 C C . THR A 1 567 ? 0.294 -15.813 8.723 1.00 94.56 567 THR A C 1
ATOM 4401 O O . THR A 1 567 ? 1.219 -15.820 7.903 1.00 94.56 567 THR A O 1
ATOM 4404 N N . VAL A 1 568 ? -0.621 -14.841 8.759 1.00 95.44 568 VAL A N 1
ATOM 4405 C CA . VAL A 1 568 ? -0.668 -13.661 7.875 1.00 95.44 568 VAL A CA 1
ATOM 4406 C C . VAL A 1 568 ? -1.222 -12.436 8.610 1.00 95.44 568 VAL A C 1
ATOM 4408 O O . VAL A 1 568 ? -1.999 -12.571 9.551 1.00 95.44 568 VAL A O 1
ATOM 4411 N N . HIS A 1 569 ? -0.869 -11.234 8.156 1.00 95.31 569 HIS A N 1
ATOM 4412 C CA . HIS A 1 569 ? -1.589 -9.997 8.490 1.00 95.31 569 HIS A CA 1
ATOM 4413 C C . HIS A 1 569 ? -2.943 -9.926 7.776 1.00 95.31 569 HIS A C 1
ATOM 4415 O O . HIS A 1 569 ? -3.103 -10.484 6.684 1.00 95.31 569 HIS A O 1
ATOM 4421 N N . GLN A 1 570 ? -3.894 -9.184 8.353 1.00 94.12 570 GLN A N 1
ATOM 4422 C CA . GLN A 1 570 ? -5.177 -8.894 7.703 1.00 94.12 570 GLN A CA 1
ATOM 4423 C C . GLN A 1 570 ? -4.959 -8.129 6.398 1.00 94.12 570 GLN A C 1
ATOM 4425 O O . GLN A 1 570 ? -5.519 -8.510 5.370 1.00 94.12 570 GLN A O 1
ATOM 4430 N N . SER A 1 571 ? -4.096 -7.108 6.418 1.00 93.75 571 SER A N 1
ATOM 4431 C CA . SER A 1 571 ? -3.764 -6.303 5.239 1.00 93.75 571 SER A CA 1
ATOM 4432 C C . SER A 1 571 ? -3.111 -7.136 4.130 1.00 93.75 571 SER A C 1
ATOM 4434 O O . SER A 1 571 ? -3.553 -7.101 2.983 1.00 93.75 571 SER A O 1
ATOM 4436 N N . CYS A 1 572 ? -2.094 -7.939 4.465 1.00 94.56 572 CYS A N 1
ATOM 4437 C CA . CYS A 1 572 ? -1.298 -8.669 3.479 1.00 94.56 572 CYS A CA 1
ATOM 4438 C C . CYS A 1 572 ? -2.086 -9.759 2.736 1.00 94.56 572 CYS A C 1
ATOM 4440 O O . CYS A 1 572 ? -1.772 -10.042 1.580 1.00 94.56 572 CYS A O 1
ATOM 4442 N N . TYR A 1 573 ? -3.081 -10.378 3.382 1.00 95.94 573 TYR A N 1
ATOM 4443 C CA . TYR A 1 573 ? -3.890 -11.456 2.794 1.00 95.94 573 TYR A CA 1
ATOM 4444 C C . TYR A 1 573 ? -5.326 -11.032 2.428 1.00 95.94 573 TYR A C 1
ATOM 4446 O O . TYR A 1 573 ? -6.050 -11.814 1.809 1.00 95.94 573 TYR A O 1
ATOM 4454 N N . GLY A 1 574 ? -5.737 -9.803 2.760 1.00 94.50 574 GLY A N 1
ATOM 4455 C CA . GLY A 1 574 ? -7.070 -9.269 2.463 1.00 94.50 574 GLY A CA 1
ATOM 4456 C C . GLY A 1 574 ? -8.183 -9.881 3.319 1.00 94.50 574 GLY A C 1
ATOM 4457 O O . GLY A 1 574 ? -9.224 -10.276 2.797 1.00 94.50 574 GLY A O 1
ATOM 4458 N N . VAL A 1 575 ? -7.957 -10.004 4.630 1.00 93.44 575 VAL A N 1
ATOM 4459 C CA . VAL A 1 575 ? -8.968 -10.486 5.589 1.00 93.44 575 VAL A CA 1
ATOM 4460 C C . VAL A 1 575 ? -9.800 -9.286 6.073 1.00 93.44 575 VAL A C 1
ATOM 4462 O O . VAL A 1 575 ? -9.236 -8.408 6.723 1.00 93.44 575 VAL A O 1
ATOM 4465 N N . PRO A 1 576 ? -11.113 -9.205 5.767 1.00 83.62 576 PRO A N 1
ATOM 4466 C CA . PRO A 1 576 ? -11.902 -7.987 5.989 1.00 83.62 576 PRO A CA 1
ATOM 4467 C C . PRO A 1 576 ? -12.353 -7.781 7.444 1.00 83.62 576 PRO A C 1
ATOM 4469 O O . PRO A 1 576 ? -12.559 -6.645 7.863 1.00 83.62 576 PRO A O 1
ATOM 4472 N N . GLU A 1 577 ? -12.518 -8.863 8.205 1.00 81.94 577 GLU A N 1
ATOM 4473 C CA . GLU A 1 577 ? -12.818 -8.857 9.638 1.00 81.94 577 GLU A CA 1
ATOM 4474 C C . GLU A 1 577 ? -12.204 -10.120 10.263 1.00 81.94 577 GLU A C 1
ATOM 4476 O O . GLU A 1 577 ? -12.158 -11.175 9.623 1.00 81.94 577 GLU A O 1
ATOM 4481 N N . LEU A 1 578 ? -11.688 -10.016 11.491 1.00 81.31 578 LEU A N 1
ATOM 4482 C CA . LEU A 1 578 ? -11.192 -11.177 12.234 1.00 81.31 578 LEU A CA 1
ATOM 4483 C C . LEU A 1 578 ? -12.358 -12.041 12.739 1.00 81.31 578 LEU A C 1
ATOM 4485 O O . LEU A 1 578 ? -13.401 -11.489 13.094 1.00 81.31 578 LEU A O 1
ATOM 4489 N N . PRO A 1 579 ? -12.166 -13.365 12.884 1.00 76.50 579 PRO A N 1
ATOM 4490 C CA . PRO A 1 579 ? -13.099 -14.190 13.642 1.00 76.50 579 PRO A CA 1
ATOM 4491 C C . PRO A 1 579 ? -13.235 -13.695 15.091 1.00 76.50 579 PRO A C 1
ATOM 4493 O O . PRO A 1 579 ? -12.314 -13.091 15.656 1.00 76.50 579 PRO A O 1
ATOM 4496 N N . GLY A 1 580 ? -14.374 -13.987 15.721 1.00 70.88 580 GLY A N 1
ATOM 4497 C CA . GLY A 1 580 ? -14.543 -13.827 17.158 1.00 70.88 580 GLY A CA 1
ATOM 4498 C C . GLY A 1 580 ? -13.628 -14.754 17.964 1.00 70.88 580 GLY A C 1
ATOM 4499 O O . GLY A 1 580 ? -12.926 -15.615 17.442 1.00 70.88 580 GLY A O 1
ATOM 4500 N N . VAL A 1 581 ? -13.641 -14.590 19.290 1.00 67.12 581 VAL A N 1
ATOM 4501 C CA . VAL A 1 581 ? -12.742 -15.312 20.219 1.00 67.12 581 VAL A CA 1
ATOM 4502 C C . VAL A 1 581 ? -12.950 -16.837 20.209 1.00 67.12 581 VAL A C 1
ATOM 4504 O O . VAL A 1 581 ? -12.067 -17.570 20.660 1.00 67.12 581 VAL A O 1
ATOM 4507 N N . ASP A 1 582 ? -14.096 -17.287 19.698 1.00 73.06 582 ASP A N 1
ATOM 4508 C CA . ASP A 1 582 ? -14.533 -18.682 19.648 1.00 73.06 582 ASP A CA 1
ATOM 4509 C C . ASP A 1 582 ? -14.811 -19.163 18.198 1.00 73.06 582 ASP A C 1
ATOM 4511 O O . ASP A 1 582 ? -15.270 -20.288 18.007 1.00 73.06 582 ASP A O 1
ATOM 4515 N N . ASP A 1 583 ? -14.510 -18.338 17.182 1.00 80.69 583 ASP A N 1
ATOM 4516 C CA . ASP A 1 583 ? -14.679 -18.649 15.753 1.00 80.69 583 ASP A CA 1
ATOM 4517 C C . ASP A 1 583 ? -13.342 -19.085 15.115 1.00 80.69 583 ASP A C 1
ATOM 4519 O O . ASP A 1 583 ? -12.277 -18.574 15.466 1.00 80.69 583 ASP A O 1
ATOM 4523 N N . MET A 1 584 ? -13.383 -20.007 14.147 1.00 87.69 584 MET A N 1
ATOM 4524 C CA . MET A 1 584 ? -12.187 -20.504 13.442 1.00 87.69 584 MET A CA 1
ATOM 4525 C C . MET A 1 584 ? -11.848 -19.667 12.201 1.00 87.69 584 MET A C 1
ATOM 4527 O O . MET A 1 584 ? -12.747 -19.185 11.509 1.00 87.69 584 MET A O 1
ATOM 4531 N N . TRP A 1 585 ? -10.559 -19.565 11.856 1.00 93.06 585 TRP A N 1
ATOM 4532 C CA . TRP A 1 585 ? -10.102 -18.975 10.594 1.00 93.06 585 TRP A CA 1
ATOM 4533 C C . TRP A 1 585 ? -9.482 -20.013 9.659 1.00 93.06 585 TRP A C 1
ATOM 4535 O O . TRP A 1 585 ? -8.565 -20.750 10.025 1.00 93.06 585 TRP A O 1
ATOM 4545 N N . LEU A 1 586 ? -9.927 -20.004 8.402 1.00 93.75 586 LEU A N 1
ATOM 4546 C CA . LEU A 1 586 ? -9.328 -20.770 7.315 1.00 93.75 586 LEU A CA 1
ATOM 4547 C C . LEU A 1 586 ? -8.802 -19.814 6.242 1.00 93.75 586 LEU A C 1
ATOM 4549 O O . LEU A 1 586 ? -9.497 -18.891 5.824 1.00 93.75 586 LEU A O 1
ATOM 4553 N N . CYS A 1 587 ? -7.585 -20.057 5.754 1.00 94.50 587 CYS A N 1
ATOM 4554 C CA . CYS A 1 587 ? -7.118 -19.416 4.527 1.00 94.50 587 CYS A CA 1
ATOM 4555 C C . CYS A 1 587 ? -7.824 -20.041 3.305 1.00 94.50 587 CYS A C 1
ATOM 4557 O O . CYS A 1 587 ? -8.268 -21.192 3.369 1.00 94.50 587 CYS A O 1
ATOM 4559 N N . ARG A 1 588 ? -7.891 -19.334 2.166 1.00 94.81 588 ARG A N 1
ATOM 4560 C CA . ARG A 1 588 ? -8.667 -19.769 0.983 1.00 94.81 588 ARG A CA 1
ATOM 4561 C C . ARG A 1 588 ? -8.297 -21.171 0.487 1.00 94.81 588 ARG A C 1
ATOM 4563 O O . ARG A 1 588 ? -9.173 -21.924 0.083 1.00 94.81 588 ARG A O 1
ATOM 4570 N N . ALA A 1 589 ? -7.020 -21.551 0.558 1.00 93.88 589 ALA A N 1
ATOM 4571 C CA . ALA A 1 589 ? -6.547 -22.883 0.159 1.00 93.88 589 ALA A CA 1
ATOM 4572 C C . ALA A 1 589 ? -6.937 -24.019 1.132 1.00 93.88 589 ALA A C 1
ATOM 4574 O O . ALA A 1 589 ? -6.789 -25.190 0.790 1.00 93.88 589 ALA A O 1
ATOM 4575 N N . CYS A 1 590 ? -7.416 -23.687 2.335 1.00 93.31 590 CYS A N 1
ATOM 4576 C CA . CYS A 1 590 ? -8.002 -24.633 3.288 1.00 93.31 590 CYS A CA 1
ATOM 4577 C C . CYS A 1 590 ? -9.533 -24.640 3.198 1.00 93.31 590 CYS A C 1
ATOM 4579 O O . CYS A 1 590 ? -10.137 -25.704 3.217 1.00 93.31 590 CYS A O 1
ATOM 4581 N N . GLU A 1 591 ? -10.141 -23.461 3.064 1.00 93.06 591 GLU A N 1
ATOM 4582 C CA . GLU A 1 591 ? -11.587 -23.255 2.917 1.00 93.06 591 GLU A CA 1
ATOM 4583 C C . GLU A 1 591 ? -12.146 -23.874 1.625 1.00 93.06 591 GLU A C 1
ATOM 4585 O O . GLU A 1 591 ? -13.172 -24.545 1.650 1.00 93.06 591 GLU A O 1
ATOM 4590 N N . LEU A 1 592 ? -11.446 -23.700 0.498 1.00 91.19 592 LEU A N 1
ATOM 4591 C CA . LEU A 1 592 ? -11.819 -24.254 -0.810 1.00 91.19 592 LEU A CA 1
ATOM 4592 C C . LEU A 1 592 ? -11.172 -25.628 -1.076 1.00 91.19 592 LEU A C 1
ATOM 4594 O O . LEU A 1 592 ? -11.033 -26.040 -2.229 1.00 91.19 592 LEU A O 1
ATOM 4598 N N . LYS A 1 593 ? -10.729 -26.337 -0.029 1.00 88.75 593 LYS A N 1
ATOM 4599 C CA . LYS A 1 593 ? -10.108 -27.657 -0.171 1.00 88.75 593 LYS A CA 1
ATOM 4600 C C . LYS A 1 593 ? -11.174 -28.742 -0.342 1.00 88.75 593 LYS A C 1
ATOM 4602 O O . LYS A 1 593 ? -11.840 -29.128 0.613 1.00 88.75 593 LYS A O 1
ATOM 4607 N N . GLU A 1 594 ? -11.261 -29.304 -1.542 1.00 85.38 594 GLU A N 1
ATOM 4608 C CA . GLU A 1 594 ? -12.064 -30.504 -1.797 1.00 85.38 594 GLU A CA 1
ATOM 4609 C C . GLU A 1 594 ? -11.467 -31.751 -1.119 1.00 85.38 594 GLU A C 1
ATOM 4611 O O . GLU A 1 594 ? -10.246 -31.945 -1.074 1.00 85.38 594 GLU A O 1
ATOM 4616 N N . GLU A 1 595 ? -12.332 -32.638 -0.621 1.00 83.56 595 GLU A N 1
ATOM 4617 C CA . GLU A 1 595 ? -11.909 -33.909 -0.030 1.00 83.56 595 GLU A CA 1
ATOM 4618 C C . GLU A 1 595 ? -11.189 -34.799 -1.058 1.00 83.56 595 GLU A C 1
ATOM 4620 O O . GLU A 1 595 ? -11.554 -34.872 -2.231 1.00 83.56 595 GLU A O 1
ATOM 4625 N N . GLY A 1 596 ? -10.118 -35.467 -0.623 1.00 78.69 596 GLY A N 1
ATOM 4626 C CA . GLY A 1 596 ? -9.297 -36.333 -1.477 1.00 78.69 596 GLY A CA 1
ATOM 4627 C C . GLY A 1 596 ? -8.358 -35.617 -2.461 1.00 78.69 596 GLY A C 1
ATOM 4628 O O . GLY A 1 596 ? -7.457 -36.270 -2.987 1.00 78.69 596 GLY A O 1
ATOM 4629 N N . LYS A 1 597 ? -8.492 -34.301 -2.691 1.00 82.62 597 LYS A N 1
ATOM 4630 C CA . LYS A 1 597 ? -7.556 -33.541 -3.540 1.00 82.62 597 LYS A CA 1
ATOM 4631 C C . LYS A 1 597 ? -6.308 -33.077 -2.764 1.00 82.62 597 LYS A C 1
ATOM 4633 O O . LYS A 1 597 ? -6.390 -32.814 -1.558 1.00 82.62 597 LYS A O 1
ATOM 4638 N N . PRO A 1 598 ? -5.140 -32.965 -3.432 1.00 82.50 598 PRO A N 1
ATOM 4639 C CA . PRO A 1 598 ? -3.964 -32.326 -2.848 1.00 82.50 598 PRO A CA 1
ATOM 4640 C C . PRO A 1 598 ? -4.230 -30.837 -2.585 1.00 82.50 598 PRO A C 1
ATOM 4642 O O . PRO A 1 598 ? -5.114 -30.230 -3.189 1.00 82.50 598 PRO A O 1
ATOM 4645 N N . THR A 1 599 ? -3.446 -30.231 -1.693 1.00 83.25 599 THR A N 1
ATOM 4646 C CA . THR A 1 599 ? -3.429 -28.769 -1.546 1.00 83.25 599 THR A CA 1
ATOM 4647 C C . THR A 1 599 ? -2.968 -28.111 -2.849 1.00 83.25 599 THR A C 1
ATOM 4649 O O . THR A 1 599 ? -2.045 -28.636 -3.477 1.00 83.25 599 THR A O 1
ATOM 4652 N N . PRO A 1 600 ? -3.555 -26.970 -3.253 1.00 90.94 600 PRO A N 1
ATOM 4653 C CA . PRO A 1 600 ? -3.120 -26.262 -4.451 1.00 90.94 600 PRO A CA 1
ATOM 4654 C C . PRO A 1 600 ? -1.664 -25.790 -4.338 1.00 90.94 600 PRO A C 1
ATOM 4656 O O . PRO A 1 600 ? -1.161 -25.546 -3.241 1.00 90.94 600 PRO A O 1
ATOM 4659 N N . GLN A 1 601 ? -1.007 -25.628 -5.486 1.00 91.25 601 GLN A N 1
ATOM 4660 C CA . GLN A 1 601 ? 0.361 -25.123 -5.608 1.00 91.25 601 GLN A CA 1
ATOM 4661 C C . GLN A 1 601 ? 0.368 -23.805 -6.394 1.00 91.25 601 GLN A C 1
ATOM 4663 O O . GLN A 1 601 ? -0.523 -23.552 -7.207 1.00 91.25 601 GLN A O 1
ATOM 4668 N N . CYS A 1 602 ? 1.355 -22.948 -6.132 1.00 94.06 602 CYS A N 1
ATOM 4669 C CA . CYS A 1 602 ? 1.522 -21.686 -6.845 1.00 94.06 602 CYS A CA 1
ATOM 4670 C C . CYS A 1 602 ? 1.892 -21.932 -8.317 1.00 94.06 602 CYS A C 1
ATOM 4672 O O . CYS A 1 602 ? 2.801 -22.699 -8.605 1.00 94.06 602 CYS A O 1
ATOM 4674 N N . CYS A 1 603 ? 1.231 -21.249 -9.249 1.00 93.00 603 CYS A N 1
ATOM 4675 C CA . CYS A 1 603 ? 1.571 -21.285 -10.676 1.00 93.00 603 CYS A CA 1
ATOM 4676 C C . CYS A 1 603 ? 2.802 -20.436 -11.049 1.00 93.00 603 CYS A C 1
ATOM 4678 O O . CYS A 1 603 ? 3.269 -20.522 -12.180 1.00 93.00 603 CYS A O 1
ATOM 4680 N N . LEU A 1 604 ? 3.317 -19.617 -10.120 1.00 93.31 604 LEU A N 1
ATOM 4681 C CA . LEU A 1 604 ? 4.410 -18.663 -10.365 1.00 93.31 604 LEU A CA 1
ATOM 4682 C C . LEU A 1 604 ? 5.738 -19.048 -9.684 1.00 93.31 604 LEU A C 1
ATOM 4684 O O . LEU A 1 604 ? 6.733 -18.352 -9.862 1.00 93.31 604 LEU A O 1
ATOM 4688 N N . CYS A 1 605 ? 5.771 -20.106 -8.862 1.00 92.56 605 CYS A N 1
ATOM 4689 C CA . CYS A 1 605 ? 6.999 -20.591 -8.223 1.00 92.56 605 CYS A CA 1
ATOM 4690 C C . CYS A 1 605 ? 6.862 -22.053 -7.740 1.00 92.56 605 CYS A C 1
ATOM 4692 O O . CYS A 1 605 ? 5.751 -22.512 -7.461 1.00 92.56 605 CYS A O 1
ATOM 4694 N N . PRO A 1 606 ? 7.973 -22.791 -7.558 1.00 91.06 606 PRO A N 1
ATOM 4695 C CA . PRO A 1 606 ? 7.943 -24.183 -7.103 1.00 91.06 606 PRO A CA 1
ATOM 4696 C C . PRO A 1 606 ? 7.740 -24.361 -5.581 1.00 91.06 606 PRO A C 1
ATOM 4698 O O . PRO A 1 606 ? 7.909 -25.467 -5.079 1.00 91.06 606 PRO A O 1
ATOM 4701 N N . ILE A 1 607 ? 7.420 -23.318 -4.806 1.00 91.44 607 ILE A N 1
ATOM 4702 C CA . ILE A 1 607 ? 7.363 -23.404 -3.332 1.00 91.44 607 ILE A CA 1
ATOM 4703 C C . ILE A 1 607 ? 6.055 -24.065 -2.857 1.00 91.44 607 ILE A C 1
ATOM 4705 O O . ILE A 1 607 ? 4.959 -23.667 -3.253 1.00 91.44 607 ILE A O 1
ATOM 4709 N N . GLU A 1 608 ? 6.162 -25.053 -1.963 1.00 89.00 608 GLU A N 1
ATOM 4710 C CA . GLU A 1 608 ? 5.022 -25.821 -1.444 1.00 89.00 608 GLU A CA 1
ATOM 4711 C C . GLU A 1 608 ? 4.358 -25.164 -0.211 1.00 89.00 608 GLU A C 1
ATOM 4713 O O . GLU A 1 608 ? 5.021 -24.710 0.730 1.00 89.00 608 GLU A O 1
ATOM 4718 N N . GLY A 1 609 ? 3.020 -25.156 -0.186 1.00 89.56 609 GLY A N 1
ATOM 4719 C CA . GLY A 1 609 ? 2.216 -24.583 0.900 1.00 89.56 609 GLY A CA 1
ATOM 4720 C C . GLY A 1 609 ? 2.119 -23.054 0.835 1.00 89.56 609 GLY A C 1
ATOM 4721 O O . GLY A 1 609 ? 2.011 -22.484 -0.247 1.00 89.56 609 GLY A O 1
ATOM 4722 N N . GLY A 1 610 ? 2.152 -22.385 1.990 1.00 91.88 610 GLY A N 1
ATOM 4723 C CA . GLY A 1 610 ? 2.134 -20.919 2.086 1.00 91.88 610 GLY A CA 1
ATOM 4724 C C . GLY A 1 610 ? 0.750 -20.269 1.974 1.00 91.88 610 GLY A C 1
ATOM 4725 O O . GLY A 1 610 ? -0.287 -20.933 1.919 1.00 91.88 610 GLY A O 1
ATOM 4726 N N . ALA A 1 611 ? 0.732 -18.934 1.967 1.00 95.31 611 ALA A N 1
ATOM 4727 C CA . ALA A 1 611 ? -0.487 -18.138 1.839 1.00 95.31 611 ALA A CA 1
ATOM 4728 C C . ALA A 1 611 ? -0.905 -18.019 0.362 1.00 95.31 611 ALA A C 1
ATOM 4730 O O . ALA A 1 611 ? -0.397 -17.174 -0.373 1.00 95.31 611 ALA A O 1
ATOM 4731 N N . LEU A 1 612 ? -1.819 -18.886 -0.078 1.00 96.06 612 LEU A N 1
ATOM 4732 C CA . LEU A 1 612 ? -2.292 -18.987 -1.466 1.00 96.06 612 LEU A CA 1
ATOM 4733 C C . LEU A 1 612 ? -3.661 -18.317 -1.673 1.00 96.06 612 LEU A C 1
ATOM 4735 O O . LEU A 1 612 ? -4.504 -18.337 -0.773 1.00 96.06 612 LEU A O 1
ATOM 4739 N N . LYS A 1 613 ? -3.896 -17.782 -2.875 1.00 96.75 613 LYS A N 1
ATOM 4740 C CA . LYS A 1 613 ? -5.164 -17.209 -3.357 1.00 96.75 613 LYS A CA 1
ATOM 4741 C C . LYS A 1 613 ? -5.545 -17.774 -4.738 1.00 96.75 613 LYS A C 1
ATOM 4743 O O . LYS A 1 613 ? -4.643 -18.120 -5.508 1.00 96.75 613 LYS A O 1
ATOM 4748 N N . PRO A 1 614 ? -6.849 -17.884 -5.058 1.00 95.44 614 PRO A N 1
ATOM 4749 C CA . PRO A 1 614 ? -7.304 -18.303 -6.382 1.00 95.44 614 PRO A CA 1
ATOM 4750 C C . PRO A 1 614 ? -7.004 -17.220 -7.426 1.00 95.44 614 PRO A C 1
ATOM 4752 O O . PRO A 1 614 ? -6.966 -16.028 -7.103 1.00 95.44 614 PRO A O 1
ATOM 4755 N N . THR A 1 615 ? -6.813 -17.621 -8.681 1.00 95.25 615 THR A N 1
ATOM 4756 C CA . THR A 1 615 ? -6.602 -16.688 -9.800 1.00 95.25 615 THR A CA 1
ATOM 4757 C C . THR A 1 615 ? -7.846 -16.595 -10.691 1.00 95.25 615 THR A C 1
ATOM 4759 O O . THR A 1 615 ? -8.797 -17.365 -10.541 1.00 95.25 615 THR A O 1
ATOM 4762 N N . THR A 1 616 ? -7.859 -15.647 -11.629 1.00 93.12 616 THR A N 1
ATOM 4763 C CA . THR A 1 616 ? -8.890 -15.539 -12.674 1.00 93.12 616 THR A CA 1
ATOM 4764 C C . THR A 1 616 ? -8.810 -16.650 -13.724 1.00 93.12 616 THR A C 1
ATOM 4766 O O . THR A 1 616 ? -9.769 -16.859 -14.467 1.00 93.12 616 THR A O 1
ATOM 4769 N N . VAL A 1 617 ? -7.701 -17.396 -13.779 1.00 87.06 617 VAL A N 1
ATOM 4770 C CA . VAL A 1 617 ? -7.560 -18.593 -14.615 1.00 87.06 617 VAL A CA 1
ATOM 4771 C C . VAL A 1 617 ? -8.032 -19.812 -13.808 1.00 87.06 617 VAL A C 1
ATOM 4773 O O . VAL A 1 617 ? -7.467 -20.087 -12.746 1.00 87.06 617 VAL A O 1
ATOM 4776 N N . PRO A 1 618 ? -9.032 -20.581 -14.283 1.00 86.00 618 PRO A N 1
ATOM 4777 C CA . PRO A 1 618 ? -9.557 -21.729 -13.549 1.00 86.00 618 PRO A CA 1
ATOM 4778 C C . PRO A 1 618 ? -8.475 -22.724 -13.113 1.00 86.00 618 PRO A C 1
ATOM 4780 O O . PRO A 1 618 ? -7.538 -23.013 -13.855 1.00 86.00 618 PRO A O 1
ATOM 4783 N N . SER A 1 619 ? -8.631 -23.257 -11.900 1.00 84.19 619 SER A N 1
ATOM 4784 C CA . SER A 1 619 ? -7.718 -24.210 -11.246 1.00 84.19 619 SER A CA 1
ATOM 4785 C C . SER A 1 619 ? -6.291 -23.718 -10.953 1.00 84.19 619 SER A C 1
ATOM 4787 O O . SER A 1 619 ? -5.577 -24.423 -10.240 1.00 84.19 619 SER A O 1
ATOM 4789 N N . LEU A 1 620 ? -5.875 -22.527 -11.400 1.00 91.56 620 LEU A N 1
ATOM 4790 C CA . LEU A 1 620 ? -4.607 -21.933 -10.974 1.00 91.56 620 LEU A CA 1
ATOM 4791 C C . LEU A 1 620 ? -4.742 -21.247 -9.609 1.00 91.56 620 LEU A C 1
ATOM 4793 O O . LEU A 1 620 ? -5.783 -20.689 -9.254 1.00 91.56 620 LEU A O 1
ATOM 4797 N N . TRP A 1 621 ? -3.637 -21.246 -8.868 1.00 95.00 621 TRP A N 1
ATOM 4798 C CA . TRP A 1 621 ? -3.478 -20.573 -7.581 1.00 95.00 621 TRP A CA 1
ATOM 4799 C C . TRP A 1 621 ? -2.156 -19.808 -7.560 1.00 95.00 621 TRP A C 1
ATOM 4801 O O . TRP A 1 621 ? -1.200 -20.196 -8.228 1.00 95.00 621 TRP A O 1
ATOM 4811 N N . CYS A 1 622 ? -2.077 -18.727 -6.791 1.00 95.94 622 CYS A N 1
ATOM 4812 C CA . CYS A 1 622 ? -0.870 -17.913 -6.649 1.00 95.94 622 CYS A CA 1
ATOM 4813 C C . CYS A 1 622 ? -0.604 -17.609 -5.171 1.00 95.94 622 CYS A C 1
ATOM 4815 O O . CYS A 1 622 ? -1.545 -17.457 -4.391 1.00 95.94 622 CYS A O 1
ATOM 4817 N N . HIS A 1 623 ? 0.663 -17.497 -4.761 1.00 96.44 623 HIS A N 1
ATOM 4818 C CA . HIS A 1 623 ? 0.988 -16.956 -3.439 1.00 96.44 623 HIS A CA 1
ATOM 4819 C C . HIS A 1 623 ? 0.635 -15.474 -3.360 1.00 96.44 623 HIS A C 1
ATOM 4821 O O . HIS A 1 623 ? 0.917 -14.709 -4.285 1.00 96.44 623 HIS A O 1
ATOM 4827 N N . ALA A 1 624 ? 0.129 -15.058 -2.201 1.00 96.12 624 ALA A N 1
ATOM 4828 C CA . ALA A 1 624 ? -0.092 -13.654 -1.880 1.00 96.12 624 ALA A CA 1
ATOM 4829 C C . ALA A 1 624 ? 1.214 -12.833 -1.854 1.00 96.12 624 ALA A C 1
ATOM 4831 O O . ALA A 1 624 ? 1.172 -11.625 -2.047 1.00 96.12 624 ALA A O 1
ATOM 4832 N N . ALA A 1 625 ? 2.371 -13.488 -1.685 1.00 95.44 625 ALA A N 1
ATOM 4833 C CA . ALA A 1 625 ? 3.684 -12.878 -1.883 1.00 95.44 625 ALA A CA 1
ATOM 4834 C C . ALA A 1 625 ? 4.049 -12.737 -3.377 1.00 95.44 625 ALA A C 1
ATOM 4836 O O . ALA A 1 625 ? 4.402 -11.649 -3.816 1.00 95.44 625 ALA A O 1
ATOM 4837 N N . CYS A 1 626 ? 3.924 -13.795 -4.192 1.00 95.19 626 CYS A N 1
ATOM 4838 C CA . CYS A 1 626 ? 4.297 -13.741 -5.615 1.00 95.19 626 CYS A CA 1
ATOM 4839 C C . CYS A 1 626 ? 3.524 -12.660 -6.391 1.00 95.19 626 CYS A C 1
ATOM 4841 O O . CYS A 1 626 ? 4.124 -11.943 -7.186 1.00 95.19 626 CYS A O 1
ATOM 4843 N N . MET A 1 627 ? 2.231 -12.476 -6.103 1.00 94.06 627 MET A N 1
ATOM 4844 C CA . MET A 1 627 ? 1.414 -11.423 -6.728 1.00 94.06 627 MET A CA 1
ATOM 4845 C C . MET A 1 627 ? 1.768 -9.988 -6.290 1.00 94.06 627 MET A C 1
ATOM 4847 O O . MET A 1 627 ? 1.295 -9.045 -6.907 1.00 94.06 627 MET A O 1
ATOM 4851 N N . GLN A 1 628 ? 2.556 -9.808 -5.222 1.00 92.06 628 GLN A N 1
ATOM 4852 C CA . GLN A 1 628 ? 3.050 -8.493 -4.783 1.00 92.06 628 GLN A CA 1
ATOM 4853 C C . GLN A 1 628 ? 4.414 -8.141 -5.399 1.00 92.06 628 GLN A C 1
ATOM 4855 O O . GLN A 1 628 ? 4.760 -6.965 -5.466 1.00 92.06 628 GLN A O 1
ATOM 4860 N N . TRP A 1 629 ? 5.187 -9.143 -5.835 1.00 94.06 629 TRP A N 1
ATOM 4861 C CA . TRP A 1 629 ? 6.574 -8.975 -6.292 1.00 94.06 629 TRP A CA 1
ATOM 4862 C C . TRP A 1 629 ? 6.785 -9.180 -7.801 1.00 94.06 629 TRP A C 1
ATOM 4864 O O . TRP A 1 629 ? 7.863 -8.866 -8.302 1.00 94.06 629 TRP A O 1
ATOM 4874 N N . ILE A 1 630 ? 5.783 -9.673 -8.537 1.00 94.19 630 ILE A N 1
ATOM 4875 C CA . ILE A 1 630 ? 5.813 -9.799 -10.005 1.00 94.19 630 ILE A CA 1
ATOM 4876 C C . ILE A 1 630 ? 4.988 -8.640 -10.601 1.00 94.19 630 ILE A C 1
ATOM 4878 O O . ILE A 1 630 ? 3.763 -8.681 -10.492 1.00 94.19 630 ILE A O 1
ATOM 4882 N N . PRO A 1 631 ? 5.610 -7.604 -11.208 1.00 92.81 631 PRO A N 1
ATOM 4883 C CA . PRO A 1 631 ? 4.931 -6.347 -11.557 1.00 92.81 631 PRO A CA 1
ATOM 4884 C C . PRO A 1 631 ? 3.778 -6.462 -12.561 1.00 92.81 631 PRO A C 1
ATOM 4886 O O . PRO A 1 631 ? 2.931 -5.576 -12.626 1.00 92.81 631 PRO A O 1
ATOM 4889 N N . GLU A 1 632 ? 3.758 -7.521 -13.370 1.00 94.38 632 GLU A N 1
ATOM 4890 C CA . GLU A 1 632 ? 2.713 -7.770 -14.366 1.00 94.38 632 GLU A CA 1
ATOM 4891 C C . GLU A 1 632 ? 1.455 -8.417 -13.758 1.00 94.38 632 GLU A C 1
ATOM 4893 O O . GLU A 1 632 ? 0.411 -8.454 -14.407 1.00 94.38 632 GLU A O 1
ATOM 4898 N N . VAL A 1 633 ? 1.537 -8.926 -12.523 1.00 94.56 633 VAL A N 1
ATOM 4899 C CA . VAL A 1 633 ? 0.427 -9.565 -11.805 1.00 94.56 633 VAL A CA 1
ATOM 4900 C C . VAL A 1 633 ? -0.349 -8.524 -11.003 1.00 94.56 633 VAL A C 1
ATOM 4902 O O . VAL A 1 633 ? 0.222 -7.617 -10.405 1.00 94.56 633 VAL A O 1
ATOM 4905 N N . THR A 1 634 ? -1.673 -8.663 -10.970 1.00 93.31 634 THR A N 1
ATOM 4906 C CA . THR A 1 634 ? -2.568 -7.767 -10.220 1.00 93.31 634 THR A CA 1
ATOM 4907 C C . THR A 1 634 ? -3.640 -8.562 -9.464 1.00 93.31 634 THR A C 1
ATOM 4909 O O . THR A 1 634 ? -3.632 -9.795 -9.466 1.00 93.31 634 THR A O 1
ATOM 4912 N N . VAL A 1 635 ? -4.537 -7.873 -8.752 1.00 94.69 635 VAL A N 1
ATOM 4913 C CA . VAL A 1 635 ? -5.704 -8.471 -8.082 1.00 94.69 635 VAL A CA 1
ATOM 4914 C C . VAL A 1 635 ? -6.957 -7.659 -8.390 1.00 94.69 635 VAL A C 1
ATOM 4916 O O . VAL A 1 635 ? -6.924 -6.429 -8.344 1.00 94.69 635 VAL A O 1
ATOM 4919 N N . ASP A 1 636 ? -8.073 -8.336 -8.657 1.00 92.81 636 ASP A N 1
ATOM 4920 C CA . ASP A 1 636 ? -9.312 -7.663 -9.081 1.00 92.81 636 ASP A CA 1
ATOM 4921 C C . ASP A 1 636 ? -9.992 -6.912 -7.920 1.00 92.81 636 ASP A C 1
ATOM 4923 O O . ASP A 1 636 ? -10.632 -5.879 -8.120 1.00 92.81 636 ASP A O 1
ATOM 4927 N N . ASN A 1 637 ? -9.828 -7.399 -6.683 1.00 91.69 637 ASN A N 1
ATOM 4928 C CA . ASN A 1 637 ? -10.244 -6.703 -5.468 1.00 91.69 637 ASN A CA 1
ATOM 4929 C C . ASN A 1 637 ? -9.058 -6.546 -4.507 1.00 91.69 637 ASN A C 1
ATOM 4931 O O . ASN A 1 637 ? -8.670 -7.483 -3.814 1.00 91.69 637 ASN A O 1
ATOM 4935 N N . VAL A 1 638 ? -8.523 -5.325 -4.421 1.00 90.56 638 VAL A N 1
ATOM 4936 C CA . VAL A 1 638 ? -7.374 -4.965 -3.567 1.00 90.56 638 VAL A CA 1
ATOM 4937 C C . VAL A 1 638 ? -7.691 -5.053 -2.064 1.00 90.56 638 VAL A C 1
ATOM 4939 O O . VAL A 1 638 ? -6.786 -5.227 -1.258 1.00 90.56 638 VAL A O 1
ATOM 4942 N N . SER A 1 639 ? -8.960 -4.969 -1.649 1.00 89.19 639 SER A N 1
ATOM 4943 C CA . SER A 1 639 ? -9.340 -5.099 -0.231 1.00 89.19 639 SER A CA 1
ATOM 4944 C C . SER A 1 639 ? -9.471 -6.550 0.228 1.00 89.19 639 SER A C 1
ATOM 4946 O O . SER A 1 639 ? -9.203 -6.836 1.391 1.00 89.19 639 SER A O 1
ATOM 4948 N N . LEU A 1 640 ? -9.859 -7.461 -0.670 1.00 91.06 640 LEU A N 1
ATOM 4949 C CA . LEU A 1 640 ? -9.856 -8.903 -0.400 1.00 91.06 640 LEU A CA 1
ATOM 4950 C C . LEU A 1 640 ? -8.570 -9.592 -0.872 1.00 91.06 640 LEU A C 1
ATOM 4952 O O . LEU A 1 640 ? -8.353 -10.748 -0.532 1.00 91.06 640 LEU A O 1
ATOM 4956 N N . MET A 1 641 ? -7.706 -8.905 -1.626 1.00 94.50 641 MET A N 1
ATOM 4957 C CA . MET A 1 641 ? -6.476 -9.445 -2.220 1.00 94.50 641 MET A CA 1
ATOM 4958 C C . MET A 1 641 ? -6.737 -10.738 -3.019 1.00 94.50 641 MET A C 1
ATOM 4960 O O . MET A 1 641 ? -6.035 -11.736 -2.852 1.00 94.50 641 MET A O 1
ATOM 4964 N N . GLU A 1 642 ? -7.820 -10.761 -3.804 1.00 92.75 642 GLU A N 1
ATOM 4965 C CA . GLU A 1 642 ? -8.264 -11.883 -4.651 1.00 92.75 642 GLU A CA 1
ATOM 4966 C C . GLU A 1 642 ? -9.382 -11.449 -5.629 1.00 92.75 642 GLU A C 1
ATOM 4968 O O . GLU A 1 642 ? -10.045 -10.442 -5.373 1.00 92.75 642 GLU A O 1
ATOM 4973 N N . PRO A 1 643 ? -9.659 -12.220 -6.700 1.00 95.44 643 PRO A N 1
ATOM 4974 C CA . PRO A 1 643 ? -8.754 -13.188 -7.319 1.00 95.44 643 PRO A CA 1
ATOM 4975 C C . PRO A 1 643 ? -7.506 -12.503 -7.895 1.00 95.44 643 PRO A C 1
ATOM 4977 O O . PRO A 1 643 ? -7.480 -11.292 -8.109 1.00 95.44 643 PRO A O 1
ATOM 4980 N N . VAL A 1 644 ? -6.462 -13.294 -8.127 1.00 96.62 644 VAL A N 1
ATOM 4981 C CA . VAL A 1 644 ? -5.216 -12.850 -8.772 1.00 96.62 644 VAL A CA 1
ATOM 4982 C C . VAL A 1 644 ? -5.387 -12.846 -10.291 1.00 96.62 644 VAL A C 1
ATOM 4984 O O . VAL A 1 644 ? -5.863 -13.829 -10.854 1.00 96.62 644 VAL A O 1
ATOM 4987 N N . SER A 1 645 ? -4.990 -11.775 -10.967 1.00 94.69 645 SER A N 1
ATOM 4988 C CA . SER A 1 645 ? -5.204 -11.571 -12.402 1.00 94.69 645 SER A CA 1
ATOM 4989 C C . SER A 1 645 ? -3.920 -11.165 -13.139 1.00 94.69 645 SER A C 1
ATOM 4991 O O . SER A 1 645 ? -2.843 -11.058 -12.552 1.00 94.69 645 SER A O 1
ATOM 4993 N N . HIS A 1 646 ? -4.008 -11.042 -14.468 1.00 92.88 646 HIS A N 1
ATOM 4994 C CA . HIS A 1 646 ? -2.901 -10.690 -15.373 1.00 92.88 646 HIS A CA 1
ATOM 4995 C C . HIS A 1 646 ? -1.681 -11.645 -15.412 1.00 92.88 646 HIS A C 1
ATOM 4997 O O . HIS A 1 646 ? -0.678 -11.336 -16.045 1.00 92.88 646 HIS A O 1
ATOM 5003 N N . ILE A 1 647 ? -1.792 -12.872 -14.887 1.00 90.88 647 ILE A N 1
ATOM 5004 C CA . ILE A 1 647 ? -0.754 -13.927 -15.001 1.00 90.88 647 ILE A CA 1
ATOM 5005 C C . ILE A 1 647 ? -0.312 -14.179 -16.457 1.00 90.88 647 ILE A C 1
ATOM 5007 O O . ILE A 1 647 ? 0.857 -14.442 -16.722 1.00 90.88 647 ILE A O 1
ATOM 5011 N N . THR A 1 648 ? -1.224 -14.037 -17.421 1.00 88.25 648 THR A N 1
ATOM 5012 C CA . THR A 1 648 ? -0.934 -14.197 -18.856 1.00 88.25 648 THR A CA 1
ATOM 5013 C C . THR A 1 648 ? -0.176 -13.017 -19.482 1.00 88.25 648 THR A C 1
ATOM 5015 O O . THR A 1 648 ? 0.109 -13.059 -20.674 1.00 88.25 648 THR A O 1
ATOM 5018 N N . ALA A 1 649 ? 0.101 -11.952 -18.721 1.00 91.12 649 ALA A N 1
ATOM 5019 C CA . ALA A 1 649 ? 0.882 -10.783 -19.137 1.00 91.12 649 ALA A CA 1
ATOM 5020 C C . ALA A 1 649 ? 2.323 -10.792 -18.584 1.00 91.12 649 ALA A C 1
ATOM 5022 O O . ALA A 1 649 ? 3.113 -9.909 -18.921 1.00 91.12 649 ALA A O 1
ATOM 5023 N N . ILE A 1 650 ? 2.678 -11.786 -17.760 1.00 92.25 650 ILE A N 1
ATOM 5024 C CA . ILE A 1 650 ? 4.046 -12.008 -17.274 1.00 92.25 650 ILE A CA 1
ATOM 5025 C C . ILE A 1 650 ? 4.953 -12.284 -18.482 1.00 92.25 650 ILE A C 1
ATOM 5027 O O . ILE A 1 650 ? 4.717 -13.236 -19.229 1.00 92.25 650 ILE A O 1
ATOM 5031 N N . GLN A 1 651 ? 5.975 -11.444 -18.667 1.00 90.00 651 GLN A N 1
ATOM 5032 C CA . GLN A 1 651 ? 6.893 -11.494 -19.812 1.00 90.00 651 GLN A CA 1
ATOM 5033 C C . GLN A 1 651 ? 7.647 -12.835 -19.883 1.00 90.00 651 GLN A C 1
ATOM 5035 O O . GLN A 1 651 ? 7.943 -13.433 -18.842 1.00 90.00 651 GLN A O 1
ATOM 5040 N N . LYS A 1 652 ? 7.946 -13.324 -21.099 1.00 87.19 652 LYS A N 1
ATOM 5041 C CA . LYS A 1 652 ? 8.496 -14.678 -21.329 1.00 87.19 652 LYS A CA 1
ATOM 5042 C C . LYS A 1 652 ? 9.808 -14.882 -20.568 1.00 87.19 652 LYS A C 1
ATOM 5044 O O . LYS A 1 652 ? 10.000 -15.905 -19.921 1.00 87.19 652 LYS A O 1
ATOM 5049 N N . GLU A 1 653 ? 10.639 -13.854 -20.574 1.00 88.69 653 GLU A N 1
ATOM 5050 C CA . GLU A 1 653 ? 11.994 -13.800 -20.038 1.00 88.69 653 GLU A CA 1
ATOM 5051 C C . GLU A 1 653 ? 12.027 -14.024 -18.516 1.00 88.69 653 GLU A C 1
ATOM 5053 O O . GLU A 1 653 ? 13.065 -14.377 -17.967 1.00 88.69 653 GLU A O 1
ATOM 5058 N N . ARG A 1 654 ? 10.894 -13.855 -17.812 1.00 88.62 654 ARG A N 1
ATOM 5059 C CA . ARG A 1 654 ? 10.770 -14.208 -16.386 1.00 88.62 654 ARG A CA 1
ATOM 5060 C C . ARG A 1 654 ? 10.602 -15.708 -16.149 1.00 88.62 654 ARG A C 1
ATOM 5062 O O . ARG A 1 654 ? 10.940 -16.185 -15.070 1.00 88.62 654 ARG A O 1
ATOM 5069 N N . TRP A 1 655 ? 10.058 -16.432 -17.124 1.00 85.19 655 TRP A N 1
ATOM 5070 C CA . TRP A 1 655 ? 9.864 -17.882 -17.069 1.00 85.19 655 TRP A CA 1
ATOM 5071 C C . TRP A 1 655 ? 11.122 -18.644 -17.470 1.00 85.19 655 TRP A C 1
ATOM 5073 O O . TRP A 1 655 ? 11.382 -19.707 -16.920 1.00 85.19 655 TRP A O 1
ATOM 5083 N N . ASP A 1 656 ? 11.942 -18.057 -18.343 1.00 82.25 656 ASP A N 1
ATOM 5084 C CA . ASP A 1 656 ? 13.261 -18.579 -18.726 1.00 82.25 656 ASP A CA 1
ATOM 5085 C C . ASP A 1 656 ? 14.301 -18.526 -17.567 1.00 82.25 656 ASP A C 1
ATOM 5087 O O . ASP A 1 656 ? 15.472 -18.844 -17.765 1.00 82.25 656 ASP A O 1
ATOM 5091 N N . LEU A 1 657 ? 13.884 -18.131 -16.352 1.00 80.56 657 LEU A N 1
ATOM 5092 C CA . LEU A 1 657 ? 14.689 -18.044 -15.120 1.00 80.56 657 LEU A CA 1
ATOM 5093 C C . LEU A 1 657 ? 14.289 -19.068 -14.022 1.00 80.56 657 LEU A C 1
ATOM 5095 O O . LEU A 1 657 ? 14.813 -18.974 -12.908 1.00 80.56 657 LEU A O 1
ATOM 5099 N N . LEU A 1 658 ? 13.351 -19.996 -14.289 1.00 64.94 658 LEU A N 1
ATOM 5100 C CA . LEU A 1 658 ? 12.739 -20.933 -13.311 1.00 64.94 658 LEU A CA 1
ATOM 5101 C C . LEU A 1 658 ? 13.121 -22.417 -13.496 1.00 64.94 658 LEU A C 1
ATOM 5103 O O . LEU A 1 658 ? 12.997 -23.163 -12.491 1.00 64.94 658 LEU A O 1
#

Radius of gyration: 42.85 Å; chains: 1; bounding box: 112×100×112 Å

Foldseek 3Di:
DDDLDWDQPVVADAQAWKFFDAPPPVTGTATKGFHDCVPQNDPVVVVVDDPQWTKIWGFFQDPDNVARTDIDGHHTSRIDHCVVCVVVLVVVVVVCVDDDCRRVRSVVVVVCVVVVVCDDNRSVCVVVLVVQVVVLQAAPQPRDGDDPVDLQWDAAPPPRHIHGCVSDVQSVVCSVCVPDPDGDHDPVRVLVVVLVVLVVVLVVLVVVLVVLPQDDFDALLRVQLVVQVVVCPVVPPPDDDPVVSVVVSVVVVVVDDPVRSVVSRVVRVVSVVVSVVSVVVSVVSVVVSLVSQCVSVVVVSDPDRDDPDPPPPDDDDDDDDDDDDDDDDDDDDDDDDDDDQDDDDQWFWKDFPHWIWIAGLVVQWTQTPDPVNVPDPRVSRIGHLQRVNVVNVNPNQPPSQARIFGAAVRDPPHHVDDDTHRNVVVCVVNVVDDDDDDDDDDDDDDDDDDDDDDDDDDDDDDDDDDDDDDDDDDDDDDDDDDDDDDDDDDDDDDDDDDDDDDDDDDDDDDDDDPDDDPDPDDLLCCLVVVVDAADEDDADLQAALAPRDNDADPQWGWDAAPPPSHIHTCLLQQPQDDDPPPDGDHQPQRVVDDPPDDGADASLDRYPDHRWAAAPPPSHIHHSNVQVPQVQKDAPDSNNSDDIDRPVVRDPVSSVVD

Organism: NCBI:txid2026836

Sequence (658 aa):
MGEEVVYPLDQFAVDELVLARNVNREEPFWPAIVVDPAKQAPERVRRQMQPDRLCVMFYGPAANKVRPRDFCWAQEGDVLPLSDYLDDLQSQHAIRKDRDGAFTQAIEEVHLVEAGFREPLIGAMAADRERLYAKDKYCRVCDKVWMPTDKNMVGCDECDFWIHDHCDEQAKLALKNTSSDKPYFCPVCRGKREAAGKLAALNEAQAALTDAQPRKPSSAYKLFASEIQKQYSRDAGRGAELRDLSKVVGDTWRGLRPKEREHYEQKARKETARYLSERRQYDDLQRMYTEMHSSAFHAGLLEQKPELKPNKGRPPKRPAEQDSPAPSAKRPAPSGPSRGPPKIPAKVRVLCGTTHGLFMPVKRRVQCECEHCLQKPESQREFSPTQFEAHCGAGAAKKWKASLRIIPGGAPDVSSSGNPVQIGRWLVSKGLEKSAAKPSTDDPAISDVSGQESGAVSGMSGHFSTADGPLRPSAKPNGRAAGKTTSLLSRQPSPSPSAALGLSSARDFGAEQRAEKASTHAPWLSILLGEHQPIKVRWAGDRCSICDSDMDFDFDQLVSCDMCGITVHQSCYGVPELPGVDDMWLCRACELKEEGKPTPQCCLCPIEGGALKPTTVPSLWCHAACMQWIPEVTVDNVSLMEPVSHITAIQKERWDLL

InterPro domains:
  IPR000313 PWWP domain [PF00855] (17-110)
  IPR000770 SAND domain [PF01342] (347-406)
  IPR000770 SAND domain [PS50864] (324-434)
  IPR001965 Zinc finger, PHD-type [SM00249] (138-190)
  IPR001965 Zinc finger, PHD-type [SM00249] (543-591)
  IPR009071 High mobility group box domain [PF00505] (214-282)
  IPR009071 High mobility group box domain [PS50118] (214-283)
  IPR009071 High mobility group box domain [SM00398] (213-284)
  IPR010919 SAND-like domain superfamily [G3DSA:3.10.390.10] (345-438)
  IPR010919 SAND-like domain superfamily [SSF63763] (347-406)
  IPR011011 Zinc finger, FYVE/PHD-type [SSF57903] (133-193)
  IPR011011 Zinc finger, FYVE/PHD-type [SSF57903] (541-608)
  IPR013083 Zinc finger, RING/FYVE/PHD-type [G3DSA:3.30.40.10] (133-193)
  IPR013083 Zinc finger, RING/FYVE/PHD-type [G3DSA:3.30.40.10] (536-596)
  IPR013083 Zinc finger, RING/FYVE/PHD-type [G3DSA:3.30.40.10] (597-658)
  IPR019786 Zinc finger, PHD-type, conserved site [PS01359] (544-590)
  IPR019787 Zinc finger, PHD-finger [PF13831] (556-591)
  IPR019787 Zinc finger, PHD-finger [PS50016] (136-192)
  IPR019787 Zinc finger, PHD-finger [PS50016] (541-593)
  IPR034732 Extended PHD (ePHD) domain [PS51805] (599-658)

Secondary structure (DSSP, 8-state):
-----PPPGGGPPTT-EEEE--SSTTSPPEEEEE--TTTTS-HHHHTT--TT-EEEEE-SS-SSTTSS--EEEE-TTSEEESGGGHHHHHHHHHH--S--HHHHHHHHHHHHHHTT------HHHHHHHHHHHTTT-EETTTTEE--TT--SEEE-TTT--EEETTT-HHHHHHHH-TT-------HHHHHHHHHHHHHHHHHHHHHHHHHT-PPPPPPHHHHHHHHHHHHHHHHS-S---HHHHHHHHHHHHHH--HHHHHHHHHHHHHHHHHHHHHHHHHHHHHHHHHHHHHHHHHTTS-SS---------PPPPPP-----------PPP-------PPPPPSSEEEEETTEEEEEETTTTEEEE-SHHHHTS-GGGSEE-HHHHHHHTT--S-S-HHHH-EEPTTSSTTS-SSSPPEEHHHHHHHTTSSPPPPPPP-------------------------------------------------------------------------------SS-GGGHHHHT-S--B-----TTS-TTT-----BTTB-EEE-TTT--EEEHHHHT-SS---TT-----HHHHT--TTPPPP-BSS--B-SSSEEEBSSTT-EEETTHHHHSTT-EEEETTTTEEEE-GGGS-GGGTTT-

pLDDT: mean 71.84, std 22.39, range [23.59, 96.75]